Protein AF-A0A813GXR6-F1 (afdb_monomer_lite)

Radius of gyration: 90.42 Å; chains: 1; bounding box: 148×58×274 Å

Sequence (445 aa):
MAAKTPAASARNAPAKVALNPFGHRKKTRVKNAQELRTFFMTIQDSPDGADMDPLTLPKCVECSHCGWPVYPRDSKVATKKTFARAGIERLSKREEDAQRKKAIEDAVERGEEIPPDLLEWAENDQGDEGGSQDSRDTVERLADQVQDLEDANQEFEKKVDLLEADKKALTEQVVQLNGEIEVSTERIEFLEEAEQRWRDKLTKARLEIERLLQVNERASFVSADRECGLIVSLLDARNLRNQIAVMKRRRAKMLDEMEKELAKRQRREEDTMALHVYQRQAAKDAAAAMMMELETRRRREVAELQEQLSCDRIRIAALEAAIPRLEGKLRMAAHRLLERSMSTKAWPAANSHALRAWCGIHPAVVFENKYDRTLKLLEETRVELDQFTQRCGQLEGDLKQTTLERDAMTTKFHDLEERFRLFKEEAGLDEESMKKKREAVAAKE

Structure (mmCIF, N/CA/C/O backbone):
data_AF-A0A813GXR6-F1
#
_entry.id   AF-A0A813GXR6-F1
#
loop_
_atom_site.group_PDB
_atom_site.id
_atom_site.type_symbol
_atom_site.label_atom_id
_atom_site.label_alt_id
_atom_site.label_comp_id
_atom_site.label_asym_id
_atom_site.label_entity_id
_atom_site.label_seq_id
_atom_site.pdbx_PDB_ins_code
_atom_site.Cartn_x
_atom_site.Cartn_y
_atom_site.Cartn_z
_atom_site.occupancy
_atom_site.B_iso_or_equiv
_atom_site.auth_seq_id
_atom_site.auth_comp_id
_atom_site.auth_asym_id
_atom_site.auth_atom_id
_atom_site.pdbx_PDB_model_num
ATOM 1 N N . MET A 1 1 ? 29.813 20.122 2.994 1.00 39.47 1 MET A N 1
ATOM 2 C CA . MET A 1 1 ? 29.671 21.586 3.161 1.00 39.47 1 MET A CA 1
ATOM 3 C C . MET A 1 1 ? 28.229 21.926 2.790 1.00 39.47 1 MET A C 1
ATOM 5 O O . MET A 1 1 ? 27.845 21.621 1.676 1.00 39.47 1 MET A O 1
ATOM 9 N N . ALA A 1 2 ? 27.311 22.147 3.741 1.00 37.62 2 ALA A N 1
ATOM 10 C CA . ALA A 1 2 ? 27.048 23.433 4.417 1.00 37.62 2 ALA A CA 1
ATOM 11 C C . ALA A 1 2 ? 26.828 24.575 3.393 1.00 37.62 2 ALA A C 1
ATOM 13 O O . ALA A 1 2 ? 27.701 24.776 2.568 1.00 37.62 2 ALA A O 1
ATOM 14 N N . ALA A 1 3 ? 25.760 25.378 3.373 1.00 40.22 3 ALA A N 1
ATOM 15 C CA . ALA A 1 3 ? 24.585 25.516 4.227 1.00 40.22 3 ALA A CA 1
ATOM 16 C C . ALA A 1 3 ? 23.560 26.477 3.567 1.00 40.22 3 ALA A C 1
ATOM 18 O O . ALA A 1 3 ? 23.950 27.374 2.831 1.00 40.22 3 ALA A O 1
ATOM 19 N N . LYS A 1 4 ? 22.288 26.305 3.962 1.00 39.97 4 LYS A N 1
ATOM 20 C CA . LYS A 1 4 ? 21.275 27.323 4.326 1.00 39.97 4 LYS A CA 1
ATOM 21 C C . LYS A 1 4 ? 20.910 28.453 3.345 1.00 39.97 4 LYS A C 1
ATOM 23 O O . LYS A 1 4 ? 21.637 29.425 3.190 1.00 39.97 4 LYS A O 1
ATOM 28 N N . THR A 1 5 ? 19.646 28.429 2.923 1.00 40.69 5 THR A N 1
ATOM 29 C CA . THR A 1 5 ? 18.812 29.626 2.721 1.00 40.69 5 THR A CA 1
ATOM 30 C C . THR A 1 5 ? 17.911 29.895 3.948 1.00 40.69 5 THR A C 1
ATOM 32 O O . THR A 1 5 ? 17.622 28.953 4.694 1.00 40.69 5 THR A O 1
ATOM 35 N N . PRO A 1 6 ? 17.495 31.158 4.201 1.00 56.09 6 PRO A N 1
ATOM 36 C CA . PRO A 1 6 ? 16.795 31.581 5.421 1.00 56.09 6 PRO A CA 1
ATOM 37 C C . PRO A 1 6 ? 15.324 32.020 5.196 1.00 56.09 6 PRO A C 1
ATOM 39 O O . PRO A 1 6 ? 14.831 32.001 4.074 1.00 56.09 6 PRO A O 1
ATOM 42 N N . ALA A 1 7 ? 14.711 32.508 6.291 1.00 36.09 7 ALA A N 1
ATOM 43 C CA . ALA A 1 7 ? 13.426 33.225 6.457 1.00 36.09 7 ALA A CA 1
ATOM 44 C C . ALA A 1 7 ? 12.186 32.331 6.712 1.00 36.09 7 ALA A C 1
ATOM 46 O O . ALA A 1 7 ? 11.804 31.535 5.868 1.00 36.09 7 ALA A O 1
ATOM 47 N N . ALA A 1 8 ? 11.611 32.249 7.923 1.00 40.66 8 ALA A N 1
ATOM 48 C CA . ALA A 1 8 ? 10.989 33.248 8.819 1.00 40.66 8 ALA A CA 1
ATOM 49 C C . ALA A 1 8 ? 9.509 33.548 8.493 1.00 40.66 8 ALA A C 1
ATOM 51 O O . ALA A 1 8 ? 9.222 34.241 7.528 1.00 40.66 8 ALA A O 1
ATOM 52 N N . SER A 1 9 ? 8.598 33.065 9.352 1.00 37.69 9 SER A N 1
ATOM 53 C CA . SER A 1 9 ? 7.299 33.672 9.730 1.00 37.69 9 SER A CA 1
ATOM 54 C C . SER A 1 9 ? 6.642 32.736 10.768 1.00 37.69 9 SER A C 1
ATOM 56 O O . SER A 1 9 ? 6.330 31.595 10.454 1.00 37.69 9 SER A O 1
ATOM 58 N N . ALA A 1 10 ? 6.721 32.977 12.078 1.00 39.06 10 ALA A N 1
ATOM 59 C CA . ALA A 1 10 ? 5.953 33.932 12.880 1.00 39.06 10 ALA A CA 1
ATOM 60 C C . ALA A 1 10 ? 4.426 33.679 12.896 1.00 39.06 10 ALA A C 1
ATOM 62 O O . ALA A 1 10 ? 3.754 33.800 11.881 1.00 39.06 10 ALA A O 1
ATOM 63 N N . ARG A 1 11 ? 3.914 33.486 14.127 1.00 41.25 11 ARG A N 1
ATOM 64 C CA . ARG A 1 11 ? 2.524 33.671 14.606 1.00 41.25 11 ARG A CA 1
ATOM 65 C C . ARG A 1 11 ? 1.523 32.530 14.366 1.00 41.25 11 ARG A C 1
ATOM 67 O O . ARG A 1 11 ? 0.916 32.424 13.313 1.00 41.25 11 ARG A O 1
ATOM 74 N N . ASN A 1 12 ? 1.259 31.759 15.427 1.00 40.94 12 ASN A N 1
ATOM 75 C CA . ASN A 1 12 ? -0.036 31.795 16.128 1.00 40.94 12 ASN A CA 1
ATOM 76 C C . ASN A 1 12 ? -0.033 30.840 17.331 1.00 40.94 12 ASN A C 1
ATOM 78 O O . ASN A 1 12 ? -0.222 29.634 17.203 1.00 40.94 12 ASN A O 1
ATOM 82 N N . ALA A 1 13 ? 0.166 31.414 18.515 1.00 47.62 13 ALA A N 1
ATOM 83 C CA . ALA A 1 13 ? -0.234 30.812 19.778 1.00 47.62 13 ALA A CA 1
ATOM 84 C C . ALA A 1 13 ? -1.635 31.335 20.129 1.00 47.62 13 ALA A C 1
ATOM 86 O O . ALA A 1 13 ? -1.836 32.549 20.050 1.00 47.62 13 ALA A O 1
ATOM 87 N N . PRO A 1 14 ? -2.591 30.497 20.558 1.00 45.81 14 PRO A N 1
ATOM 88 C CA . PRO A 1 14 ? -3.744 30.990 21.285 1.00 45.81 14 PRO A CA 1
ATOM 89 C C . PRO A 1 14 ? -3.428 31.108 22.780 1.00 45.81 14 PRO A C 1
ATOM 91 O O . PRO A 1 14 ? -2.762 30.268 23.391 1.00 45.81 14 PRO A O 1
ATOM 94 N N . ALA A 1 15 ? -3.905 32.219 23.329 1.00 38.22 15 ALA A N 1
ATOM 95 C CA . ALA A 1 15 ? -3.688 32.719 24.671 1.00 38.22 15 ALA A CA 1
ATOM 96 C C . ALA A 1 15 ? -4.158 31.758 25.774 1.00 38.22 15 ALA A C 1
ATOM 98 O O . ALA A 1 15 ? -5.265 31.220 25.742 1.00 38.22 15 ALA A O 1
ATOM 99 N N . LYS A 1 16 ? -3.331 31.635 26.816 1.00 39.56 16 LYS A N 1
ATOM 100 C CA . LYS A 1 16 ? -3.751 31.168 28.138 1.00 39.56 16 LYS A CA 1
ATOM 101 C C . LYS A 1 16 ? -4.601 32.267 28.775 1.00 39.56 16 LYS A C 1
ATOM 103 O O . LYS A 1 16 ? -4.064 33.253 29.269 1.00 39.56 16 LYS A O 1
ATOM 108 N N . VAL A 1 17 ? -5.919 32.098 28.752 1.00 39.47 17 VAL A N 1
ATOM 109 C CA . VAL A 1 17 ? -6.836 32.887 29.578 1.00 39.47 17 VAL A CA 1
ATOM 110 C C . VAL A 1 17 ? -6.708 32.382 31.012 1.00 39.47 17 VAL A C 1
ATOM 112 O O . VAL A 1 17 ? -7.104 31.262 31.331 1.00 39.47 17 VAL A O 1
ATOM 115 N N . ALA A 1 18 ? -6.099 33.204 31.862 1.00 45.03 18 ALA A N 1
ATOM 116 C CA . ALA A 1 18 ? -6.126 33.043 33.303 1.00 45.03 18 ALA A CA 1
ATOM 117 C C . ALA A 1 18 ? -7.501 33.494 33.817 1.00 45.03 18 ALA A C 1
ATOM 119 O O . ALA A 1 18 ? -7.848 34.669 33.725 1.00 45.03 18 ALA A O 1
ATOM 120 N N . LEU A 1 19 ? -8.278 32.549 34.346 1.00 38.84 19 LEU A N 1
ATOM 121 C CA . LEU A 1 19 ? -9.469 32.813 35.148 1.00 38.84 19 LEU A CA 1
ATOM 122 C C . LEU A 1 19 ? -9.192 32.352 36.583 1.00 38.84 19 LEU A C 1
ATOM 124 O O . LEU A 1 19 ? -8.757 31.226 36.819 1.00 38.84 19 LEU A O 1
ATOM 128 N N . ASN A 1 20 ? -9.414 33.285 37.506 1.00 37.16 20 ASN A N 1
ATOM 129 C CA . ASN A 1 20 ? -9.267 33.209 38.960 1.00 37.16 20 ASN A CA 1
ATOM 130 C C . ASN A 1 20 ? -9.687 31.868 39.602 1.00 37.16 20 ASN A C 1
ATOM 132 O O . ASN A 1 20 ? -10.766 31.363 39.289 1.00 37.16 20 ASN A O 1
ATOM 136 N N . PRO A 1 21 ? -8.951 31.358 40.613 1.00 40.66 21 PRO A N 1
ATOM 137 C CA . PRO A 1 21 ? -9.409 30.278 41.471 1.00 40.66 21 PRO A CA 1
ATOM 138 C C . PRO A 1 21 ? -10.005 30.855 42.767 1.00 40.66 21 PRO A C 1
ATOM 140 O O . PRO A 1 21 ? -9.403 30.769 43.830 1.00 40.66 21 PRO A O 1
ATOM 143 N N . PHE A 1 22 ? -11.204 31.431 42.700 1.00 41.03 22 PHE A N 1
ATOM 144 C CA . PHE A 1 22 ? -12.053 31.585 43.887 1.00 41.03 22 PHE A CA 1
ATOM 145 C C . PHE A 1 22 ? -13.306 30.743 43.681 1.00 41.03 22 PHE A C 1
ATOM 147 O O . PHE A 1 22 ? -14.208 31.095 42.930 1.00 41.03 22 PHE A O 1
ATOM 154 N N . GLY A 1 23 ? -13.301 29.569 44.310 1.00 37.75 23 GLY A N 1
ATOM 155 C CA . GLY A 1 23 ? -14.378 28.592 44.213 1.00 37.75 23 GLY A CA 1
ATOM 156 C C . GLY A 1 23 ? -13.891 27.183 44.519 1.00 37.75 23 GLY A C 1
ATOM 157 O O . GLY A 1 23 ? -13.984 26.299 43.671 1.00 37.75 23 GLY A O 1
ATOM 158 N N . HIS A 1 24 ? -13.359 26.955 45.725 1.00 41.28 24 HIS A N 1
ATOM 159 C CA . HIS A 1 24 ? -13.104 25.610 46.246 1.00 41.28 24 HIS A CA 1
ATOM 160 C C . HIS A 1 24 ? -14.429 24.851 46.454 1.00 41.28 24 HIS A C 1
ATOM 162 O O . HIS A 1 24 ? -14.866 24.609 47.573 1.00 41.28 24 HIS A O 1
ATOM 168 N N . ARG A 1 25 ? -15.057 24.397 45.368 1.00 42.56 25 ARG A N 1
ATOM 169 C CA . ARG A 1 25 ? -15.817 23.148 45.398 1.00 42.56 25 ARG A CA 1
ATOM 170 C C . ARG A 1 25 ? -14.801 22.040 45.184 1.00 42.56 25 ARG A C 1
ATOM 172 O O . ARG A 1 25 ? -14.337 21.828 44.066 1.00 42.56 25 ARG A O 1
ATOM 179 N N . LYS A 1 26 ? -14.411 21.372 46.274 1.00 41.00 26 LYS A N 1
ATOM 180 C CA . LYS A 1 26 ? -13.629 20.132 46.230 1.00 41.00 26 LYS A CA 1
ATOM 181 C C . LYS A 1 26 ? -14.393 19.138 45.350 1.00 41.00 26 LYS A C 1
ATOM 183 O O . LYS A 1 26 ? -15.317 18.484 45.817 1.00 41.00 26 LYS A O 1
ATOM 188 N N . LYS A 1 27 ? -14.034 19.044 44.066 1.00 43.94 27 LYS A N 1
ATOM 189 C CA . LYS A 1 27 ? -14.382 17.887 43.243 1.00 43.94 27 LYS A CA 1
ATOM 190 C C . LYS A 1 27 ? -13.648 16.716 43.876 1.00 43.94 27 LYS A C 1
ATOM 192 O O . LYS A 1 27 ? -12.429 16.609 43.756 1.00 43.94 27 LYS A O 1
ATOM 197 N N . THR A 1 28 ? -14.381 15.901 44.618 1.00 45.38 28 THR A N 1
ATOM 198 C CA . THR A 1 28 ? -13.945 14.580 45.048 1.00 45.38 28 THR A CA 1
ATOM 199 C C . THR A 1 28 ? -13.557 13.811 43.792 1.00 45.38 28 THR A C 1
ATOM 201 O O . THR A 1 28 ? -14.394 13.353 43.020 1.00 45.38 28 THR A O 1
ATOM 204 N N . ARG A 1 29 ? -12.249 13.750 43.532 1.00 48.50 29 ARG A N 1
ATOM 205 C CA . ARG A 1 29 ? -11.670 12.825 42.565 1.00 48.50 29 ARG A CA 1
ATOM 206 C C . ARG A 1 29 ? -12.106 11.443 43.041 1.00 48.50 29 ARG A C 1
ATOM 208 O O . ARG A 1 29 ? -11.808 11.091 44.180 1.00 48.50 29 ARG A O 1
ATOM 215 N N . VAL A 1 30 ? -12.887 10.735 42.225 1.00 56.72 30 VAL A N 1
ATOM 216 C CA . VAL A 1 30 ? -13.300 9.355 42.498 1.00 56.72 30 VAL A CA 1
ATOM 217 C C . VAL A 1 30 ? -12.021 8.582 42.814 1.00 56.72 30 VAL A C 1
ATOM 219 O O . VAL A 1 30 ? -11.153 8.452 41.949 1.00 56.72 30 VAL A O 1
ATOM 222 N N . LYS A 1 31 ? -11.840 8.214 44.087 1.00 63.81 31 LYS A N 1
ATOM 223 C CA . LYS A 1 31 ? -10.664 7.470 44.541 1.00 63.81 31 LYS A CA 1
ATOM 224 C C . LYS A 1 31 ? -10.677 6.110 43.855 1.00 63.81 31 LYS A C 1
ATOM 226 O O . LYS A 1 31 ? -11.747 5.545 43.624 1.00 63.81 31 LYS A O 1
ATOM 231 N N . ASN A 1 32 ? -9.498 5.610 43.497 1.00 72.06 32 ASN A N 1
ATOM 232 C CA . ASN A 1 32 ? -9.365 4.298 42.872 1.00 72.06 32 ASN A CA 1
ATOM 233 C C . ASN A 1 32 ? -9.996 3.242 43.802 1.00 72.06 32 ASN A C 1
ATOM 235 O O . ASN A 1 32 ? -9.854 3.330 45.021 1.00 72.06 32 ASN A O 1
ATOM 239 N N . ALA A 1 33 ? -10.696 2.247 43.253 1.00 69.69 33 ALA A N 1
ATOM 240 C CA . ALA A 1 33 ? -11.376 1.210 44.031 1.00 69.69 33 ALA A CA 1
ATOM 241 C C . A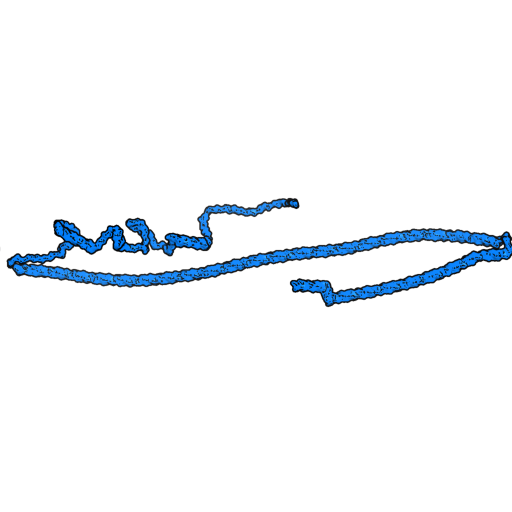LA A 1 33 ? -10.439 0.493 45.022 1.00 69.69 33 ALA A C 1
ATOM 243 O O . ALA A 1 33 ? -10.883 0.023 46.067 1.00 69.69 33 ALA A O 1
ATOM 244 N N . GLN A 1 34 ? -9.140 0.440 44.720 1.00 72.25 34 GLN A N 1
ATOM 245 C CA . GLN A 1 34 ? -8.124 -0.109 45.616 1.00 72.25 34 GLN A CA 1
ATOM 246 C C . GLN A 1 34 ? -7.877 0.778 46.850 1.00 72.25 34 GLN A C 1
ATOM 248 O O . GLN A 1 34 ? -7.763 0.258 47.955 1.00 72.25 34 GLN A O 1
ATOM 253 N N . GLU A 1 35 ? -7.887 2.105 46.688 1.00 74.38 35 GLU A N 1
ATOM 254 C CA . GLU A 1 35 ? -7.756 3.072 47.790 1.00 74.38 35 GLU A CA 1
ATOM 255 C C . GLU A 1 35 ? -9.005 3.106 48.677 1.00 74.38 35 GLU A C 1
ATOM 257 O O . GLU A 1 35 ? -8.907 3.348 49.874 1.00 74.38 35 GLU A O 1
ATOM 262 N N . LEU A 1 36 ? -10.192 2.865 48.110 1.00 74.12 36 LEU A N 1
ATOM 263 C CA . LEU A 1 36 ? -11.428 2.767 48.891 1.00 74.12 36 LEU A CA 1
ATOM 264 C C . LEU A 1 36 ? -11.452 1.505 49.758 1.00 74.12 36 LEU A C 1
ATOM 266 O O . LEU A 1 36 ? -11.902 1.573 50.897 1.00 74.12 36 LEU A O 1
ATOM 270 N N . ARG A 1 37 ? -10.922 0.379 49.259 1.00 75.06 37 ARG A N 1
ATOM 271 C CA . ARG A 1 37 ? -10.806 -0.860 50.044 1.00 75.06 37 ARG A CA 1
ATOM 272 C C . ARG A 1 37 ? -9.805 -0.725 51.184 1.00 75.06 37 ARG A C 1
ATOM 274 O O . ARG A 1 37 ? -10.125 -1.121 52.297 1.00 75.06 37 ARG A O 1
ATOM 281 N N . THR A 1 38 ? -8.635 -0.133 50.938 1.00 75.88 38 THR A N 1
ATOM 282 C CA . THR A 1 38 ? -7.658 0.101 52.014 1.00 75.88 38 THR A CA 1
ATOM 283 C C . THR A 1 38 ? -8.204 1.067 53.059 1.00 75.88 38 THR A C 1
ATOM 285 O O . THR A 1 38 ? -8.054 0.805 54.246 1.00 75.88 38 THR A O 1
ATOM 288 N N . PHE A 1 39 ? -8.914 2.120 52.637 1.00 73.31 39 PHE A N 1
ATOM 289 C CA . PHE A 1 39 ? -9.562 3.059 53.554 1.00 73.31 39 PHE A CA 1
ATOM 290 C C . PHE A 1 39 ? -10.670 2.394 54.388 1.00 73.31 39 PHE A C 1
ATOM 292 O O . PHE A 1 39 ? -10.808 2.677 55.576 1.00 73.31 39 PHE A O 1
ATOM 299 N N . PHE A 1 40 ? -11.439 1.484 53.785 1.00 72.81 40 PHE A N 1
ATOM 300 C CA . PHE A 1 40 ? -12.478 0.726 54.480 1.00 72.81 40 PHE A CA 1
ATOM 301 C C . PHE A 1 40 ? -11.888 -0.225 55.527 1.00 72.81 40 PHE A C 1
ATOM 303 O O . PHE A 1 40 ? -12.341 -0.210 56.668 1.00 72.81 40 PHE A O 1
ATOM 310 N N . MET A 1 41 ? -10.826 -0.967 55.187 1.00 75.94 41 MET A N 1
ATOM 311 C CA . MET A 1 41 ? -10.133 -1.822 56.160 1.00 75.94 41 MET A CA 1
ATOM 312 C C . MET A 1 41 ? -9.541 -1.003 57.313 1.00 75.94 41 MET A C 1
ATOM 314 O O . MET A 1 41 ? -9.725 -1.364 58.466 1.00 75.94 41 MET A O 1
ATOM 318 N N . THR A 1 42 ? -8.953 0.170 57.045 1.00 73.50 42 THR A N 1
ATOM 319 C CA . THR A 1 42 ? -8.437 1.037 58.123 1.00 73.50 42 THR A CA 1
ATOM 320 C C . THR A 1 42 ? -9.513 1.607 59.052 1.00 73.50 42 THR A C 1
ATOM 322 O O . THR A 1 42 ? -9.212 1.902 60.203 1.00 73.50 42 THR A O 1
ATOM 325 N N . ILE A 1 43 ? -10.753 1.783 58.581 1.00 68.50 43 ILE A N 1
ATOM 326 C CA . ILE A 1 43 ? -11.878 2.203 59.437 1.00 68.50 43 ILE A CA 1
ATOM 327 C C . ILE A 1 43 ? -12.386 1.016 60.261 1.00 68.50 43 ILE A C 1
ATOM 329 O O . ILE A 1 43 ? -12.714 1.176 61.436 1.00 68.50 43 ILE A O 1
ATOM 333 N N . GLN A 1 44 ? -12.421 -0.174 59.661 1.00 66.69 44 GLN A N 1
ATOM 334 C CA . GLN A 1 44 ? -12.832 -1.406 60.326 1.00 66.69 44 GLN A CA 1
ATOM 335 C C . GLN A 1 44 ? -11.847 -1.832 61.427 1.00 66.69 44 GLN A C 1
ATOM 337 O O . GLN A 1 44 ? -12.283 -2.292 62.477 1.00 66.69 44 GLN A O 1
ATOM 342 N N . ASP A 1 45 ? -10.550 -1.605 61.214 1.00 62.25 45 ASP A N 1
ATOM 343 C CA . ASP A 1 45 ? -9.477 -1.917 62.167 1.00 62.25 45 ASP A CA 1
ATOM 344 C C . ASP A 1 45 ? -9.237 -0.799 63.204 1.00 62.25 45 ASP A C 1
ATOM 346 O O . ASP A 1 45 ? -8.337 -0.904 64.042 1.00 62.25 45 ASP A O 1
ATOM 350 N N . SER A 1 46 ? -10.007 0.295 63.160 1.00 62.31 46 SER A N 1
ATOM 351 C CA . SER A 1 46 ? -9.899 1.364 64.157 1.00 62.31 46 SER A CA 1
ATOM 352 C C . SER A 1 46 ? -10.516 0.929 65.498 1.00 62.31 46 SER A C 1
ATOM 354 O O . SER A 1 46 ? -11.545 0.251 65.507 1.00 62.31 46 SER A O 1
ATOM 356 N N . PRO A 1 47 ? -9.926 1.314 66.648 1.00 52.66 47 PRO A N 1
ATOM 357 C CA . PRO A 1 47 ? -10.441 0.941 67.971 1.00 52.66 47 PRO A CA 1
ATOM 358 C C . PRO A 1 47 ? -11.840 1.512 68.272 1.00 52.66 47 PRO A C 1
ATOM 360 O O . PRO A 1 47 ? -12.501 1.025 69.184 1.00 52.66 47 PRO A O 1
ATOM 363 N N . ASP A 1 48 ? -12.304 2.477 67.471 1.00 56.06 48 ASP A N 1
ATOM 364 C CA . ASP A 1 48 ? -13.636 3.094 67.520 1.00 56.06 48 ASP A CA 1
ATOM 365 C C . ASP A 1 48 ? -14.567 2.541 66.417 1.00 56.06 48 ASP A C 1
ATOM 367 O O . ASP A 1 48 ? -15.316 3.305 65.812 1.00 56.06 48 ASP A O 1
ATOM 371 N N . GLY A 1 49 ? -14.459 1.241 66.102 1.00 47.00 49 GLY A N 1
ATOM 372 C CA . GLY A 1 49 ? -15.049 0.557 64.939 1.00 47.00 49 GLY A CA 1
ATOM 373 C C . GLY A 1 49 ? -16.408 1.073 64.437 1.00 47.00 49 GLY A C 1
ATOM 374 O O . GLY A 1 49 ? -17.257 1.505 65.208 1.00 47.00 49 GLY A O 1
ATOM 375 N N . ALA A 1 50 ? -16.611 1.000 63.115 1.00 49.47 50 ALA A N 1
ATOM 376 C CA . ALA A 1 50 ? -17.784 1.524 62.407 1.00 49.47 50 ALA A CA 1
ATOM 377 C C . ALA A 1 50 ? -19.119 1.194 63.109 1.00 49.47 50 ALA A C 1
ATOM 379 O O . ALA A 1 50 ? -19.641 0.085 62.997 1.00 49.47 50 ALA A O 1
ATOM 380 N N . ASP A 1 51 ? -19.658 2.187 63.816 1.00 47.62 51 ASP A N 1
ATOM 381 C CA . ASP A 1 51 ? -20.927 2.134 64.538 1.00 47.62 51 ASP A CA 1
ATOM 382 C C . ASP A 1 51 ? -22.060 1.859 63.528 1.00 47.62 51 ASP A C 1
ATOM 384 O O . ASP A 1 51 ? -22.352 2.685 62.658 1.00 47.62 51 ASP A O 1
ATOM 388 N N . MET A 1 52 ? -22.641 0.654 63.568 1.00 49.75 52 MET A N 1
ATOM 389 C CA . MET A 1 52 ? -23.619 0.185 62.572 1.00 49.75 52 MET A CA 1
ATOM 390 C C . MET A 1 52 ? -25.058 0.663 62.830 1.00 49.75 52 MET A C 1
ATOM 392 O O . MET A 1 52 ? -25.928 0.380 62.010 1.00 49.75 52 MET A O 1
ATOM 396 N N . ASP A 1 53 ? -25.311 1.428 63.899 1.00 48.75 53 ASP A N 1
ATOM 397 C CA . ASP A 1 53 ? -26.636 1.973 64.234 1.00 48.75 53 ASP A CA 1
ATOM 398 C C . ASP A 1 53 ? -26.578 3.501 64.475 1.00 48.75 53 ASP A C 1
ATOM 400 O O . ASP A 1 53 ? -26.014 3.957 65.474 1.00 48.75 53 ASP A O 1
ATOM 404 N N . PRO A 1 54 ? -27.177 4.345 63.610 1.00 46.94 54 PRO A N 1
ATOM 405 C CA . PRO A 1 54 ? -27.138 5.789 63.795 1.00 46.94 54 PRO A CA 1
ATOM 406 C C . PRO A 1 54 ? -28.234 6.274 64.767 1.00 46.94 54 PRO A C 1
ATOM 408 O O . PRO A 1 54 ? -29.424 6.169 64.490 1.00 46.94 54 PRO A O 1
ATOM 411 N N . LEU A 1 55 ? -27.807 6.907 65.867 1.00 49.84 55 LEU A N 1
ATOM 412 C CA . LEU A 1 55 ? -28.449 8.075 66.509 1.00 49.84 55 LEU A CA 1
ATOM 413 C C . LEU A 1 55 ? -29.965 8.010 66.822 1.00 49.84 55 LEU A C 1
ATOM 415 O O . LEU A 1 55 ? -30.729 8.840 66.330 1.00 49.84 55 LEU A O 1
ATOM 419 N N . THR A 1 56 ? -30.408 7.139 67.736 1.00 44.28 56 THR A N 1
ATOM 420 C CA . THR A 1 56 ? -31.786 7.227 68.290 1.00 44.28 56 THR A CA 1
ATOM 421 C C . THR A 1 56 ? -31.915 7.226 69.816 1.00 44.28 56 THR A C 1
ATOM 423 O O . THR A 1 56 ? -33.036 7.186 70.314 1.00 44.28 56 THR A O 1
ATOM 426 N N . LEU A 1 57 ? -30.832 7.368 70.593 1.00 47.75 57 LEU A N 1
ATOM 427 C CA . LEU A 1 57 ? -30.929 7.522 72.056 1.00 47.75 57 LEU A CA 1
ATOM 428 C C . LEU A 1 57 ? -29.936 8.568 72.601 1.00 47.75 57 LEU A C 1
ATOM 430 O O . LEU A 1 57 ? -28.811 8.649 72.098 1.00 47.75 57 LEU A O 1
ATOM 434 N N . PRO A 1 58 ? -30.325 9.378 73.609 1.00 42.66 58 PRO A N 1
ATOM 435 C CA . PRO A 1 58 ? -29.456 10.401 74.181 1.00 42.66 58 PRO A CA 1
ATOM 436 C C . PRO A 1 58 ? -28.246 9.753 74.863 1.00 42.66 58 PRO A C 1
ATOM 438 O O . PRO A 1 58 ? -28.379 8.844 75.683 1.00 42.66 58 PRO A O 1
ATOM 441 N N . LYS A 1 59 ? -27.049 10.213 74.488 1.00 43.84 59 LYS A N 1
ATOM 442 C CA . LYS A 1 59 ? -25.779 9.756 75.056 1.00 43.84 59 LYS A CA 1
ATOM 443 C C . LYS A 1 59 ? -25.558 10.416 76.425 1.00 43.84 59 LYS A C 1
ATOM 445 O O . LYS A 1 59 ? -25.720 11.626 76.545 1.00 43.84 59 LYS A O 1
ATOM 450 N N . CYS A 1 60 ? -25.118 9.598 77.384 1.00 47.19 60 CYS A N 1
ATOM 451 C CA . CYS A 1 60 ? -24.574 9.944 78.704 1.00 47.19 60 CYS A CA 1
ATOM 452 C C . CYS A 1 60 ? -25.596 10.316 79.798 1.00 47.19 60 CYS A C 1
ATOM 454 O O . CYS A 1 60 ? -26.038 11.455 79.899 1.00 47.19 60 CYS A O 1
ATOM 456 N N . VAL A 1 61 ? -25.873 9.368 80.703 1.00 52.81 61 VAL A N 1
ATOM 457 C CA . VAL A 1 61 ? -26.168 9.698 82.107 1.00 52.81 61 VAL A CA 1
ATOM 458 C C . VAL A 1 61 ? -24.848 9.517 82.851 1.00 52.81 61 VAL A C 1
ATOM 460 O O . VAL A 1 61 ? -24.287 8.420 82.864 1.00 52.81 61 VAL A O 1
ATOM 463 N N . GLU A 1 62 ? -24.296 10.598 83.390 1.00 56.34 62 GLU A N 1
ATOM 464 C CA . GLU A 1 62 ? -23.088 10.527 84.210 1.00 56.34 62 GLU A CA 1
ATOM 465 C C . GLU A 1 62 ? -23.402 9.747 85.493 1.00 56.34 62 GLU A C 1
ATOM 467 O O . GLU A 1 62 ? -24.411 9.992 86.157 1.00 56.34 62 GLU A O 1
ATOM 472 N N . CYS A 1 63 ? -22.552 8.781 85.852 1.00 54.31 63 CYS A N 1
ATOM 473 C CA . CYS A 1 63 ? -22.669 8.124 87.149 1.00 54.31 63 CYS A CA 1
ATOM 474 C C . CYS A 1 63 ? -22.450 9.170 88.252 1.00 54.31 63 CYS A C 1
ATOM 476 O O . CYS A 1 63 ? -21.352 9.718 88.363 1.00 54.31 63 CYS A O 1
ATOM 478 N N . SER A 1 64 ? -23.458 9.404 89.099 1.00 49.72 64 SER A N 1
ATOM 479 C CA . SER A 1 64 ? -23.433 10.422 90.163 1.00 49.72 64 SER A CA 1
ATOM 48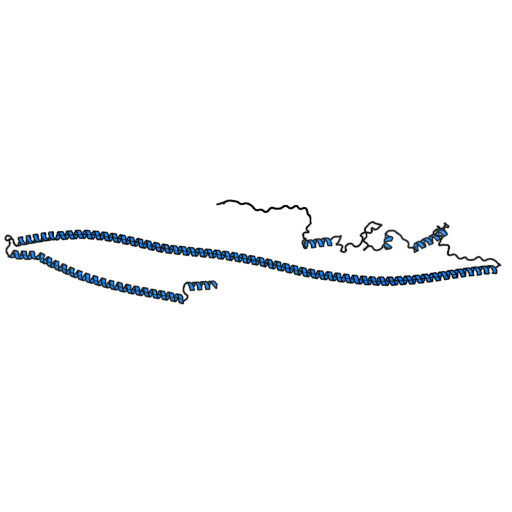0 C C . SER A 1 64 ? -22.323 10.229 91.202 1.00 49.72 64 SER A C 1
ATOM 482 O O . SER A 1 64 ? -22.065 11.131 91.995 1.00 49.72 64 SER A O 1
ATOM 484 N N . HIS A 1 65 ? -21.653 9.073 91.204 1.00 50.00 65 HIS A N 1
ATOM 485 C CA . HIS A 1 65 ? -20.596 8.763 92.159 1.00 50.00 65 HIS A CA 1
ATOM 486 C C . HIS A 1 65 ? -19.171 8.927 91.607 1.00 50.00 65 HIS A C 1
ATOM 488 O O . HIS A 1 65 ? -18.265 9.227 92.379 1.00 50.00 65 HIS A O 1
ATOM 494 N N . CYS A 1 66 ? -18.949 8.746 90.298 1.00 54.91 66 CYS A N 1
ATOM 495 C CA . CYS A 1 66 ? -17.601 8.791 89.711 1.00 54.91 66 CYS A CA 1
ATOM 496 C C . CYS A 1 66 ? -17.456 9.666 88.455 1.00 54.91 66 CYS A C 1
ATOM 498 O O . CYS A 1 66 ? -16.328 9.873 88.018 1.00 54.91 66 CYS A O 1
ATOM 500 N N . GLY A 1 67 ? -18.542 10.187 87.873 1.00 51.31 67 GLY A N 1
ATOM 501 C CA . GLY A 1 67 ? -18.496 11.128 86.742 1.00 51.31 67 GLY A CA 1
ATOM 502 C C . GLY A 1 67 ? -18.069 10.530 85.395 1.00 51.31 67 GLY A C 1
ATOM 503 O O . GLY A 1 67 ? -17.889 11.265 84.430 1.00 51.31 67 GLY A O 1
ATOM 504 N N . TRP A 1 68 ? -17.905 9.207 85.296 1.00 52.59 68 TRP A N 1
ATOM 505 C CA . TRP A 1 68 ? -17.607 8.542 84.025 1.00 52.59 68 TRP A CA 1
ATOM 506 C C . TRP A 1 68 ? -18.898 8.240 83.241 1.00 52.59 68 TRP A C 1
ATOM 508 O O . TRP A 1 68 ? -19.904 7.860 83.851 1.00 52.59 68 TRP A O 1
ATOM 518 N N . PRO A 1 69 ? -18.894 8.382 81.901 1.00 55.34 69 PRO A N 1
ATOM 519 C CA . PRO A 1 69 ? -20.056 8.088 81.070 1.00 55.34 69 PRO A CA 1
ATOM 520 C C . PRO A 1 69 ? -20.333 6.578 81.040 1.00 55.34 69 PRO A C 1
ATOM 522 O O . PRO A 1 69 ? -19.464 5.785 80.676 1.00 55.34 69 PRO A O 1
ATOM 525 N N . VAL A 1 70 ? -21.550 6.176 81.421 1.00 53.88 70 VAL A N 1
ATOM 526 C CA . VAL A 1 70 ? -21.988 4.770 81.428 1.00 53.88 70 VAL A CA 1
ATOM 527 C C . VAL A 1 70 ? -22.980 4.536 80.288 1.00 53.88 70 VAL A C 1
ATOM 529 O O . VAL A 1 70 ? -23.966 5.261 80.158 1.00 53.88 70 VAL A O 1
ATOM 532 N N . TYR A 1 71 ? -22.732 3.516 79.462 1.00 58.25 71 TYR A N 1
ATOM 533 C CA . TYR A 1 71 ? -23.646 3.105 78.394 1.00 58.25 71 TYR A CA 1
ATOM 534 C C . TYR A 1 71 ? -24.669 2.083 78.934 1.00 58.25 71 TYR A C 1
ATOM 536 O O . TYR A 1 71 ? -24.261 1.022 79.412 1.00 58.25 71 TYR A O 1
ATOM 544 N N . PRO A 1 72 ? -25.990 2.347 78.850 1.00 54.22 72 PRO A N 1
ATOM 545 C CA . PRO A 1 72 ? -27.016 1.532 79.518 1.00 54.22 72 PRO A CA 1
ATOM 546 C C . PRO A 1 72 ? -27.123 0.068 79.066 1.00 54.22 72 PRO A C 1
ATOM 548 O O . PRO A 1 72 ? -27.762 -0.727 79.749 1.00 54.22 72 PRO A O 1
ATOM 551 N N . ARG A 1 73 ? -26.532 -0.310 77.921 1.00 52.97 73 ARG A N 1
ATOM 552 C CA . ARG A 1 73 ? -26.628 -1.685 77.398 1.00 52.97 73 ARG A CA 1
ATOM 553 C C . ARG A 1 73 ? -25.795 -2.702 78.184 1.00 52.97 73 ARG A C 1
ATOM 555 O O . ARG A 1 73 ? -26.205 -3.856 78.252 1.00 52.97 73 ARG A O 1
ATOM 562 N N . ASP A 1 74 ? -24.709 -2.272 78.829 1.00 51.84 74 ASP A N 1
ATOM 563 C CA . ASP A 1 74 ? -23.765 -3.182 79.500 1.00 51.84 74 ASP A CA 1
ATOM 564 C C . ASP A 1 74 ? -23.790 -3.081 81.038 1.00 51.84 74 ASP A C 1
ATOM 566 O O . ASP A 1 74 ? -23.092 -3.823 81.736 1.00 51.84 74 ASP A O 1
ATOM 570 N N . SER A 1 75 ? -24.614 -2.194 81.607 1.00 54.34 75 SER A N 1
ATOM 571 C CA . SER A 1 75 ? -24.716 -2.022 83.059 1.00 54.34 75 SER A CA 1
ATOM 572 C C . SER A 1 75 ? -25.649 -3.063 83.686 1.00 54.34 75 SER A C 1
ATOM 574 O O . SER A 1 75 ? -26.872 -2.967 83.585 1.00 54.34 75 SER A O 1
ATOM 576 N N . LYS A 1 76 ? -25.084 -4.049 84.389 1.00 55.91 76 LYS A N 1
ATOM 577 C CA . LYS A 1 76 ? -25.848 -4.942 85.277 1.00 55.91 76 LYS A CA 1
ATOM 578 C C . LYS A 1 76 ? -26.221 -4.204 86.567 1.00 55.91 76 LYS A C 1
ATOM 580 O O . LYS A 1 76 ? -25.376 -3.529 87.152 1.00 55.91 76 LYS A O 1
ATOM 585 N N . VAL A 1 77 ? -27.462 -4.368 87.033 1.00 54.81 77 VAL A N 1
ATOM 586 C CA . VAL A 1 77 ? -27.939 -3.806 88.311 1.00 54.81 77 VAL A CA 1
ATOM 587 C C . VAL A 1 77 ? -27.038 -4.291 89.454 1.00 54.81 77 VAL A C 1
ATOM 589 O O . VAL A 1 77 ? -26.742 -5.485 89.555 1.00 54.81 77 VAL A O 1
ATOM 592 N N . ALA A 1 78 ? -26.571 -3.366 90.298 1.00 56.69 78 ALA A N 1
ATOM 593 C CA . ALA A 1 78 ? -25.665 -3.672 91.401 1.00 56.69 78 ALA A CA 1
ATOM 594 C C . ALA A 1 78 ? -26.302 -4.695 92.362 1.00 56.69 78 ALA A C 1
ATOM 596 O O . ALA A 1 78 ? -27.351 -4.459 92.955 1.00 56.69 78 ALA A O 1
ATOM 597 N N . THR A 1 79 ? -25.655 -5.850 92.520 1.00 60.84 79 THR A N 1
ATOM 598 C CA . THR A 1 79 ? -26.089 -6.926 93.425 1.00 60.84 79 THR A CA 1
ATOM 599 C C . THR A 1 79 ? -25.523 -6.716 94.837 1.00 60.84 79 THR A C 1
ATOM 601 O O . THR A 1 79 ? -24.602 -5.923 95.041 1.00 60.84 79 THR A O 1
ATOM 604 N N . LYS A 1 80 ? -26.015 -7.447 95.850 1.00 56.19 80 LYS A N 1
ATOM 605 C CA . LYS A 1 80 ? -25.504 -7.360 97.241 1.00 56.19 80 LYS A CA 1
ATOM 606 C C . LYS A 1 80 ? -23.970 -7.484 97.349 1.00 56.19 80 LYS A C 1
ATOM 608 O O . LYS A 1 80 ? -23.357 -6.830 98.186 1.00 56.19 80 LYS A O 1
ATOM 613 N N . LYS A 1 81 ? -23.331 -8.254 96.456 1.00 60.12 81 LYS A N 1
ATOM 614 C CA . LYS A 1 81 ? -21.864 -8.415 96.406 1.00 60.12 81 LYS A CA 1
ATOM 615 C C . LYS A 1 81 ? -21.111 -7.139 96.004 1.00 60.12 81 LYS A C 1
ATOM 617 O O . LYS A 1 81 ? -19.972 -6.963 96.425 1.00 60.12 81 LYS A O 1
ATOM 622 N N . THR A 1 82 ? -21.720 -6.262 95.204 1.00 57.44 82 THR A N 1
ATOM 623 C CA . THR A 1 82 ? -21.106 -4.987 94.790 1.00 57.44 82 THR A CA 1
ATOM 624 C C . THR A 1 82 ? -21.128 -3.935 95.900 1.00 57.44 82 THR A C 1
ATOM 626 O O . THR A 1 82 ? -20.147 -3.216 96.042 1.00 57.44 82 THR A O 1
ATOM 629 N N . PHE A 1 83 ? -22.164 -3.902 96.747 1.00 57.44 83 PHE A N 1
ATOM 630 C CA . PHE A 1 83 ? -22.223 -2.982 97.895 1.00 57.44 83 PHE A CA 1
ATOM 631 C C . PHE A 1 83 ? -21.305 -3.407 99.051 1.00 57.44 83 PHE A C 1
ATOM 633 O O . PHE A 1 83 ? -20.629 -2.564 99.632 1.00 57.44 83 PHE A O 1
ATOM 640 N N . ALA A 1 84 ? -21.176 -4.715 99.301 1.00 58.16 84 ALA A N 1
ATOM 641 C CA . ALA A 1 84 ? -20.246 -5.241 100.304 1.00 58.16 84 ALA A CA 1
ATOM 642 C C . ALA A 1 84 ? -18.771 -4.912 99.989 1.00 58.16 84 ALA A C 1
ATOM 644 O O . ALA A 1 84 ? -17.984 -4.653 100.892 1.00 58.16 84 ALA A O 1
ATOM 645 N N . ARG A 1 85 ? -18.388 -4.858 98.702 1.00 65.69 85 ARG A N 1
ATOM 646 C CA . ARG A 1 85 ? -17.038 -4.428 98.282 1.00 65.69 85 ARG A CA 1
ATOM 647 C C . ARG A 1 85 ? -16.785 -2.927 98.448 1.00 65.69 85 ARG A C 1
ATOM 649 O O . ARG A 1 85 ? -15.626 -2.533 98.481 1.00 65.69 85 ARG A O 1
ATOM 656 N N . ALA A 1 86 ? -17.836 -2.113 98.541 1.00 57.94 86 ALA A N 1
ATOM 657 C CA . ALA A 1 86 ? -17.747 -0.665 98.720 1.00 57.94 86 ALA A CA 1
ATOM 658 C C . ALA A 1 86 ? -17.799 -0.230 100.199 1.00 57.94 86 ALA A C 1
ATOM 660 O O . ALA A 1 86 ? -17.776 0.964 100.474 1.00 57.94 86 ALA A O 1
ATOM 661 N N . GLY A 1 87 ? -17.880 -1.175 101.147 1.00 52.06 87 GLY A N 1
ATOM 662 C CA . GLY A 1 87 ? -17.913 -0.881 102.586 1.00 52.06 87 GLY A CA 1
ATOM 663 C C . GLY A 1 87 ? -19.229 -0.278 103.093 1.00 52.06 87 GLY A C 1
ATOM 664 O O . GLY A 1 87 ? -19.251 0.281 104.183 1.00 52.06 87 GLY A O 1
ATOM 665 N N . ILE A 1 88 ? -20.318 -0.368 102.320 1.00 54.56 88 ILE A N 1
ATOM 666 C CA . ILE A 1 88 ? -21.638 0.153 102.703 1.00 54.56 88 ILE A CA 1
ATOM 667 C C . ILE A 1 88 ? -22.507 -1.023 103.165 1.00 54.56 88 ILE A C 1
ATOM 669 O O . ILE A 1 88 ? -23.065 -1.754 102.342 1.00 54.56 88 ILE A O 1
ATOM 673 N N . GLU A 1 89 ? -22.621 -1.212 104.479 1.00 51.19 89 GLU A N 1
ATOM 674 C CA . GLU A 1 89 ? -23.551 -2.173 105.078 1.00 51.19 89 GLU A CA 1
ATOM 675 C C . GLU A 1 89 ? -24.961 -1.571 105.115 1.00 51.19 89 GLU A C 1
ATOM 677 O O . GLU A 1 89 ? -25.253 -0.659 105.883 1.00 51.19 89 GLU A O 1
ATOM 682 N N . ARG A 1 90 ? -25.852 -2.069 104.252 1.00 51.19 90 ARG A N 1
ATOM 683 C CA . ARG A 1 90 ? -27.300 -1.878 104.404 1.00 51.19 90 ARG A CA 1
ATOM 684 C C . ARG A 1 90 ? -27.861 -3.122 105.079 1.00 51.19 90 ARG A C 1
ATOM 686 O O . ARG A 1 90 ? -27.861 -4.190 104.461 1.00 51.19 90 ARG A O 1
ATOM 693 N N . LEU A 1 91 ? -28.311 -2.976 106.321 1.00 49.59 91 LEU A N 1
ATOM 694 C CA . LEU A 1 91 ? -29.031 -4.022 107.043 1.00 49.59 91 LEU A CA 1
ATOM 695 C C . LEU A 1 91 ? -30.359 -4.310 106.331 1.00 49.59 91 LEU A C 1
ATOM 697 O O . LEU A 1 91 ? -30.940 -3.449 105.666 1.00 49.59 91 LEU A O 1
ATOM 701 N N . SER A 1 92 ? -30.824 -5.555 106.386 1.00 55.25 92 SER A N 1
ATOM 702 C CA . SER A 1 92 ? -32.158 -5.879 105.884 1.00 55.25 92 SER A CA 1
ATOM 703 C C . SER A 1 92 ? -33.224 -5.316 106.829 1.00 55.25 92 SER A C 1
ATOM 705 O O . SER A 1 92 ? -33.003 -5.246 108.032 1.00 55.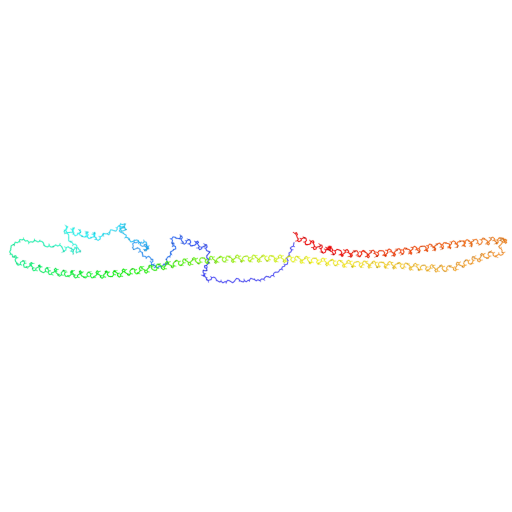25 92 SER A O 1
ATOM 707 N N . LYS A 1 93 ? -34.411 -4.973 106.310 1.00 58.44 93 LYS A N 1
ATOM 708 C CA . LYS A 1 93 ? -35.536 -4.449 107.113 1.00 58.44 93 LYS A CA 1
ATOM 709 C C . LYS A 1 93 ? -35.840 -5.318 108.352 1.00 58.44 93 LYS A C 1
ATOM 711 O O . LYS A 1 93 ? -36.139 -4.812 109.419 1.00 58.44 93 LYS A O 1
ATOM 716 N N . ARG A 1 94 ? -35.635 -6.636 108.230 1.00 63.09 94 ARG A N 1
ATOM 717 C CA . ARG A 1 94 ? -35.802 -7.621 109.311 1.00 63.09 94 ARG A CA 1
ATOM 718 C C . ARG A 1 94 ? -34.710 -7.556 110.394 1.00 63.09 94 ARG A C 1
ATOM 720 O O . ARG A 1 94 ? -34.963 -7.937 111.529 1.00 63.09 94 ARG A O 1
ATOM 727 N N . GLU A 1 95 ? -33.506 -7.108 110.044 1.00 66.75 95 GLU A N 1
ATOM 728 C CA . GLU A 1 95 ? -32.384 -6.900 110.971 1.00 66.75 95 GLU A CA 1
ATOM 729 C C . GLU A 1 95 ? -32.450 -5.516 111.636 1.00 66.75 95 GLU A C 1
ATOM 731 O O . GLU A 1 95 ? -32.120 -5.404 112.814 1.00 66.75 95 GLU A O 1
ATOM 736 N N . GLU A 1 96 ? -32.947 -4.492 110.931 1.00 62.56 96 GLU A N 1
ATOM 737 C CA . GLU A 1 96 ? -33.249 -3.174 111.516 1.00 62.56 96 GLU A CA 1
ATOM 738 C C . GLU A 1 96 ? -34.372 -3.267 112.565 1.00 62.56 96 GLU A C 1
ATOM 740 O O . GLU A 1 96 ? -34.233 -2.718 113.659 1.00 62.56 96 GLU A O 1
ATOM 745 N N . ASP A 1 97 ? -35.435 -4.036 112.297 1.00 63.59 97 ASP A N 1
ATOM 746 C CA . ASP A 1 97 ? -36.530 -4.265 113.254 1.00 63.59 97 ASP A CA 1
ATOM 747 C C . ASP A 1 97 ? -36.066 -5.066 114.490 1.00 63.59 97 ASP A C 1
ATOM 749 O O . ASP A 1 97 ? -36.485 -4.789 115.615 1.00 63.59 97 ASP A O 1
ATOM 753 N N . ALA A 1 98 ? -35.142 -6.020 114.318 1.00 71.19 98 ALA A N 1
ATOM 754 C CA . ALA A 1 98 ? -34.567 -6.785 115.428 1.00 71.19 98 ALA A CA 1
ATOM 755 C C . ALA A 1 98 ? -33.617 -5.945 116.302 1.00 71.19 98 ALA A C 1
ATOM 757 O O . ALA A 1 98 ? -33.584 -6.127 117.520 1.00 71.19 98 ALA A O 1
ATOM 758 N N . GLN A 1 99 ? -32.867 -5.009 115.706 1.00 72.75 99 GLN A N 1
ATOM 759 C CA . GLN A 1 99 ? -32.048 -4.053 116.457 1.00 72.75 99 GLN A CA 1
ATOM 760 C C . GLN A 1 99 ? -32.904 -3.053 117.234 1.00 72.75 99 GLN A C 1
ATOM 762 O O . GLN A 1 99 ? -32.571 -2.748 118.375 1.00 72.75 99 GLN A O 1
ATOM 767 N N . ARG A 1 100 ? -34.030 -2.597 116.671 1.00 68.25 100 ARG A N 1
ATOM 768 C CA . ARG A 1 100 ? -34.987 -1.738 117.388 1.00 68.25 100 ARG A CA 1
ATOM 769 C C . ARG A 1 100 ? -35.627 -2.465 118.567 1.00 68.25 100 ARG A C 1
ATOM 771 O O . ARG A 1 100 ? -35.696 -1.898 119.648 1.00 68.25 100 ARG A O 1
ATOM 778 N N . LYS A 1 101 ? -36.002 -3.737 118.398 1.00 70.31 101 LYS A N 1
ATOM 779 C CA . LYS A 1 101 ? -36.563 -4.555 119.484 1.00 70.31 101 LYS A CA 1
ATOM 780 C C . LYS A 1 101 ? -35.563 -4.779 120.626 1.00 70.31 101 LYS A C 1
ATOM 782 O O . LYS A 1 101 ? -35.915 -4.590 121.783 1.00 70.31 101 LYS A O 1
ATOM 787 N N . LYS A 1 102 ? -34.297 -5.065 120.292 1.00 72.88 102 LYS A N 1
ATOM 788 C CA . LYS A 1 102 ? -33.205 -5.140 121.277 1.00 72.88 102 LYS A CA 1
ATOM 789 C C . LYS A 1 102 ? -32.914 -3.808 121.962 1.00 72.88 102 LYS A C 1
ATOM 791 O O . LYS A 1 102 ? -32.639 -3.797 123.149 1.00 72.88 102 LYS A O 1
ATOM 796 N N . ALA A 1 103 ? -32.987 -2.690 121.240 1.00 69.88 103 ALA A N 1
ATOM 797 C CA . ALA A 1 103 ? -32.776 -1.371 121.831 1.00 69.88 103 ALA A CA 1
ATOM 798 C C . ALA A 1 103 ? -33.878 -0.994 122.839 1.00 69.88 103 ALA A C 1
ATOM 800 O O . ALA A 1 103 ? -33.579 -0.319 123.818 1.00 69.88 103 ALA A O 1
ATOM 801 N N . ILE A 1 104 ? -35.122 -1.450 122.628 1.00 68.69 104 ILE A N 1
ATOM 802 C CA . ILE A 1 104 ? -36.218 -1.297 123.600 1.00 68.69 104 ILE A CA 1
ATOM 803 C C . ILE A 1 104 ? -35.964 -2.177 124.832 1.00 68.69 104 ILE A C 1
ATOM 805 O O . ILE A 1 104 ? -36.019 -1.674 125.949 1.00 68.69 104 ILE A O 1
ATOM 809 N N . GLU A 1 105 ? -35.635 -3.461 124.644 1.00 70.06 105 GLU A N 1
ATOM 810 C CA . GLU A 1 105 ? -35.320 -4.382 125.752 1.00 70.06 105 GLU A CA 1
ATOM 811 C C . GLU A 1 105 ? -34.128 -3.882 126.595 1.00 70.06 105 GLU A C 1
ATOM 813 O O . GLU A 1 105 ? -34.225 -3.812 127.820 1.00 70.06 105 GLU A O 1
ATOM 818 N N . ASP A 1 106 ? -33.049 -3.420 125.953 1.00 70.19 106 ASP A N 1
ATOM 819 C CA . ASP A 1 106 ? -31.851 -2.898 126.626 1.00 70.19 106 ASP A CA 1
ATOM 820 C C . ASP A 1 106 ? -32.085 -1.552 127.344 1.00 70.19 106 ASP A C 1
ATOM 822 O O . ASP A 1 106 ? -31.345 -1.223 128.277 1.00 70.19 106 ASP A O 1
ATOM 826 N N . ALA A 1 107 ? -33.049 -0.738 126.892 1.00 66.75 107 ALA A N 1
ATOM 827 C CA . ALA A 1 107 ? -33.430 0.517 127.550 1.00 66.75 107 ALA A CA 1
ATOM 828 C C . ALA A 1 107 ? -34.304 0.255 128.786 1.00 66.75 107 ALA A C 1
ATOM 830 O O . ALA A 1 107 ? -34.099 0.878 129.830 1.00 66.75 107 ALA A O 1
ATOM 831 N N . VAL A 1 108 ? -35.207 -0.729 128.697 1.00 67.88 108 VAL A N 1
ATOM 832 C CA . VAL A 1 108 ? -36.036 -1.199 129.817 1.00 67.88 108 VAL A CA 1
ATOM 833 C C . VAL A 1 108 ? -35.174 -1.838 130.912 1.00 67.88 108 VAL A C 1
ATOM 835 O O . VAL A 1 108 ? -35.378 -1.540 132.087 1.00 67.88 108 VAL A O 1
ATOM 838 N N . GLU A 1 109 ? -34.157 -2.636 130.564 1.00 69.50 109 GLU A N 1
ATOM 839 C CA . GLU A 1 109 ? -33.228 -3.210 131.555 1.00 69.50 109 GLU A CA 1
ATOM 840 C C . GLU A 1 109 ? -32.312 -2.166 132.223 1.00 69.50 109 GLU A C 1
ATOM 842 O O . GLU A 1 109 ? -31.895 -2.359 133.367 1.00 69.50 109 GLU A O 1
ATOM 847 N N . ARG A 1 110 ? -32.000 -1.052 131.544 1.00 67.62 110 ARG A N 1
ATOM 848 C CA . ARG A 1 110 ? -31.136 0.021 132.077 1.00 67.62 110 ARG A CA 1
ATOM 849 C C . ARG A 1 110 ? -31.879 1.149 132.796 1.00 67.62 110 ARG A C 1
ATOM 851 O O . ARG A 1 110 ? -31.221 1.983 133.415 1.00 67.62 110 ARG A O 1
ATOM 858 N N . GLY A 1 111 ? -33.213 1.164 132.761 1.00 59.62 111 GLY A N 1
ATOM 859 C CA . GLY A 1 111 ? -34.030 2.186 133.424 1.00 59.62 111 GLY A CA 1
ATOM 860 C C . GLY A 1 111 ? -33.879 3.595 132.831 1.00 59.62 111 GLY A C 1
ATOM 861 O O . GLY A 1 111 ? -34.100 4.575 133.539 1.00 59.62 111 GLY A O 1
ATOM 862 N N . GLU A 1 112 ? -33.475 3.704 131.561 1.00 62.78 112 GLU A N 1
ATOM 863 C CA . GLU A 1 112 ? -33.403 4.972 130.822 1.00 62.78 112 GLU A CA 1
ATOM 864 C C . GLU A 1 112 ? -34.760 5.277 130.156 1.00 62.78 112 GLU A C 1
ATOM 866 O O . GLU A 1 112 ? -35.453 4.368 129.698 1.00 62.78 112 GLU A O 1
ATOM 871 N N . GLU A 1 113 ? -35.161 6.554 130.097 1.00 55.28 113 GLU A N 1
ATOM 872 C CA . GLU A 1 113 ? -36.403 6.968 129.426 1.00 55.28 113 GLU A CA 1
ATOM 873 C C . GLU A 1 113 ? -36.365 6.605 127.930 1.00 55.28 113 GLU A C 1
ATOM 875 O O . GLU A 1 113 ? -35.448 6.984 127.196 1.00 55.28 113 GLU A O 1
ATOM 880 N N . ILE A 1 114 ? -37.380 5.863 127.476 1.00 58.75 114 ILE A N 1
ATOM 881 C CA . ILE A 1 114 ? -37.509 5.400 126.090 1.00 58.75 114 ILE A CA 1
ATOM 882 C C . ILE A 1 114 ? -37.757 6.619 125.176 1.00 58.75 114 ILE A C 1
ATOM 884 O O . ILE A 1 114 ? -38.659 7.413 125.454 1.00 58.75 114 ILE A O 1
ATOM 888 N N . PRO A 1 115 ? -36.999 6.790 124.072 1.00 60.09 115 PRO A N 1
ATOM 889 C CA . PRO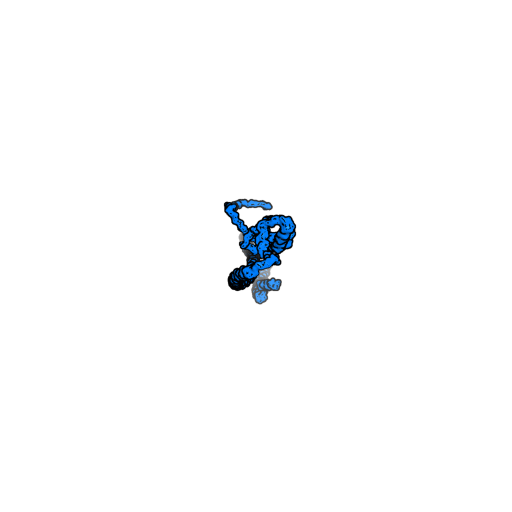 A 1 115 ? -37.212 7.883 123.125 1.00 60.09 115 PRO A CA 1
ATOM 890 C C . PRO A 1 115 ? -38.660 7.918 122.584 1.00 60.09 115 PRO A C 1
ATOM 892 O O . PRO A 1 115 ? -39.189 6.856 122.249 1.00 60.09 115 PRO A O 1
ATOM 895 N N . PRO A 1 116 ? -39.286 9.103 122.415 1.00 57.28 116 PRO A N 1
ATOM 896 C CA . PRO A 1 116 ? -40.707 9.240 122.057 1.00 57.28 116 PRO A CA 1
ATOM 897 C C . PRO A 1 116 ? -41.149 8.486 120.789 1.00 57.28 116 PRO A C 1
ATOM 899 O O . PRO A 1 116 ? -42.280 8.023 120.723 1.00 57.28 116 PRO A O 1
ATOM 902 N N . ASP A 1 117 ? -40.249 8.294 119.819 1.00 59.28 117 ASP A N 1
ATOM 903 C CA . ASP A 1 117 ? -40.512 7.571 118.560 1.00 59.28 117 ASP A CA 1
ATOM 904 C C . ASP A 1 117 ? -40.662 6.037 118.722 1.00 59.28 117 ASP A C 1
ATOM 906 O O . ASP A 1 117 ? -40.995 5.347 117.758 1.00 59.28 117 ASP A O 1
ATOM 910 N N . LEU A 1 118 ? -40.389 5.474 119.908 1.00 55.66 118 LEU A N 1
ATOM 911 C CA . LEU A 1 118 ? -40.459 4.029 120.199 1.00 55.66 118 LEU A CA 1
ATOM 912 C C . LEU A 1 118 ? -41.565 3.645 121.201 1.00 55.66 118 LEU A C 1
ATOM 914 O O . LEU A 1 118 ? -41.795 2.453 121.402 1.00 55.66 118 LEU A O 1
ATOM 918 N N . LEU A 1 119 ? -42.266 4.618 121.802 1.00 53.53 119 LEU A N 1
ATOM 919 C CA . LEU A 1 119 ? -43.340 4.369 122.779 1.00 53.53 119 LEU A CA 1
ATOM 920 C C . LEU A 1 119 ? -44.637 3.841 122.137 1.00 53.53 119 LEU A C 1
ATOM 922 O O . LEU A 1 119 ? -45.365 3.076 122.759 1.00 53.53 119 LEU A O 1
ATOM 926 N N . GLU A 1 120 ? -44.901 4.190 120.876 1.00 54.44 120 GLU A N 1
ATOM 927 C CA . GLU A 1 120 ? -46.185 3.934 120.197 1.00 54.44 120 GLU A CA 1
ATOM 928 C C . GLU A 1 120 ? -46.444 2.440 119.880 1.00 54.44 120 GLU A C 1
ATOM 930 O O . GLU A 1 120 ? -47.534 2.061 119.462 1.00 54.44 120 GLU A O 1
ATOM 935 N N . TRP A 1 121 ? -45.452 1.565 120.088 1.00 53.38 121 TRP A N 1
ATOM 936 C CA . TRP A 1 121 ? -45.540 0.121 119.814 1.00 53.38 121 TRP A CA 1
ATOM 937 C C . TRP A 1 121 ? -45.672 -0.764 121.065 1.00 53.38 121 TRP A C 1
ATOM 939 O O . TRP A 1 121 ? -45.959 -1.952 120.924 1.00 53.38 121 TRP A O 1
ATOM 949 N N . ALA A 1 122 ? -45.467 -0.228 122.274 1.00 52.00 122 ALA A N 1
ATOM 950 C CA . ALA A 1 122 ? -45.433 -1.016 123.514 1.00 52.00 122 ALA A CA 1
ATOM 951 C C . ALA A 1 122 ? -46.776 -1.067 124.276 1.00 52.00 122 ALA A C 1
ATOM 953 O O . ALA A 1 122 ? -46.906 -1.847 125.215 1.00 52.00 122 ALA A O 1
ATOM 954 N N . GLU A 1 123 ? -47.783 -0.283 123.876 1.00 49.41 123 GLU A N 1
ATOM 955 C CA . GLU A 1 123 ? -49.029 -0.104 124.647 1.00 49.41 123 GLU A CA 1
ATOM 956 C C . GLU A 1 123 ? -50.163 -1.102 124.324 1.00 49.41 123 GLU A C 1
ATOM 958 O O . GLU A 1 123 ? -51.234 -1.009 124.915 1.00 49.41 123 GLU A O 1
ATOM 963 N N . ASN A 1 124 ? -49.961 -2.084 123.435 1.00 46.78 124 ASN A N 1
ATOM 964 C CA . ASN A 1 124 ? -51.055 -2.935 122.926 1.00 46.78 124 ASN A CA 1
ATOM 965 C C . ASN A 1 124 ? -51.017 -4.423 123.326 1.00 46.78 124 ASN A C 1
ATOM 967 O O . ASN A 1 124 ? -51.738 -5.217 122.724 1.00 46.78 124 ASN A O 1
ATOM 971 N N . ASP A 1 125 ? -50.222 -4.833 124.321 1.00 43.75 125 ASP A N 1
ATOM 972 C CA . ASP A 1 125 ? -50.148 -6.256 124.694 1.00 43.75 125 ASP A CA 1
ATOM 973 C C . ASP A 1 125 ? -49.825 -6.497 126.178 1.00 43.75 125 ASP A C 1
ATOM 975 O O . ASP A 1 125 ? -48.756 -7.002 126.524 1.00 43.75 125 ASP A O 1
ATOM 979 N N . GLN A 1 126 ? -50.750 -6.125 127.074 1.00 44.28 126 GLN A N 1
ATOM 980 C CA . GLN A 1 126 ? -50.806 -6.706 128.421 1.00 44.28 126 GLN A CA 1
ATOM 981 C C . GLN A 1 126 ? -52.194 -6.550 129.056 1.00 44.28 126 GLN A C 1
ATOM 983 O O . GLN A 1 126 ? -52.544 -5.526 129.637 1.00 44.28 126 GLN A O 1
ATOM 988 N N . GLY A 1 127 ? -52.985 -7.612 128.893 1.00 41.09 127 GLY A N 1
ATOM 989 C CA . GLY A 1 127 ? -54.240 -7.841 129.592 1.00 41.09 127 GLY A CA 1
ATOM 990 C C . GLY A 1 127 ? -54.018 -8.240 131.052 1.00 41.09 127 GLY A C 1
ATOM 991 O O . GLY A 1 127 ? -53.164 -9.061 131.375 1.00 41.09 127 GLY A O 1
ATOM 992 N N . ASP A 1 128 ? -54.835 -7.603 131.877 1.00 37.25 128 ASP A N 1
ATOM 993 C CA . ASP A 1 128 ? -55.055 -7.658 133.319 1.00 37.25 128 ASP A CA 1
ATOM 994 C C . ASP A 1 128 ? -55.198 -9.080 133.921 1.00 37.25 128 ASP A C 1
ATOM 996 O O . ASP A 1 128 ? -56.148 -9.806 133.620 1.00 37.25 128 ASP A O 1
ATOM 1000 N N . GLU A 1 129 ? -54.280 -9.466 134.820 1.00 41.81 129 GLU A N 1
ATOM 1001 C CA . GLU A 1 129 ? -54.415 -10.625 135.717 1.00 41.81 129 GLU A CA 1
ATOM 1002 C C . GLU A 1 129 ? -54.441 -10.184 137.195 1.00 41.81 129 GLU A C 1
ATOM 1004 O O . GLU A 1 129 ? -53.425 -9.828 137.788 1.00 41.81 129 GLU A O 1
ATOM 1009 N N . GLY A 1 130 ? -55.609 -10.352 137.825 1.00 36.25 130 GLY A N 1
ATOM 1010 C CA . GLY A 1 130 ? -55.713 -11.080 139.094 1.00 36.25 130 GLY A CA 1
ATOM 1011 C C . GLY A 1 130 ? -55.487 -10.318 140.406 1.00 36.25 130 GLY A C 1
ATOM 1012 O O . GLY A 1 130 ? -54.446 -10.448 141.044 1.00 36.25 130 GLY A O 1
ATOM 1013 N N . GLY A 1 131 ? -56.549 -9.697 140.930 1.00 34.81 131 GLY A N 1
ATOM 1014 C CA . GLY A 1 131 ? -56.695 -9.405 142.362 1.00 34.81 131 GLY A CA 1
ATOM 1015 C C . GLY A 1 131 ? -57.937 -10.081 142.957 1.00 34.81 131 GLY A C 1
ATOM 1016 O O . GLY A 1 131 ? -59.057 -9.720 142.603 1.00 34.81 131 GLY A O 1
ATOM 1017 N N . SER A 1 132 ? -57.768 -11.039 143.882 1.00 36.84 132 SER A N 1
ATOM 1018 C CA . SER A 1 132 ? -58.872 -11.531 144.727 1.00 36.84 132 SER A CA 1
ATOM 1019 C C . SER A 1 132 ? -58.422 -12.053 146.100 1.00 36.84 132 SER A C 1
ATOM 1021 O O . SER A 1 132 ? -57.927 -13.168 146.241 1.00 36.84 132 SER A O 1
ATOM 1023 N N . GLN A 1 133 ? -58.654 -11.211 147.105 1.00 31.69 133 GLN A N 1
ATOM 1024 C CA . GLN A 1 133 ? -59.169 -11.467 148.460 1.00 31.69 133 GLN A CA 1
ATOM 1025 C C . GLN A 1 133 ? -59.972 -10.176 148.760 1.00 31.69 133 GLN A C 1
ATOM 1027 O O . GLN A 1 133 ? -59.519 -9.101 148.388 1.00 31.69 133 GLN A O 1
ATOM 1032 N N . ASP A 1 134 ? -61.167 -10.106 149.332 1.00 30.47 134 ASP A N 1
ATOM 1033 C CA . ASP A 1 134 ? -61.902 -10.977 150.228 1.00 30.47 134 ASP A CA 1
ATOM 1034 C C . ASP A 1 134 ? -63.382 -10.510 150.214 1.00 30.47 134 ASP A C 1
ATOM 1036 O O . ASP A 1 134 ? -63.662 -9.316 150.163 1.00 30.47 134 ASP A O 1
ATOM 1040 N N . SER A 1 135 ? -64.304 -11.473 150.250 1.00 40.53 135 SER A N 1
ATOM 1041 C CA . SER A 1 135 ? -65.646 -11.439 150.857 1.00 40.53 135 SER A CA 1
ATOM 1042 C C . SER A 1 135 ? -66.634 -10.265 150.649 1.00 40.53 135 SER A C 1
ATOM 1044 O O . SER A 1 135 ? -66.542 -9.229 151.300 1.00 40.53 135 SER A O 1
ATOM 1046 N N . ARG A 1 136 ? -67.749 -10.614 149.970 1.00 37.69 136 ARG A N 1
ATOM 1047 C CA . ARG A 1 136 ? -69.131 -10.066 150.074 1.00 37.69 136 ARG A CA 1
ATOM 1048 C C . ARG A 1 136 ? -69.467 -8.752 149.343 1.00 37.69 136 ARG A C 1
ATOM 1050 O O . ARG A 1 136 ? -69.676 -7.734 149.981 1.00 37.69 136 ARG A O 1
ATOM 1057 N N . ASP A 1 137 ? -69.662 -8.859 148.024 1.00 44.72 137 ASP A N 1
ATOM 1058 C CA . ASP A 1 137 ? -70.874 -8.371 147.319 1.00 44.72 137 ASP A CA 1
ATOM 1059 C C . ASP A 1 137 ? -70.907 -8.923 145.874 1.00 44.72 137 ASP A C 1
ATOM 1061 O O . ASP A 1 137 ? -70.714 -8.239 144.874 1.00 44.72 137 ASP A O 1
ATOM 1065 N N . THR A 1 138 ? -71.030 -10.249 145.754 1.00 54.25 138 THR A N 1
ATOM 1066 C CA . THR A 1 138 ? -70.786 -10.993 144.504 1.00 54.25 138 THR A CA 1
ATOM 1067 C C . THR A 1 138 ? -71.858 -10.821 143.431 1.00 54.25 138 THR A C 1
ATOM 1069 O O . THR A 1 138 ? -71.614 -11.218 142.303 1.00 54.25 138 THR A O 1
ATOM 1072 N N . VAL A 1 139 ? -73.037 -10.278 143.740 1.00 57.69 139 VAL A N 1
ATOM 1073 C CA . VAL A 1 139 ? -74.153 -10.234 142.775 1.00 57.69 139 VAL A CA 1
ATOM 1074 C C . VAL A 1 139 ? -74.170 -8.934 141.974 1.00 57.69 139 VAL A C 1
ATOM 1076 O O . VAL A 1 139 ? -74.318 -8.998 140.759 1.00 57.69 139 VAL A O 1
ATOM 1079 N N . GLU A 1 140 ? -73.953 -7.779 142.608 1.00 56.00 140 GLU A N 1
ATOM 1080 C CA . GLU A 1 140 ? -73.890 -6.491 141.895 1.00 56.00 140 GLU A CA 1
ATOM 1081 C C . GLU A 1 140 ? -72.657 -6.420 140.990 1.00 56.00 140 GLU A C 1
ATOM 1083 O O . GLU A 1 140 ? -72.762 -6.052 139.827 1.00 56.00 140 GLU A O 1
ATOM 1088 N N . ARG A 1 141 ? -71.514 -6.938 141.451 1.00 58.31 141 ARG A N 1
ATOM 1089 C CA . ARG A 1 141 ? -70.301 -7.008 140.628 1.00 58.31 141 ARG A CA 1
ATOM 1090 C C . ARG A 1 141 ? -70.410 -8.004 139.468 1.00 58.31 141 ARG A C 1
ATOM 1092 O O . ARG A 1 141 ? -69.804 -7.779 138.429 1.00 58.31 141 ARG A O 1
ATOM 1099 N N . LEU A 1 142 ? -71.173 -9.092 139.628 1.00 62.06 142 LEU A N 1
ATOM 1100 C CA . LEU A 1 142 ? -71.498 -9.990 138.513 1.00 62.06 142 LEU A CA 1
ATOM 1101 C C . LEU A 1 142 ? -72.461 -9.324 137.523 1.00 62.06 142 LEU A C 1
ATOM 1103 O O . LEU A 1 142 ? -72.363 -9.610 136.339 1.00 62.06 142 LEU A O 1
ATOM 1107 N N . ALA A 1 143 ? -73.364 -8.449 137.976 1.00 69.81 143 ALA A N 1
ATOM 1108 C CA . ALA A 1 143 ? -74.241 -7.689 137.087 1.00 69.81 143 ALA A CA 1
ATOM 1109 C C . ALA A 1 143 ? -73.452 -6.654 136.272 1.00 69.81 143 ALA A C 1
ATOM 1111 O O . ALA A 1 143 ? -73.617 -6.613 135.058 1.00 69.81 143 ALA A O 1
ATOM 1112 N N . ASP A 1 144 ? -72.533 -5.918 136.902 1.00 74.12 144 ASP A N 1
ATOM 1113 C CA . ASP A 1 144 ? -71.628 -4.998 136.201 1.00 74.12 144 ASP A CA 1
ATOM 1114 C C . ASP A 1 144 ? -70.696 -5.755 135.243 1.00 74.12 144 ASP A C 1
ATOM 1116 O O . ASP A 1 144 ? -70.539 -5.356 134.099 1.00 74.12 144 ASP A O 1
ATOM 1120 N N . GLN A 1 145 ? -70.161 -6.917 135.641 1.00 73.75 145 GLN A N 1
ATOM 1121 C CA . GLN A 1 145 ? -69.371 -7.766 134.738 1.00 73.75 145 GLN A CA 1
ATOM 1122 C C . GLN A 1 145 ? -70.190 -8.325 133.573 1.00 73.75 145 GLN A C 1
ATOM 1124 O O . GLN A 1 145 ? -69.660 -8.470 132.478 1.00 73.75 145 GLN A O 1
ATOM 1129 N N . VAL A 1 146 ? -71.462 -8.671 133.786 1.00 77.75 146 VAL A N 1
ATOM 1130 C CA . VAL A 1 146 ? -72.351 -9.100 132.699 1.00 77.75 146 VAL A CA 1
ATOM 1131 C C . VAL A 1 146 ? -72.625 -7.931 131.758 1.00 77.75 146 VAL A C 1
ATOM 1133 O O . VAL A 1 146 ? -72.552 -8.129 130.553 1.00 77.75 146 VAL A O 1
ATOM 1136 N N . GLN A 1 147 ? -72.849 -6.726 132.282 1.00 82.00 147 GLN A N 1
ATOM 1137 C CA . GLN A 1 147 ? -73.040 -5.510 131.490 1.00 82.00 147 GLN A CA 1
ATOM 1138 C C . GLN A 1 147 ? -71.776 -5.152 130.685 1.00 82.00 147 GLN A C 1
ATOM 1140 O O . GLN A 1 147 ? -71.863 -4.938 129.480 1.00 82.00 147 GLN A O 1
ATOM 1145 N N . ASP A 1 148 ? -70.597 -5.185 131.309 1.00 82.19 148 ASP A N 1
ATOM 1146 C CA . ASP A 1 148 ? -69.305 -4.954 130.650 1.00 82.19 148 ASP A CA 1
ATOM 1147 C C . ASP A 1 148 ? -69.030 -6.013 129.570 1.00 82.19 148 ASP A C 1
ATOM 1149 O O . ASP A 1 148 ? -68.510 -5.703 128.499 1.00 82.19 148 ASP A O 1
ATOM 1153 N N . LEU A 1 149 ? -69.398 -7.277 129.819 1.00 79.88 149 LEU A N 1
ATOM 1154 C CA . LEU A 1 149 ? -69.302 -8.355 128.831 1.00 79.88 149 LEU A CA 1
ATOM 1155 C C . LEU A 1 149 ? -70.323 -8.201 127.698 1.00 79.88 149 LEU A C 1
ATOM 1157 O O . LEU A 1 149 ? -70.026 -8.574 126.564 1.00 79.88 149 LEU A O 1
ATOM 1161 N N . GLU A 1 150 ? -71.513 -7.670 127.972 1.00 81.81 150 GLU A N 1
ATOM 1162 C CA . GLU A 1 150 ? -72.519 -7.346 126.958 1.00 81.81 150 GLU A CA 1
ATOM 1163 C C . GLU A 1 150 ? -72.057 -6.187 126.071 1.00 81.81 150 GLU A C 1
ATOM 1165 O O . GLU A 1 150 ? -72.135 -6.297 124.846 1.00 81.81 150 GLU A O 1
ATOM 1170 N N . ASP A 1 151 ? -71.509 -5.123 126.655 1.00 84.56 151 ASP A N 1
ATOM 1171 C CA . ASP A 1 151 ? -70.950 -3.985 125.924 1.00 84.56 151 ASP A CA 1
ATOM 1172 C C . ASP A 1 151 ? -69.713 -4.406 125.118 1.00 84.56 151 ASP A C 1
ATOM 1174 O O . ASP A 1 151 ? -69.608 -4.090 123.930 1.00 84.56 151 ASP A O 1
ATOM 1178 N N . ALA A 1 152 ? -68.827 -5.221 125.700 1.00 82.38 152 ALA A N 1
ATOM 1179 C CA . ALA A 1 152 ? -67.698 -5.809 124.986 1.00 82.38 152 ALA A CA 1
ATOM 1180 C C . ALA A 1 152 ? -68.160 -6.718 123.838 1.00 82.38 152 ALA A C 1
ATOM 1182 O O . ALA A 1 152 ? -67.599 -6.646 122.747 1.00 82.38 152 ALA A O 1
ATOM 1183 N N . ASN A 1 153 ? -69.200 -7.537 124.030 1.00 83.50 153 ASN A N 1
ATOM 1184 C CA . ASN A 1 153 ? -69.775 -8.353 122.958 1.00 83.50 153 ASN A CA 1
ATOM 1185 C C . ASN A 1 153 ? -70.364 -7.487 121.841 1.00 83.50 153 ASN A C 1
ATOM 1187 O O . ASN A 1 153 ? -70.112 -7.773 120.675 1.00 83.50 153 ASN A O 1
ATOM 1191 N N . GLN A 1 154 ? -71.064 -6.398 122.163 1.00 88.00 154 GLN A N 1
ATOM 1192 C CA . GLN A 1 154 ? -71.550 -5.450 121.155 1.00 88.00 154 GLN A CA 1
ATOM 1193 C C . GLN A 1 154 ? -70.400 -4.762 120.408 1.00 88.00 154 GLN A C 1
ATOM 1195 O O . GLN A 1 154 ? -70.488 -4.516 119.204 1.00 88.00 154 GLN A O 1
ATOM 1200 N N . GLU A 1 155 ? -69.306 -4.427 121.091 1.00 87.62 155 GLU A N 1
ATOM 1201 C CA . GLU A 1 155 ? -68.101 -3.902 120.448 1.00 87.62 155 GLU A CA 1
ATOM 1202 C C . GLU A 1 155 ? -67.411 -4.945 119.567 1.00 87.62 155 GLU A C 1
ATOM 1204 O O . GLU A 1 155 ? -66.935 -4.606 118.480 1.00 87.62 155 GLU A O 1
ATOM 1209 N N . PHE A 1 156 ? -67.369 -6.207 119.995 1.00 87.19 156 PHE A N 1
ATOM 1210 C CA . PHE A 1 156 ? -66.857 -7.310 119.189 1.00 87.19 156 PHE A CA 1
ATOM 1211 C C . PHE A 1 156 ? -67.726 -7.554 117.961 1.00 87.19 156 PHE A C 1
ATOM 1213 O O . PHE A 1 156 ? -67.171 -7.705 116.878 1.00 87.19 156 PHE A O 1
ATOM 1220 N N . GLU A 1 157 ? -69.050 -7.513 118.080 1.00 88.25 157 GLU A N 1
ATOM 1221 C CA . GLU A 1 157 ? -69.973 -7.608 116.945 1.00 88.25 157 GLU A CA 1
ATOM 1222 C C . GLU A 1 157 ? -69.738 -6.470 115.947 1.00 88.25 157 GLU A C 1
ATOM 1224 O O . GLU A 1 157 ? -69.524 -6.731 114.767 1.00 88.25 157 GLU A O 1
ATOM 1229 N N . LYS A 1 158 ? -69.627 -5.218 116.413 1.00 90.38 158 LYS A N 1
ATOM 1230 C CA . LYS A 1 158 ? -69.283 -4.074 115.546 1.00 90.38 158 LYS A CA 1
ATOM 1231 C C . LYS A 1 158 ? -67.929 -4.251 114.855 1.00 90.38 158 LYS A C 1
ATOM 1233 O O . LYS A 1 158 ? -67.789 -3.910 113.683 1.00 90.38 158 LYS A O 1
ATOM 1238 N N . LYS A 1 159 ? -66.916 -4.768 115.560 1.00 90.75 159 LYS A N 1
ATOM 1239 C CA . LYS A 1 159 ? -65.595 -5.063 114.976 1.00 90.75 159 LYS A CA 1
ATOM 1240 C C . LYS A 1 159 ? -65.677 -6.193 113.955 1.00 90.75 159 LYS A C 1
ATOM 1242 O O . LYS A 1 159 ? -65.034 -6.094 112.916 1.00 90.75 159 LYS A O 1
ATOM 1247 N N . VAL A 1 160 ? -66.455 -7.239 114.221 1.00 90.31 160 VAL A N 1
ATOM 1248 C CA . VAL A 1 160 ? -66.695 -8.336 113.277 1.00 90.31 160 VAL A CA 1
ATOM 1249 C C . VAL A 1 160 ? -67.397 -7.807 112.031 1.00 90.31 160 VAL A C 1
ATOM 1251 O O . VAL A 1 160 ? -66.916 -8.072 110.936 1.00 90.31 160 VAL A O 1
ATOM 1254 N N . ASP A 1 161 ? -68.431 -6.979 112.171 1.00 91.50 161 ASP A N 1
ATOM 1255 C CA . ASP A 1 161 ? -69.135 -6.357 111.045 1.00 91.50 161 ASP A CA 1
ATOM 1256 C C . ASP A 1 161 ? -68.208 -5.473 110.198 1.00 91.50 161 ASP A C 1
ATOM 1258 O O . ASP A 1 161 ? -68.225 -5.545 108.967 1.00 91.50 161 ASP A O 1
ATOM 1262 N N . LEU A 1 162 ? -67.360 -4.662 110.843 1.00 92.00 162 LEU A N 1
ATOM 1263 C CA . LEU A 1 162 ? -66.352 -3.847 110.159 1.00 92.00 162 LEU A CA 1
ATOM 1264 C C . LEU A 1 162 ? -65.325 -4.717 109.430 1.00 92.00 162 LEU A C 1
ATOM 1266 O O . LEU A 1 162 ? -65.048 -4.482 108.257 1.00 92.00 162 LEU A O 1
ATOM 1270 N N . LEU A 1 163 ? -64.806 -5.758 110.082 1.00 90.81 163 LEU A N 1
ATOM 1271 C CA . LEU A 1 163 ? -63.861 -6.690 109.467 1.00 90.81 163 LEU A CA 1
ATOM 1272 C C . LEU A 1 163 ? -64.499 -7.485 108.323 1.00 90.81 163 LEU A C 1
ATOM 1274 O O . LEU A 1 163 ? -63.829 -7.785 107.337 1.00 90.81 163 LEU A O 1
ATOM 1278 N N . GLU A 1 164 ? -65.784 -7.822 108.409 1.00 91.81 164 GLU A N 1
ATOM 1279 C CA . GLU A 1 164 ? -66.524 -8.451 107.319 1.00 91.81 164 GLU A CA 1
ATOM 1280 C C . GLU A 1 164 ? -66.748 -7.492 106.148 1.00 91.81 164 GLU A C 1
ATOM 1282 O O . GLU A 1 164 ? -66.635 -7.913 104.992 1.00 91.81 164 GLU A O 1
ATOM 1287 N N . ALA A 1 165 ? -67.036 -6.217 106.420 1.00 92.12 165 ALA A N 1
ATOM 1288 C CA . ALA A 1 165 ? -67.139 -5.175 105.403 1.00 92.12 165 ALA A CA 1
ATOM 1289 C C . ALA A 1 165 ? -65.789 -4.937 104.709 1.00 92.12 165 ALA A C 1
ATOM 1291 O O . ALA A 1 165 ? -65.730 -4.947 103.479 1.00 92.12 165 ALA A O 1
ATOM 1292 N N . ASP A 1 166 ? -64.700 -4.833 105.470 1.00 91.75 166 ASP A N 1
ATOM 1293 C CA . ASP A 1 166 ? -63.340 -4.690 104.946 1.00 91.75 166 ASP A CA 1
ATOM 1294 C C . ASP A 1 166 ? -62.915 -5.924 104.154 1.00 91.75 166 ASP A C 1
ATOM 1296 O O . ASP A 1 166 ? -62.352 -5.809 103.066 1.00 91.75 166 ASP A O 1
ATOM 1300 N N . LYS A 1 167 ? -63.237 -7.127 104.643 1.00 92.25 167 LYS A N 1
ATOM 1301 C CA . LYS A 1 167 ? -62.994 -8.372 103.911 1.00 92.25 167 LYS A CA 1
ATOM 1302 C C . LYS A 1 167 ? -63.740 -8.373 102.581 1.00 92.25 167 LYS A C 1
ATOM 1304 O O . LYS A 1 167 ? -63.141 -8.738 101.574 1.00 92.25 167 LYS A O 1
ATOM 1309 N N . LYS A 1 168 ? -65.009 -7.951 102.551 1.00 93.25 168 LYS A N 1
ATOM 1310 C CA . LYS A 1 168 ? -65.786 -7.818 101.306 1.00 93.25 168 LYS A CA 1
ATOM 1311 C C . LYS A 1 168 ? -65.143 -6.799 100.362 1.00 93.25 168 LYS A C 1
ATOM 1313 O O . LYS A 1 168 ? -64.862 -7.149 99.217 1.00 93.25 168 LYS A O 1
ATOM 1318 N N . ALA A 1 169 ? -64.808 -5.605 100.848 1.00 93.12 169 ALA A N 1
ATOM 1319 C CA . ALA A 1 169 ? -64.159 -4.561 100.056 1.00 93.12 169 ALA A CA 1
ATOM 1320 C C . ALA A 1 169 ? -62.805 -5.017 99.482 1.00 93.12 169 ALA A C 1
ATOM 1322 O O . ALA A 1 169 ? -62.529 -4.822 98.300 1.00 93.12 169 ALA A O 1
ATOM 1323 N N . LEU A 1 170 ? -61.978 -5.694 100.283 1.00 92.06 170 LEU A N 1
ATOM 1324 C CA . LEU A 1 170 ? -60.711 -6.269 99.830 1.00 92.06 170 LEU A CA 1
ATOM 1325 C C . LEU A 1 170 ? -60.928 -7.383 98.805 1.00 92.06 170 LEU A C 1
ATOM 1327 O O . LEU A 1 170 ? -60.200 -7.444 97.819 1.00 92.06 170 LEU A O 1
ATOM 1331 N N . THR A 1 171 ? -61.933 -8.248 98.982 1.00 92.81 171 THR A N 1
ATOM 1332 C CA . THR A 1 171 ? -62.242 -9.271 97.970 1.00 92.81 171 THR A CA 1
ATOM 1333 C C . THR A 1 171 ? -62.704 -8.657 96.651 1.00 92.81 171 THR A C 1
ATOM 1335 O O . THR A 1 171 ? -62.288 -9.127 95.596 1.00 92.81 171 THR A O 1
ATOM 1338 N N . GLU A 1 172 ? -63.488 -7.579 96.687 1.00 94.31 172 GLU A N 1
ATOM 1339 C CA . GLU A 1 172 ? -63.893 -6.840 95.487 1.00 94.31 172 GLU A CA 1
ATOM 1340 C C . GLU A 1 172 ? -62.694 -6.177 94.800 1.00 94.31 172 GLU A C 1
ATOM 1342 O O . GLU A 1 172 ? -62.549 -6.298 93.584 1.00 94.31 172 GLU A O 1
ATOM 1347 N N . GLN A 1 173 ? -61.788 -5.552 95.562 1.00 94.25 173 GLN A N 1
ATOM 1348 C CA . GLN A 1 173 ? -60.545 -4.986 95.024 1.00 94.25 173 GLN A CA 1
ATOM 1349 C C . GLN A 1 173 ? -59.653 -6.057 94.391 1.00 94.25 173 GLN A C 1
ATOM 1351 O O . GLN A 1 173 ? -59.104 -5.837 93.315 1.00 94.25 173 GLN A O 1
ATOM 1356 N N . VAL A 1 174 ? -59.531 -7.233 95.012 1.00 93.19 174 VAL A N 1
ATOM 1357 C CA . VAL A 1 174 ? -58.770 -8.357 94.445 1.00 93.19 174 VAL A CA 1
ATOM 1358 C C . VAL A 1 174 ? -59.388 -8.826 93.128 1.00 93.19 174 VAL A C 1
ATOM 1360 O O . VAL A 1 174 ? -58.657 -9.077 92.174 1.00 93.19 174 VAL A O 1
ATOM 1363 N N . VAL A 1 175 ? -60.718 -8.912 93.037 1.00 95.50 175 VAL A N 1
ATOM 1364 C CA . VAL A 1 175 ? -61.405 -9.269 91.784 1.00 95.50 175 VAL A CA 1
ATOM 1365 C C . VAL A 1 175 ? -61.181 -8.207 90.704 1.00 95.50 175 VAL A C 1
ATOM 1367 O O . VAL A 1 175 ? -60.879 -8.565 89.568 1.00 95.50 175 VAL A O 1
ATOM 1370 N N . GLN A 1 176 ? -61.270 -6.918 91.046 1.00 95.00 176 GLN A N 1
ATOM 1371 C CA . GLN A 1 176 ? -61.004 -5.820 90.108 1.00 95.00 176 GLN A CA 1
ATOM 1372 C C . GLN A 1 176 ? -59.563 -5.854 89.590 1.00 95.00 176 GLN A C 1
ATOM 1374 O O . GLN A 1 176 ? -59.351 -5.846 88.380 1.00 95.00 176 GLN A O 1
ATOM 1379 N N . LEU A 1 177 ? -58.581 -5.970 90.489 1.00 94.38 177 LEU A N 1
ATOM 1380 C CA . LEU A 1 177 ? -57.166 -6.048 90.122 1.00 94.38 177 LEU A CA 1
ATOM 1381 C C . LEU A 1 177 ? -56.859 -7.290 89.281 1.00 94.38 177 LEU A C 1
ATOM 1383 O O . LEU A 1 177 ? -56.091 -7.197 88.330 1.00 94.38 177 LEU A O 1
ATOM 1387 N N . ASN A 1 178 ? -57.475 -8.438 89.575 1.00 94.94 178 ASN A N 1
ATOM 1388 C CA . ASN A 1 178 ? -57.321 -9.632 88.743 1.00 94.94 178 ASN A CA 1
ATOM 1389 C C . ASN A 1 178 ? -57.882 -9.415 87.329 1.00 94.94 178 ASN A C 1
ATOM 1391 O O . ASN A 1 178 ? -57.218 -9.780 86.363 1.00 94.94 178 ASN A O 1
ATOM 1395 N N . GLY A 1 179 ? -59.037 -8.755 87.191 1.00 94.94 179 GLY A N 1
ATOM 1396 C CA . GLY A 1 179 ? -59.576 -8.382 85.880 1.00 94.94 179 GLY A CA 1
ATOM 1397 C C . GLY A 1 179 ? -58.673 -7.404 85.116 1.00 94.94 179 GLY A C 1
ATOM 1398 O O . GLY A 1 179 ? -58.457 -7.560 83.916 1.00 94.94 179 GLY A O 1
ATOM 1399 N N . GLU A 1 180 ? -58.082 -6.418 85.798 1.00 95.81 180 GLU A N 1
ATOM 1400 C CA . GLU A 1 180 ? -57.102 -5.503 85.193 1.00 95.81 180 GLU A CA 1
ATOM 1401 C C . GLU A 1 180 ? -55.816 -6.221 84.761 1.00 95.81 180 GLU A C 1
ATOM 1403 O O . GLU A 1 180 ? -55.249 -5.899 83.710 1.00 95.81 180 GLU A O 1
ATOM 1408 N N . ILE A 1 181 ? -55.362 -7.205 85.545 1.00 95.06 181 ILE A N 1
ATOM 1409 C CA . ILE A 1 181 ? -54.224 -8.063 85.202 1.00 95.06 181 ILE A CA 1
ATOM 1410 C C . ILE A 1 181 ? -54.547 -8.879 83.950 1.00 95.06 181 ILE A C 1
ATOM 1412 O O . ILE A 1 181 ? -53.737 -8.865 83.028 1.00 95.06 181 ILE A O 1
ATOM 1416 N N . GLU A 1 182 ? -55.719 -9.514 83.867 1.00 95.88 182 GLU A N 1
ATOM 1417 C CA . GLU A 1 182 ? -56.148 -10.293 82.694 1.00 95.88 182 GLU A CA 1
ATOM 1418 C C . GLU A 1 182 ? -56.165 -9.435 81.417 1.00 95.88 182 GLU A C 1
ATOM 1420 O O . GLU A 1 182 ? -55.508 -9.768 80.426 1.00 95.88 182 GLU A O 1
ATOM 1425 N N . VAL A 1 183 ? -56.795 -8.257 81.461 1.00 96.38 183 VAL A N 1
ATOM 1426 C CA . VAL A 1 183 ? -56.811 -7.311 80.328 1.00 96.38 183 VAL A CA 1
ATOM 1427 C C . VAL A 1 183 ? -55.396 -6.860 79.949 1.00 96.38 183 VAL A C 1
ATOM 1429 O O . VAL A 1 183 ? -55.067 -6.705 78.769 1.00 96.38 183 VAL A O 1
ATOM 1432 N N . SER A 1 184 ? -54.530 -6.645 80.941 1.00 95.94 184 SER A N 1
ATOM 1433 C CA . SER A 1 184 ? -53.135 -6.275 80.700 1.00 95.94 184 SER A CA 1
ATOM 1434 C C . SER A 1 184 ? -52.344 -7.419 80.066 1.00 95.94 184 SER A C 1
ATOM 1436 O O . SER A 1 184 ? -51.533 -7.158 79.178 1.00 95.94 184 SER A O 1
ATOM 1438 N N . THR A 1 185 ? -52.594 -8.671 80.460 1.00 95.31 185 THR A N 1
ATOM 1439 C CA . THR A 1 185 ? -51.959 -9.851 79.857 1.00 95.31 185 THR A CA 1
ATOM 1440 C C . THR A 1 185 ? -52.382 -10.048 78.405 1.00 95.31 185 THR A C 1
ATOM 1442 O O . THR A 1 185 ? -51.508 -10.149 77.550 1.00 95.31 185 THR A O 1
ATOM 1445 N N . GLU A 1 186 ? -53.676 -9.953 78.084 1.00 96.38 186 GLU A N 1
ATOM 1446 C CA . GLU A 1 186 ? -54.162 -10.015 76.695 1.00 96.38 186 GLU A CA 1
ATOM 1447 C C . GLU A 1 186 ? -53.555 -8.896 75.834 1.00 96.38 186 GLU A C 1
ATOM 1449 O O . GLU A 1 186 ? -53.179 -9.094 74.674 1.00 96.38 186 GLU A O 1
ATOM 1454 N N . ARG A 1 187 ? -53.405 -7.696 76.411 1.00 97.00 187 ARG A N 1
ATOM 1455 C CA . ARG A 1 187 ? -52.754 -6.571 75.733 1.00 97.00 187 ARG A CA 1
ATOM 1456 C C . ARG A 1 187 ? -51.271 -6.832 75.472 1.00 97.00 187 ARG A C 1
ATOM 1458 O O . ARG A 1 187 ? -50.781 -6.425 74.418 1.00 97.00 187 ARG A O 1
ATOM 1465 N N . ILE A 1 188 ? -50.559 -7.457 76.409 1.00 95.94 188 ILE A N 1
ATOM 1466 C CA . ILE A 1 188 ? -49.154 -7.846 76.228 1.00 95.94 188 ILE A CA 1
ATOM 1467 C C . ILE A 1 188 ? -49.048 -8.883 75.110 1.00 95.94 188 ILE A C 1
ATOM 1469 O O . ILE A 1 188 ? -48.295 -8.649 74.168 1.00 95.94 188 ILE A O 1
ATOM 1473 N N . GLU A 1 189 ? -49.856 -9.943 75.141 1.00 97.00 189 GLU A N 1
ATOM 1474 C CA . GLU A 1 189 ? -49.864 -10.991 74.109 1.00 97.00 189 GLU A CA 1
ATOM 1475 C C . GLU A 1 189 ? -50.129 -10.411 72.711 1.00 97.00 189 GLU A C 1
ATOM 1477 O O . GLU A 1 189 ? -49.400 -10.690 71.757 1.00 97.00 189 GLU A O 1
ATOM 1482 N N . PHE A 1 190 ? -51.106 -9.507 72.584 1.00 97.38 190 PHE A N 1
ATOM 1483 C CA . PHE A 1 190 ? -51.378 -8.819 71.321 1.00 97.38 190 PHE A CA 1
ATOM 1484 C C . PHE A 1 190 ? -50.178 -7.996 70.819 1.00 97.38 190 PHE A C 1
ATOM 1486 O O . PHE A 1 190 ? -49.885 -7.975 69.617 1.00 97.38 190 PHE A O 1
ATOM 1493 N N . LEU A 1 191 ? -49.485 -7.292 71.718 1.00 97.00 191 LEU A N 1
ATOM 1494 C CA . LEU A 1 191 ? -48.306 -6.499 71.367 1.00 97.00 191 LEU A CA 1
ATOM 1495 C C . LEU A 1 191 ? -47.110 -7.381 70.998 1.00 97.00 191 LEU A C 1
ATOM 1497 O O . LEU A 1 191 ? -46.399 -7.041 70.053 1.00 97.00 191 LEU A O 1
ATOM 1501 N N . GLU A 1 192 ? -46.917 -8.514 71.670 1.00 96.44 192 GLU A N 1
ATOM 1502 C CA . GLU A 1 192 ? -45.881 -9.499 71.344 1.00 96.44 192 GLU A CA 1
ATOM 1503 C C . GLU A 1 192 ? -46.121 -10.127 69.966 1.00 96.44 192 GLU A C 1
ATOM 1505 O O . GLU A 1 192 ? -45.201 -10.202 69.146 1.00 96.44 192 GLU A O 1
ATOM 1510 N N . GLU A 1 193 ? -47.364 -10.488 69.635 1.00 96.81 193 GLU A N 1
ATOM 1511 C CA . GLU A 1 193 ? -47.713 -10.942 68.287 1.00 96.81 193 GLU A CA 1
ATOM 1512 C C . GLU A 1 193 ? -47.464 -9.859 67.233 1.00 96.81 193 GLU A C 1
ATOM 1514 O O . GLU A 1 193 ? -46.955 -10.137 66.140 1.00 96.81 193 GLU A O 1
ATOM 1519 N N . ALA A 1 194 ? -47.838 -8.612 67.529 1.00 96.75 194 ALA A N 1
ATOM 1520 C CA . ALA A 1 194 ? -47.600 -7.491 66.631 1.00 96.75 194 ALA A CA 1
ATOM 1521 C C . ALA A 1 194 ? -46.096 -7.266 66.418 1.00 96.75 194 ALA A C 1
ATOM 1523 O O . ALA A 1 194 ? -45.662 -7.074 65.277 1.00 96.75 194 ALA A O 1
ATOM 1524 N N . GLU A 1 195 ? -45.294 -7.337 67.481 1.00 96.31 195 GLU A N 1
ATOM 1525 C CA . GLU A 1 195 ? -43.838 -7.260 67.415 1.00 96.31 195 GLU A CA 1
ATOM 1526 C C . GLU A 1 195 ? -43.266 -8.396 66.565 1.00 96.31 195 GLU A C 1
ATOM 1528 O O . GLU A 1 195 ? -42.462 -8.143 65.664 1.00 96.31 195 GLU A O 1
ATOM 1533 N N . GLN A 1 196 ? -43.721 -9.631 66.774 1.00 96.69 196 GLN A N 1
ATOM 1534 C CA . GLN A 1 196 ? -43.268 -10.783 66.002 1.00 96.69 196 GLN A CA 1
ATOM 1535 C C . GLN A 1 196 ? -43.575 -10.613 64.507 1.00 96.69 196 GLN A C 1
ATOM 1537 O O . GLN A 1 196 ? -42.699 -10.821 63.667 1.00 96.69 196 GLN A O 1
ATOM 1542 N N . ARG A 1 197 ? -44.765 -10.106 64.151 1.00 97.06 197 ARG A N 1
ATOM 1543 C CA . ARG A 1 197 ? -45.111 -9.774 62.754 1.00 97.06 197 ARG A CA 1
ATOM 1544 C C . ARG A 1 197 ? -44.195 -8.695 62.170 1.00 97.06 197 ARG A C 1
ATOM 1546 O O . ARG A 1 197 ? -43.879 -8.744 60.979 1.00 97.06 197 ARG A O 1
ATOM 1553 N N . TRP A 1 198 ? -43.778 -7.705 62.959 1.00 97.75 198 TRP A N 1
ATOM 1554 C CA . TRP A 1 198 ? -42.820 -6.685 62.517 1.00 97.75 198 TRP A CA 1
ATOM 1555 C C . TRP A 1 198 ? -41.413 -7.251 62.340 1.00 97.75 198 TRP A C 1
ATOM 1557 O O . TRP A 1 198 ? -40.765 -6.941 61.338 1.00 97.75 198 TRP A O 1
ATOM 1567 N N . ARG A 1 199 ? -40.965 -8.124 63.246 1.00 96.62 199 ARG A N 1
ATOM 1568 C CA . ARG A 1 199 ? -39.695 -8.851 63.122 1.00 96.62 199 ARG A CA 1
ATOM 1569 C C . ARG A 1 199 ? -39.679 -9.706 61.854 1.00 96.62 199 ARG A C 1
ATOM 1571 O O . ARG A 1 199 ? -38.726 -9.614 61.086 1.00 96.62 199 ARG A O 1
ATOM 1578 N N . ASP A 1 200 ? -40.760 -10.422 61.558 1.00 96.94 200 ASP A N 1
ATOM 1579 C CA . ASP A 1 200 ? -40.897 -11.224 60.335 1.00 96.94 200 ASP A CA 1
ATOM 1580 C C . ASP A 1 200 ? -40.913 -10.371 59.057 1.00 96.94 200 ASP A C 1
ATOM 1582 O O . ASP A 1 200 ? -40.374 -10.761 58.018 1.00 96.94 200 ASP A O 1
ATOM 1586 N N . LYS A 1 201 ? -41.525 -9.181 59.095 1.00 97.62 201 LYS A N 1
ATOM 1587 C CA . LYS A 1 201 ? -41.463 -8.230 57.972 1.00 97.62 201 LYS A CA 1
ATOM 1588 C C . LYS A 1 201 ? -40.048 -7.691 57.776 1.00 97.62 201 LYS A C 1
ATOM 1590 O O . LYS A 1 201 ? -39.599 -7.579 56.636 1.00 97.62 201 LYS A O 1
ATOM 1595 N N . LEU A 1 202 ? -39.342 -7.384 58.863 1.00 96.69 202 LEU A N 1
ATOM 1596 C CA . LEU A 1 202 ? -37.970 -6.887 58.821 1.00 96.69 202 LEU A CA 1
ATOM 1597 C C . LEU A 1 202 ? -37.005 -7.944 58.270 1.00 96.69 202 LEU A C 1
ATOM 1599 O O . LEU A 1 202 ? -36.169 -7.619 57.429 1.00 96.69 202 LEU A O 1
ATOM 1603 N N . THR A 1 203 ? -37.128 -9.206 58.690 1.00 96.56 203 THR A N 1
ATOM 1604 C CA . THR A 1 203 ? -36.300 -10.304 58.163 1.00 96.56 203 THR A CA 1
ATOM 1605 C C . THR A 1 203 ? -36.561 -10.536 56.677 1.00 96.56 203 THR A C 1
ATOM 1607 O O . THR A 1 203 ? -35.607 -10.620 55.906 1.00 96.56 203 THR A O 1
ATOM 1610 N N . LYS A 1 204 ? -37.827 -10.530 56.234 1.00 97.06 204 LYS A N 1
ATOM 1611 C CA . LYS A 1 204 ? -38.179 -10.603 54.803 1.00 97.06 204 LYS A CA 1
ATOM 1612 C C . LYS A 1 204 ? -37.593 -9.443 53.998 1.00 97.06 204 LYS A C 1
ATOM 1614 O O . LYS A 1 204 ? -37.046 -9.671 52.925 1.00 97.06 204 LYS A O 1
ATOM 1619 N N . ALA A 1 205 ? -37.662 -8.216 54.517 1.00 95.62 205 ALA A N 1
ATOM 1620 C CA . ALA A 1 205 ? -37.077 -7.051 53.858 1.00 95.62 205 ALA A CA 1
ATOM 1621 C C . ALA A 1 205 ? -35.546 -7.152 53.752 1.00 95.62 205 ALA A C 1
ATOM 1623 O O . ALA A 1 205 ? -34.991 -6.833 52.705 1.00 95.62 205 ALA A O 1
ATOM 1624 N N . ARG A 1 206 ? -34.861 -7.643 54.796 1.00 96.38 206 ARG A N 1
ATOM 1625 C CA . ARG A 1 206 ? -33.406 -7.882 54.768 1.00 96.38 206 ARG A CA 1
ATOM 1626 C C . ARG A 1 206 ? -33.013 -8.910 53.707 1.00 96.38 206 ARG A C 1
ATOM 1628 O O . ARG A 1 206 ? -32.117 -8.637 52.916 1.00 96.38 206 ARG A O 1
ATOM 1635 N N . LEU A 1 207 ? -33.730 -10.033 53.636 1.00 97.06 207 LEU A N 1
ATOM 1636 C CA . LEU A 1 207 ? -33.497 -11.057 52.611 1.00 97.06 207 LEU A CA 1
ATOM 1637 C C . LEU A 1 207 ? -33.729 -10.520 51.190 1.00 97.06 207 LEU A C 1
ATOM 1639 O O . LEU A 1 207 ? -32.967 -10.840 50.279 1.00 97.06 207 LEU A O 1
ATOM 1643 N N . GLU A 1 208 ? -34.745 -9.677 50.987 1.00 97.06 208 GLU A N 1
ATOM 1644 C CA . GLU A 1 208 ? -34.987 -9.056 49.680 1.00 97.06 208 GLU A CA 1
ATOM 1645 C C . GLU A 1 208 ? -33.892 -8.044 49.314 1.00 97.06 208 GLU A C 1
ATOM 1647 O O . GLU A 1 208 ? -33.444 -8.016 48.170 1.00 97.06 208 GLU A O 1
ATOM 1652 N N . ILE A 1 209 ? -33.395 -7.259 50.276 1.00 95.88 209 ILE A N 1
ATOM 1653 C CA . ILE A 1 209 ? -32.250 -6.363 50.059 1.00 95.88 209 ILE A CA 1
ATOM 1654 C C . ILE A 1 209 ? -31.017 -7.167 49.631 1.00 95.88 209 ILE A C 1
ATOM 1656 O O . ILE A 1 209 ? -30.382 -6.816 48.638 1.00 95.88 209 ILE A O 1
ATOM 1660 N N . GLU A 1 210 ? -30.697 -8.264 50.319 1.00 96.38 210 GLU A N 1
ATOM 1661 C CA . GLU A 1 210 ? -29.576 -9.139 49.951 1.00 96.38 210 GLU A CA 1
ATOM 1662 C C . GLU A 1 210 ? -29.750 -9.738 48.551 1.00 96.38 210 GLU A C 1
ATOM 1664 O O . GLU A 1 210 ? -28.818 -9.728 47.744 1.00 96.38 210 GLU A O 1
ATOM 1669 N N . ARG A 1 211 ? -30.960 -10.198 48.216 1.00 97.25 211 ARG A N 1
ATOM 1670 C CA . ARG A 1 211 ? -31.290 -10.692 46.874 1.00 97.25 211 ARG A CA 1
ATOM 1671 C C . ARG A 1 211 ? -31.074 -9.611 45.811 1.00 97.25 211 ARG A C 1
ATOM 1673 O O . ARG A 1 211 ? -30.471 -9.891 44.773 1.00 97.25 211 ARG A O 1
ATOM 1680 N N . LEU A 1 212 ? -31.550 -8.388 46.043 1.00 95.12 212 LEU A N 1
ATOM 1681 C CA . LEU A 1 212 ? -31.389 -7.272 45.107 1.00 95.12 212 LEU A CA 1
ATOM 1682 C C . LEU A 1 212 ? -29.921 -6.862 44.952 1.00 95.12 212 LEU A C 1
ATOM 1684 O O . LEU A 1 212 ? -29.490 -6.582 43.832 1.00 95.12 212 LEU A O 1
ATOM 1688 N N . LEU A 1 213 ? -29.135 -6.890 46.032 1.00 95.06 213 LEU A N 1
ATOM 1689 C CA . LEU A 1 213 ? -27.690 -6.656 45.979 1.00 95.06 213 LEU A CA 1
ATOM 1690 C C . LEU A 1 213 ? -26.989 -7.702 45.106 1.00 95.06 213 LEU A C 1
ATOM 1692 O O . LEU A 1 213 ? -26.244 -7.325 44.205 1.00 95.06 213 LEU A O 1
ATOM 1696 N N . GLN A 1 214 ? -27.301 -8.991 45.271 1.00 95.44 214 GLN A N 1
ATOM 1697 C CA . GLN A 1 214 ? -26.736 -10.054 44.428 1.00 95.44 214 GLN A CA 1
ATOM 1698 C C . GLN A 1 214 ? -27.102 -9.892 42.944 1.00 95.44 214 GLN A C 1
ATOM 1700 O O . GLN A 1 214 ? -26.275 -10.137 42.063 1.00 95.44 214 GLN A O 1
ATOM 1705 N N . VAL A 1 215 ? -28.337 -9.480 42.636 1.00 95.12 215 VAL A N 1
ATOM 1706 C CA . VAL A 1 215 ? -28.756 -9.203 41.251 1.00 95.12 215 VAL A CA 1
ATOM 1707 C C . VAL A 1 215 ? -27.989 -8.010 40.681 1.00 95.12 215 VAL A C 1
ATOM 1709 O O . VAL A 1 215 ? -27.525 -8.078 39.541 1.00 95.12 215 VAL A O 1
ATOM 1712 N N . ASN A 1 216 ? -27.815 -6.946 41.466 1.00 93.88 216 ASN A N 1
ATOM 1713 C CA . ASN A 1 216 ? -27.068 -5.763 41.053 1.00 93.88 216 ASN A CA 1
ATOM 1714 C C . ASN A 1 216 ? -25.583 -6.080 40.813 1.00 93.88 216 ASN A C 1
ATOM 1716 O O . ASN A 1 216 ? -25.024 -5.675 39.797 1.00 93.88 216 ASN A O 1
ATOM 1720 N N . GLU A 1 217 ? -24.956 -6.875 41.682 1.00 93.50 217 GLU A N 1
ATOM 1721 C CA . GLU A 1 217 ? -23.582 -7.348 41.490 1.00 93.50 217 GLU A CA 1
ATOM 1722 C C . GLU A 1 217 ? -23.444 -8.134 40.184 1.00 93.50 217 GLU A C 1
ATOM 1724 O O . GLU A 1 217 ? -22.597 -7.802 39.353 1.00 93.50 217 GLU A O 1
ATOM 1729 N N . ARG A 1 218 ? -24.326 -9.109 39.927 1.00 93.75 218 ARG A N 1
ATOM 1730 C CA . ARG A 1 218 ? -24.327 -9.868 38.663 1.00 93.75 218 ARG A CA 1
ATOM 1731 C C . ARG A 1 218 ? -24.516 -8.964 37.447 1.00 93.75 218 ARG A C 1
ATOM 1733 O O . ARG A 1 218 ? -23.806 -9.125 36.457 1.00 93.75 218 ARG A O 1
ATOM 1740 N N . ALA A 1 219 ? -25.436 -8.003 37.515 1.00 92.12 219 ALA A N 1
ATOM 1741 C CA . ALA A 1 219 ? -25.644 -7.032 36.444 1.00 92.12 219 ALA A CA 1
ATOM 1742 C C . ALA A 1 219 ? -24.394 -6.165 36.210 1.00 92.12 219 ALA A C 1
ATOM 1744 O O . ALA A 1 219 ? -24.034 -5.910 35.059 1.00 92.12 219 ALA A O 1
ATOM 1745 N N . SER A 1 220 ? -23.695 -5.773 37.279 1.00 91.19 220 SER A N 1
ATOM 1746 C CA . SER A 1 220 ? -22.452 -5.004 37.193 1.00 91.19 220 SER A CA 1
ATOM 1747 C C . SER A 1 220 ? -21.319 -5.795 36.528 1.00 91.19 220 SER A C 1
ATOM 1749 O O . SER A 1 220 ? -20.639 -5.249 35.660 1.00 91.19 220 SER A O 1
ATOM 1751 N N . PHE A 1 221 ? -21.177 -7.093 36.831 1.00 91.88 221 PHE A N 1
ATOM 1752 C CA . PHE A 1 221 ? -20.211 -7.973 36.164 1.00 91.88 221 PHE A CA 1
ATOM 1753 C C . PHE A 1 221 ? -20.514 -8.116 34.670 1.00 91.88 221 PHE A C 1
ATOM 1755 O O . PHE A 1 221 ? -19.623 -7.942 33.845 1.00 91.88 221 PHE A O 1
ATOM 1762 N N . VAL A 1 222 ? -21.783 -8.326 34.303 1.00 93.62 222 VAL A N 1
ATOM 1763 C CA . VAL A 1 222 ? -22.193 -8.402 32.890 1.00 93.62 222 VAL A CA 1
ATOM 1764 C C . VAL A 1 222 ? -21.927 -7.084 32.153 1.00 93.62 222 VAL A C 1
ATOM 1766 O O . VAL A 1 222 ? -21.539 -7.104 30.984 1.00 93.62 222 VAL A O 1
ATOM 1769 N N . SER A 1 223 ? -22.119 -5.933 32.807 1.00 91.31 223 SER A N 1
ATOM 1770 C CA . SER A 1 223 ? -21.770 -4.629 32.225 1.00 91.31 223 SER A CA 1
ATOM 1771 C C . SER A 1 223 ? -20.264 -4.503 31.998 1.00 91.31 223 SER A C 1
ATOM 1773 O O . SER A 1 223 ? -19.846 -4.151 30.897 1.00 91.31 223 SER A O 1
ATOM 1775 N N . ALA A 1 224 ? -19.451 -4.858 32.996 1.00 91.50 224 ALA A N 1
ATOM 1776 C CA . ALA A 1 224 ? -17.993 -4.837 32.894 1.00 91.50 224 ALA A CA 1
ATOM 1777 C C . ALA A 1 224 ? -17.462 -5.769 31.790 1.00 91.50 224 ALA A C 1
ATOM 1779 O O . ALA A 1 224 ? -16.593 -5.362 31.019 1.00 91.50 224 ALA A O 1
ATOM 1780 N N . ASP A 1 225 ? -18.014 -6.976 31.644 1.00 92.94 225 ASP A N 1
ATOM 1781 C CA . ASP A 1 225 ? -17.626 -7.909 30.578 1.00 92.94 225 ASP A CA 1
ATOM 1782 C C . ASP A 1 225 ? -17.962 -7.357 29.187 1.00 92.94 225 ASP A C 1
ATOM 1784 O O . ASP A 1 225 ? -17.160 -7.459 28.254 1.00 92.94 225 ASP A O 1
ATOM 1788 N N . ARG A 1 226 ? -19.127 -6.713 29.040 1.00 91.62 226 ARG A N 1
ATOM 1789 C CA . ARG A 1 226 ? -19.520 -6.046 27.788 1.00 91.62 226 ARG A CA 1
ATOM 1790 C C . ARG A 1 226 ? -18.601 -4.875 27.460 1.00 91.62 226 ARG A C 1
ATOM 1792 O O . ARG A 1 226 ? -18.185 -4.740 26.311 1.00 91.62 226 ARG A O 1
ATOM 1799 N N . GLU A 1 227 ? -18.264 -4.049 28.446 1.00 92.94 227 GLU A N 1
ATOM 1800 C CA . GLU A 1 227 ? -17.312 -2.947 28.282 1.00 92.94 227 GLU A CA 1
ATOM 1801 C C . GLU A 1 227 ? -15.923 -3.463 27.892 1.00 92.94 227 GLU A C 1
ATOM 1803 O O . GLU A 1 227 ? -15.317 -2.946 26.953 1.00 92.94 227 GLU A O 1
ATOM 1808 N N . CYS A 1 228 ? -15.448 -4.532 28.536 1.00 93.50 228 CYS A N 1
ATOM 1809 C CA . CYS A 1 228 ? -14.185 -5.184 28.199 1.00 93.50 228 CYS A CA 1
ATOM 1810 C C . CYS A 1 228 ? -14.194 -5.713 26.754 1.00 93.50 228 CYS A C 1
ATOM 1812 O O . CYS A 1 228 ? -13.288 -5.409 25.976 1.00 93.50 228 CYS A O 1
ATOM 1814 N N . GLY A 1 229 ? -15.259 -6.413 26.347 1.00 92.88 229 GLY A N 1
ATOM 1815 C CA . GLY A 1 229 ? -15.428 -6.902 24.975 1.00 92.88 229 GLY A CA 1
ATOM 1816 C C . GLY A 1 229 ? -15.473 -5.782 23.928 1.00 92.88 229 GLY A C 1
ATOM 1817 O O . GLY A 1 229 ? -14.874 -5.906 22.854 1.00 92.88 229 GLY A O 1
ATOM 1818 N N . LEU A 1 230 ? -16.119 -4.653 24.244 1.00 94.06 230 LEU A N 1
ATOM 1819 C CA . LEU A 1 230 ? -16.120 -3.461 23.391 1.00 94.06 230 LEU A CA 1
ATOM 1820 C C . LEU A 1 230 ? -14.721 -2.847 23.270 1.00 94.06 230 LEU A C 1
ATOM 1822 O O . LEU A 1 230 ? -14.311 -2.496 22.164 1.00 94.06 230 LEU A O 1
ATOM 1826 N N . ILE A 1 231 ? -13.968 -2.748 24.368 1.00 94.56 231 ILE A N 1
ATOM 1827 C CA . ILE A 1 231 ? -12.587 -2.242 24.356 1.00 94.56 231 ILE A CA 1
ATOM 1828 C C . ILE A 1 231 ? -11.700 -3.123 23.471 1.00 94.56 231 ILE A C 1
ATOM 1830 O O . ILE A 1 231 ? -10.984 -2.588 22.621 1.00 94.56 231 ILE A O 1
ATOM 1834 N N . VAL A 1 232 ? -11.779 -4.450 23.610 1.00 95.12 232 VAL A N 1
ATOM 1835 C CA . VAL A 1 232 ? -11.031 -5.401 22.766 1.00 95.12 232 VAL A CA 1
ATOM 1836 C C . VAL A 1 232 ? -11.391 -5.207 21.292 1.00 95.12 232 VAL A C 1
ATOM 1838 O O . VAL A 1 232 ? -10.507 -4.979 20.467 1.00 95.12 232 VAL A O 1
ATOM 1841 N N . SER A 1 233 ? -12.685 -5.160 20.970 1.00 94.12 233 SER A N 1
ATOM 1842 C CA . SER A 1 233 ? -13.164 -4.961 19.594 1.00 94.12 233 SER A CA 1
ATOM 1843 C C . SER A 1 233 ? -12.693 -3.630 18.988 1.00 94.12 233 SER A C 1
ATOM 1845 O O . SER A 1 233 ? -12.339 -3.557 17.809 1.00 94.12 233 SER A O 1
ATOM 1847 N N . LEU A 1 234 ? -12.654 -2.555 19.783 1.00 94.62 234 LEU A N 1
ATOM 1848 C CA . LEU A 1 234 ? -12.153 -1.247 19.350 1.00 94.62 234 LEU A CA 1
ATOM 1849 C C . LEU A 1 234 ? -10.637 -1.252 19.111 1.00 94.62 234 LEU A C 1
ATOM 1851 O O . LEU A 1 234 ? -10.166 -0.620 18.158 1.00 94.62 234 LEU A O 1
ATOM 1855 N N . LEU A 1 235 ? -9.871 -1.954 19.949 1.00 95.19 235 LEU A N 1
ATOM 1856 C CA . LEU A 1 235 ? -8.430 -2.132 19.760 1.00 95.19 235 LEU A CA 1
ATOM 1857 C C . LEU A 1 235 ? -8.136 -2.941 18.492 1.00 95.19 235 LEU A C 1
ATOM 1859 O O . LEU A 1 235 ? -7.290 -2.526 17.697 1.00 95.19 235 LEU A O 1
ATOM 1863 N N . ASP A 1 236 ? -8.887 -4.009 18.238 1.00 95.00 236 ASP A N 1
ATOM 1864 C CA . ASP A 1 236 ? -8.764 -4.809 17.017 1.00 95.00 236 ASP A CA 1
ATOM 1865 C C . ASP A 1 236 ? -9.117 -3.998 15.769 1.00 95.00 236 ASP A C 1
ATOM 1867 O O . ASP A 1 236 ? -8.353 -3.973 14.801 1.00 95.00 236 ASP A O 1
ATOM 1871 N N . ALA A 1 237 ? -10.207 -3.226 15.806 1.00 94.06 237 ALA A N 1
ATOM 1872 C CA . ALA A 1 237 ? -10.567 -2.321 14.716 1.00 94.06 237 ALA A CA 1
ATOM 1873 C C . ALA A 1 237 ? -9.471 -1.271 14.449 1.00 94.06 237 ALA A C 1
ATOM 1875 O O . ALA A 1 237 ? -9.176 -0.945 13.293 1.00 94.06 237 ALA A O 1
ATOM 1876 N N . ARG A 1 238 ? -8.825 -0.746 15.499 1.00 94.88 238 ARG A N 1
ATOM 1877 C CA . ARG A 1 238 ? -7.680 0.169 15.373 1.00 94.88 238 ARG A CA 1
ATOM 1878 C C . ARG A 1 238 ? -6.469 -0.528 14.748 1.00 94.88 238 ARG A C 1
ATOM 1880 O O . ARG A 1 238 ? -5.837 0.048 13.861 1.00 94.88 238 ARG A O 1
ATOM 1887 N N . ASN A 1 239 ? -6.165 -1.752 15.168 1.00 95.56 239 ASN A N 1
ATOM 1888 C CA . ASN A 1 239 ? -5.071 -2.554 14.621 1.00 95.56 239 ASN A CA 1
ATOM 1889 C C . ASN A 1 239 ? -5.291 -2.863 13.135 1.00 95.56 239 ASN A C 1
ATOM 1891 O O . ASN A 1 239 ? -4.391 -2.632 12.326 1.00 95.56 239 ASN A O 1
ATOM 1895 N N . LEU A 1 240 ? -6.503 -3.266 12.749 1.00 95.88 240 LEU A N 1
ATOM 1896 C CA . LEU A 1 240 ? -6.880 -3.495 11.352 1.00 95.88 240 LEU A CA 1
ATOM 1897 C C . LEU A 1 240 ? -6.760 -2.220 10.510 1.00 95.88 240 LEU A C 1
ATOM 1899 O O . LEU A 1 240 ? -6.181 -2.252 9.423 1.00 95.88 240 LEU A O 1
ATOM 1903 N N . ARG A 1 241 ? -7.219 -1.066 11.014 1.00 96.00 241 ARG A N 1
ATOM 1904 C CA . ARG A 1 241 ? -7.027 0.228 10.327 1.00 96.00 241 ARG A CA 1
ATOM 1905 C C . ARG A 1 241 ? -5.549 0.537 10.094 1.00 96.00 241 ARG A C 1
ATOM 1907 O O . ARG A 1 241 ? -5.187 0.971 8.999 1.00 96.00 241 ARG A O 1
ATOM 1914 N N . ASN A 1 242 ? -4.694 0.287 11.086 1.00 95.56 242 ASN A N 1
ATOM 1915 C CA . ASN A 1 242 ? -3.251 0.485 10.958 1.00 95.56 242 ASN A CA 1
ATOM 1916 C C . ASN A 1 242 ? -2.637 -0.458 9.915 1.00 95.56 242 ASN A C 1
ATOM 1918 O O . ASN A 1 242 ? -1.858 -0.006 9.074 1.00 95.56 242 ASN A O 1
ATOM 1922 N N . GLN A 1 243 ? -3.014 -1.739 9.919 1.00 96.06 243 GLN A N 1
ATOM 1923 C CA . GLN A 1 243 ? -2.563 -2.716 8.924 1.00 96.06 243 GLN A CA 1
ATOM 1924 C C . GLN A 1 243 ? -2.987 -2.309 7.508 1.00 96.06 243 GLN A C 1
ATOM 1926 O O . GLN A 1 243 ? -2.148 -2.251 6.609 1.00 96.06 243 GLN A O 1
ATOM 1931 N N . ILE A 1 244 ? -4.251 -1.918 7.313 1.00 95.31 244 ILE A N 1
ATOM 1932 C CA . ILE A 1 244 ? -4.755 -1.415 6.026 1.00 95.31 244 ILE A CA 1
ATOM 1933 C C . ILE A 1 244 ? -3.965 -0.179 5.581 1.00 95.31 244 ILE A C 1
ATOM 1935 O O . ILE A 1 244 ? -3.577 -0.083 4.417 1.00 95.31 244 ILE A O 1
ATOM 1939 N N . ALA A 1 245 ? -3.675 0.760 6.485 1.00 95.25 245 ALA A N 1
ATOM 1940 C CA . ALA A 1 245 ? -2.882 1.947 6.166 1.00 95.25 245 ALA A CA 1
ATOM 1941 C C . ALA A 1 245 ? -1.432 1.607 5.775 1.00 95.25 245 ALA A C 1
ATOM 1943 O O . ALA A 1 245 ? -0.855 2.258 4.903 1.00 95.25 245 ALA A O 1
ATOM 1944 N N . VAL A 1 246 ? -0.820 0.591 6.392 1.00 96.12 246 VAL A N 1
ATOM 1945 C CA . VAL A 1 246 ? 0.503 0.083 5.991 1.00 96.12 246 VAL A CA 1
ATOM 1946 C C . VAL A 1 246 ? 0.440 -0.556 4.604 1.00 96.12 246 VAL A C 1
ATOM 1948 O O . VAL A 1 246 ? 1.263 -0.222 3.754 1.00 96.12 246 VAL A O 1
ATOM 1951 N N . MET A 1 247 ? -0.553 -1.406 4.338 1.00 95.69 247 MET A N 1
ATOM 1952 C CA . MET A 1 247 ? -0.724 -2.053 3.032 1.00 95.69 247 MET A CA 1
ATOM 1953 C C . MET A 1 247 ? -0.988 -1.031 1.920 1.00 95.69 247 MET A C 1
ATOM 1955 O O . MET A 1 247 ? -0.383 -1.119 0.855 1.00 95.69 247 MET A O 1
ATOM 1959 N N . LYS A 1 248 ? -1.800 0.002 2.184 1.00 95.75 248 LYS A N 1
ATOM 1960 C CA . LYS A 1 248 ? -2.015 1.125 1.254 1.00 95.75 248 LYS A CA 1
ATOM 1961 C C . LYS A 1 248 ? -0.719 1.878 0.950 1.00 95.75 248 LYS A C 1
ATOM 1963 O O . LYS A 1 248 ? -0.443 2.140 -0.214 1.00 95.75 248 LYS A O 1
ATOM 1968 N N . ARG A 1 249 ? 0.101 2.172 1.968 1.00 94.94 249 ARG A N 1
ATOM 1969 C CA . ARG A 1 249 ? 1.415 2.817 1.779 1.00 94.94 249 ARG A CA 1
ATOM 1970 C C . ARG A 1 249 ? 2.382 1.948 0.972 1.00 94.94 249 ARG A C 1
ATOM 1972 O O . ARG A 1 249 ? 3.058 2.466 0.092 1.00 94.94 249 ARG A O 1
ATOM 1979 N N . ARG A 1 250 ? 2.423 0.636 1.231 1.00 94.88 250 ARG A N 1
ATOM 1980 C CA . ARG A 1 250 ? 3.237 -0.316 0.452 1.00 94.88 250 ARG A CA 1
ATOM 1981 C C . ARG A 1 250 ? 2.794 -0.376 -1.007 1.00 94.88 250 ARG A C 1
ATOM 1983 O O . ARG A 1 250 ? 3.638 -0.283 -1.888 1.00 94.88 250 ARG A O 1
ATOM 1990 N N . ARG A 1 251 ? 1.484 -0.471 -1.258 1.00 95.81 251 ARG A N 1
ATOM 1991 C CA . ARG A 1 251 ? 0.919 -0.461 -2.613 1.00 95.81 251 ARG A CA 1
ATOM 1992 C C . ARG A 1 251 ? 1.244 0.836 -3.351 1.00 95.81 251 ARG A C 1
ATOM 1994 O O . ARG A 1 251 ? 1.677 0.763 -4.488 1.00 95.81 251 ARG A O 1
ATOM 2001 N N . ALA A 1 252 ? 1.068 1.992 -2.711 1.00 96.00 252 ALA A N 1
ATOM 2002 C CA . ALA A 1 252 ? 1.408 3.281 -3.314 1.00 96.00 252 ALA A CA 1
ATOM 2003 C C . ALA A 1 252 ? 2.894 3.344 -3.698 1.00 96.00 252 ALA A C 1
ATOM 2005 O O . ALA A 1 252 ? 3.214 3.650 -4.836 1.00 96.00 252 ALA A O 1
ATOM 2006 N N . LYS A 1 253 ? 3.795 2.934 -2.794 1.00 96.44 253 LYS A N 1
ATOM 2007 C CA . LYS A 1 253 ? 5.233 2.881 -3.084 1.00 96.44 253 LYS A CA 1
ATOM 2008 C C . LYS A 1 253 ? 5.569 1.946 -4.257 1.00 96.44 253 LYS A C 1
ATOM 2010 O O . LYS A 1 253 ? 6.383 2.311 -5.093 1.00 96.44 253 LYS A O 1
ATOM 2015 N N . MET A 1 254 ? 4.948 0.767 -4.318 1.00 96.00 254 MET A N 1
ATOM 2016 C CA . MET A 1 254 ? 5.132 -0.177 -5.427 1.00 96.00 254 MET A CA 1
ATOM 2017 C C . MET A 1 254 ? 4.657 0.421 -6.757 1.00 96.00 254 MET A C 1
ATOM 2019 O O . MET A 1 254 ? 5.355 0.301 -7.757 1.00 96.00 254 MET A O 1
ATOM 2023 N N . LEU A 1 255 ? 3.496 1.084 -6.769 1.00 94.75 255 LEU A N 1
ATOM 2024 C CA . LEU A 1 255 ? 2.979 1.752 -7.964 1.00 94.75 255 LEU A CA 1
ATOM 2025 C C . LEU A 1 255 ? 3.903 2.895 -8.409 1.00 94.75 255 LEU A C 1
ATOM 2027 O O . LEU A 1 255 ? 4.267 2.932 -9.578 1.00 94.75 255 LEU A O 1
ATOM 2031 N N . ASP A 1 256 ? 4.378 3.736 -7.486 1.00 96.25 256 ASP A N 1
ATOM 2032 C CA . ASP A 1 256 ? 5.354 4.795 -7.786 1.00 96.25 256 ASP A CA 1
ATOM 2033 C C . ASP A 1 256 ? 6.665 4.229 -8.367 1.00 96.25 256 ASP A C 1
ATOM 2035 O O . ASP A 1 256 ? 7.298 4.839 -9.232 1.00 96.25 256 ASP A O 1
ATOM 2039 N N . GLU A 1 257 ? 7.130 3.080 -7.865 1.00 96.06 257 GLU A N 1
ATOM 2040 C CA . GLU A 1 257 ? 8.320 2.392 -8.379 1.00 96.06 257 GLU A CA 1
ATOM 2041 C C . GLU A 1 257 ? 8.079 1.840 -9.789 1.00 96.06 257 GLU A C 1
ATOM 2043 O O . GLU A 1 257 ? 8.904 2.075 -10.675 1.00 96.06 257 GLU A O 1
ATOM 2048 N N . MET A 1 258 ? 6.929 1.205 -10.032 1.00 93.81 258 MET A N 1
ATOM 2049 C CA . MET A 1 258 ? 6.533 0.733 -11.362 1.00 93.81 258 MET A CA 1
ATOM 2050 C C . MET A 1 258 ? 6.394 1.883 -12.366 1.00 93.81 258 MET A C 1
ATOM 2052 O O . MET A 1 258 ? 6.901 1.779 -13.481 1.00 93.81 258 MET A O 1
ATOM 2056 N N . GLU A 1 259 ? 5.772 2.999 -11.984 1.00 95.62 259 GLU A N 1
ATOM 2057 C CA . GLU A 1 259 ? 5.661 4.194 -12.830 1.00 95.62 259 GLU A CA 1
ATOM 2058 C C . GLU A 1 259 ? 7.041 4.747 -13.202 1.00 95.62 259 GLU A C 1
ATOM 2060 O O . GLU A 1 259 ? 7.296 5.064 -14.366 1.00 95.62 259 GLU A O 1
ATOM 2065 N N . LYS A 1 260 ? 7.981 4.797 -12.248 1.00 96.19 260 LYS A N 1
ATOM 2066 C CA . LYS A 1 260 ? 9.369 5.209 -12.518 1.00 96.19 260 LYS A CA 1
ATOM 2067 C C . LYS A 1 260 ? 10.086 4.249 -13.460 1.00 96.19 260 LYS A C 1
ATOM 2069 O O . LYS A 1 260 ? 10.879 4.699 -14.287 1.00 96.19 260 LYS A O 1
ATOM 2074 N N . GLU A 1 261 ? 9.869 2.944 -13.333 1.00 95.38 261 GLU A N 1
ATOM 2075 C CA . GLU A 1 261 ? 10.452 1.958 -14.246 1.00 95.38 261 GLU A CA 1
ATOM 2076 C C . GLU A 1 261 ? 9.875 2.065 -15.655 1.00 95.38 261 GLU A C 1
ATOM 2078 O O . GLU A 1 261 ? 10.642 2.045 -16.619 1.00 95.38 261 GLU A O 1
ATOM 2083 N N . LEU A 1 262 ? 8.560 2.242 -15.784 1.00 92.94 262 LEU A N 1
ATOM 2084 C CA . LEU A 1 262 ? 7.903 2.471 -17.069 1.00 92.94 262 LEU A CA 1
ATOM 2085 C C . LEU A 1 262 ? 8.404 3.759 -17.722 1.00 92.94 262 LEU A C 1
ATOM 2087 O O . LEU A 1 262 ? 8.803 3.722 -18.880 1.00 92.94 262 LEU A O 1
ATOM 2091 N N . ALA A 1 263 ? 8.514 4.858 -16.972 1.00 94.06 263 ALA A N 1
ATOM 2092 C CA . ALA A 1 263 ? 9.078 6.108 -17.479 1.00 94.06 263 ALA A CA 1
ATOM 2093 C C . ALA A 1 263 ? 10.542 5.947 -17.931 1.00 94.06 263 ALA A C 1
ATOM 2095 O O . ALA A 1 263 ? 10.954 6.519 -18.938 1.00 94.06 263 ALA A O 1
ATOM 2096 N N . LYS A 1 264 ? 11.350 5.144 -17.223 1.00 94.56 264 LYS A N 1
ATOM 2097 C CA . LYS A 1 264 ? 12.720 4.815 -17.657 1.00 94.56 264 LYS A CA 1
ATOM 2098 C C . LYS A 1 264 ? 12.736 3.981 -18.937 1.00 94.56 264 LYS A C 1
ATOM 2100 O O . LYS A 1 264 ? 13.618 4.195 -19.762 1.00 94.56 264 LYS A O 1
ATOM 2105 N N . ARG A 1 265 ? 11.817 3.023 -19.096 1.00 92.88 265 ARG A N 1
ATOM 2106 C CA . ARG A 1 265 ? 11.694 2.218 -20.325 1.00 92.88 265 ARG A CA 1
ATOM 2107 C C . ARG A 1 265 ? 11.267 3.085 -21.504 1.00 92.88 265 ARG A C 1
ATOM 2109 O O . ARG A 1 265 ? 11.957 3.059 -22.510 1.00 92.88 265 ARG A O 1
ATOM 2116 N N . GLN A 1 266 ? 10.251 3.924 -21.321 1.00 93.31 266 GLN A N 1
ATOM 2117 C CA . GLN A 1 266 ? 9.804 4.892 -22.325 1.00 93.31 266 GLN A CA 1
ATOM 2118 C C . GLN A 1 266 ? 10.943 5.812 -22.769 1.00 93.31 266 GLN A C 1
ATOM 2120 O O . GLN A 1 266 ? 11.197 5.920 -23.959 1.00 93.31 266 GLN A O 1
ATOM 2125 N N . ARG A 1 267 ? 11.719 6.380 -21.835 1.00 92.75 267 ARG A N 1
ATOM 2126 C CA . ARG A 1 267 ? 12.899 7.190 -22.192 1.00 92.75 267 ARG A CA 1
ATOM 2127 C C . ARG A 1 267 ? 13.944 6.413 -22.990 1.00 92.75 267 ARG A C 1
ATOM 2129 O O . ARG A 1 267 ? 14.498 6.943 -23.938 1.00 92.75 267 ARG A O 1
ATOM 2136 N N . ARG A 1 268 ? 14.212 5.151 -22.632 1.00 91.12 268 ARG A N 1
ATOM 2137 C CA . ARG A 1 268 ? 15.137 4.305 -23.408 1.00 91.12 268 ARG A CA 1
ATOM 2138 C C . ARG A 1 268 ? 14.604 4.043 -24.813 1.00 91.12 268 ARG A C 1
ATOM 2140 O O . ARG A 1 268 ? 15.380 4.073 -25.757 1.00 91.12 268 ARG A O 1
ATOM 2147 N N . GLU A 1 269 ? 13.307 3.788 -24.952 1.00 90.12 269 GLU A N 1
ATOM 2148 C CA . GLU A 1 269 ? 12.656 3.615 -26.252 1.00 90.12 269 GLU A CA 1
ATOM 2149 C C . GLU A 1 269 ? 12.753 4.904 -27.082 1.00 90.12 269 GLU A C 1
ATOM 2151 O O . GLU A 1 269 ? 13.182 4.855 -28.234 1.00 90.12 269 GLU A O 1
ATOM 2156 N N . GLU A 1 270 ? 12.473 6.065 -26.487 1.00 91.50 270 GLU A N 1
ATOM 2157 C CA . GLU A 1 270 ? 12.664 7.386 -27.101 1.00 91.50 270 GLU A CA 1
ATOM 2158 C C . GLU A 1 270 ? 14.112 7.604 -27.562 1.00 91.50 270 GLU A C 1
ATOM 2160 O O . GLU A 1 270 ? 14.334 7.969 -28.717 1.00 91.50 270 GLU A O 1
ATOM 2165 N N . ASP A 1 271 ? 15.099 7.300 -26.714 1.00 91.88 271 ASP A N 1
ATOM 2166 C CA . ASP A 1 271 ? 16.524 7.397 -27.049 1.00 91.88 271 ASP A CA 1
ATOM 2167 C C . ASP A 1 271 ? 16.894 6.455 -28.209 1.00 91.88 271 ASP A C 1
ATOM 2169 O O . ASP A 1 271 ? 17.614 6.847 -29.130 1.00 91.88 271 ASP A O 1
ATOM 2173 N N . THR A 1 272 ? 16.380 5.217 -28.217 1.00 91.94 272 THR A N 1
ATOM 2174 C CA . THR A 1 272 ? 16.618 4.273 -29.324 1.00 91.94 272 THR A CA 1
ATOM 2175 C C . THR A 1 272 ? 15.977 4.741 -30.627 1.00 91.94 272 THR A C 1
ATOM 2177 O O . THR A 1 272 ? 16.610 4.663 -31.681 1.00 91.94 272 THR A O 1
ATOM 2180 N N . MET A 1 273 ? 14.762 5.296 -30.576 1.00 90.12 273 MET A N 1
ATOM 2181 C CA . MET A 1 273 ? 14.104 5.883 -31.743 1.00 90.12 273 MET A CA 1
ATOM 2182 C C . MET A 1 273 ? 14.895 7.083 -32.272 1.00 90.12 273 MET A C 1
ATOM 2184 O O . MET A 1 273 ? 15.133 7.173 -33.478 1.00 90.12 273 MET A O 1
ATOM 2188 N N . ALA A 1 274 ? 15.372 7.965 -31.390 1.00 91.38 274 ALA A N 1
ATOM 2189 C CA . ALA A 1 274 ? 16.215 9.099 -31.760 1.00 91.38 274 ALA A CA 1
ATOM 2190 C C . ALA A 1 274 ? 17.534 8.646 -32.412 1.00 91.38 274 ALA A C 1
ATOM 2192 O O . ALA A 1 274 ? 17.925 9.186 -33.451 1.00 91.38 274 ALA A O 1
ATOM 2193 N N . LEU A 1 275 ? 18.185 7.612 -31.868 1.00 92.31 275 LEU A N 1
ATOM 2194 C CA . LEU A 1 275 ? 19.388 7.014 -32.452 1.00 92.31 275 LEU A CA 1
ATOM 2195 C C . LEU A 1 275 ? 19.126 6.422 -33.840 1.00 92.31 275 LEU A C 1
ATOM 2197 O O . LEU A 1 275 ? 19.925 6.647 -34.745 1.00 92.31 275 LEU A O 1
ATOM 2201 N N . HIS A 1 276 ? 18.014 5.715 -34.046 1.00 90.31 276 HIS A N 1
ATOM 2202 C CA . HIS A 1 276 ? 17.661 5.177 -35.363 1.00 90.31 276 HIS A CA 1
ATOM 2203 C C . HIS A 1 276 ? 17.413 6.277 -36.398 1.00 90.31 276 HIS A C 1
ATOM 2205 O O . HIS A 1 276 ? 17.874 6.169 -37.539 1.00 90.31 276 HIS A O 1
ATOM 2211 N N . VAL A 1 277 ? 16.726 7.355 -36.012 1.00 92.69 277 VAL A N 1
ATOM 2212 C CA . VAL A 1 277 ? 16.532 8.526 -36.879 1.00 92.69 277 VAL A CA 1
ATOM 2213 C C . VAL A 1 277 ? 17.880 9.151 -37.234 1.00 92.69 277 VAL A C 1
ATOM 2215 O O . VAL A 1 277 ? 18.140 9.405 -38.412 1.00 92.69 277 VAL A O 1
ATOM 2218 N N . TYR A 1 278 ? 18.763 9.329 -36.248 1.00 93.94 278 TYR A N 1
ATOM 2219 C CA . TYR A 1 278 ? 20.101 9.872 -36.464 1.00 93.94 278 TYR A CA 1
ATOM 2220 C C . TYR A 1 278 ? 20.953 8.983 -37.378 1.00 93.94 278 TYR A C 1
ATOM 2222 O O . TYR A 1 278 ? 21.530 9.480 -38.339 1.00 93.94 278 TYR A O 1
ATOM 2230 N N . GLN A 1 279 ? 20.985 7.666 -37.152 1.00 91.88 279 GLN A N 1
ATOM 2231 C CA . GLN A 1 279 ? 21.704 6.709 -38.003 1.00 91.88 279 GLN A CA 1
ATOM 2232 C C . GLN A 1 279 ? 21.204 6.748 -39.449 1.00 91.88 279 GLN A C 1
ATOM 2234 O O . GLN A 1 279 ? 22.004 6.756 -40.384 1.00 91.88 279 GLN A O 1
ATOM 2239 N N . ARG A 1 280 ? 19.881 6.815 -39.647 1.00 91.56 280 ARG A N 1
ATOM 2240 C CA . ARG A 1 280 ? 19.288 6.926 -40.983 1.00 91.56 280 ARG A CA 1
ATOM 2241 C C . ARG A 1 280 ? 19.676 8.236 -41.663 1.00 91.56 280 ARG A C 1
ATOM 2243 O O . ARG A 1 280 ? 19.919 8.230 -42.867 1.00 91.56 280 ARG A O 1
ATOM 2250 N N . GLN A 1 281 ? 19.726 9.340 -40.921 1.00 92.88 281 GLN A N 1
ATOM 2251 C CA . GLN A 1 281 ? 20.155 10.627 -41.461 1.00 92.88 281 GLN A CA 1
ATOM 2252 C C . GLN A 1 281 ? 21.649 10.622 -41.800 1.00 92.88 281 GLN A C 1
ATOM 2254 O O . GLN A 1 281 ? 22.005 10.956 -42.922 1.00 92.88 281 GLN A O 1
ATOM 2259 N N . ALA A 1 282 ? 22.501 10.125 -40.904 1.00 92.19 282 ALA A N 1
ATOM 2260 C CA . ALA A 1 282 ? 23.935 9.992 -41.144 1.00 92.19 282 ALA A CA 1
ATOM 2261 C C . ALA A 1 282 ? 24.240 9.115 -42.372 1.00 92.19 282 ALA A C 1
ATOM 2263 O O . ALA A 1 282 ? 25.108 9.453 -43.171 1.00 92.19 282 ALA A O 1
ATOM 2264 N N . ALA A 1 283 ? 23.493 8.023 -42.575 1.00 92.88 283 ALA A N 1
ATOM 2265 C CA . ALA A 1 283 ? 23.619 7.187 -43.769 1.00 92.88 283 ALA A CA 1
ATOM 2266 C C . ALA A 1 283 ? 23.222 7.933 -45.056 1.00 92.88 283 ALA A C 1
ATOM 2268 O O . ALA A 1 283 ? 23.893 7.790 -46.079 1.00 92.88 283 ALA A O 1
ATOM 2269 N N . LYS A 1 284 ? 22.160 8.753 -45.015 1.00 93.31 284 LYS A N 1
ATOM 2270 C CA . LYS A 1 284 ? 21.775 9.614 -46.146 1.00 93.31 284 LYS A CA 1
ATOM 2271 C C . LYS A 1 284 ? 22.847 10.658 -46.447 1.00 93.31 284 LYS A C 1
ATOM 2273 O O . LYS A 1 284 ? 23.186 10.839 -47.611 1.00 93.31 284 LYS A O 1
ATOM 2278 N N . ASP A 1 285 ? 23.384 11.305 -45.419 1.00 91.88 285 ASP A N 1
ATOM 2279 C CA . ASP A 1 285 ? 24.411 12.337 -45.566 1.00 91.88 285 ASP A CA 1
ATOM 2280 C C . ASP A 1 285 ? 25.713 11.735 -46.120 1.00 91.88 285 ASP A C 1
ATOM 2282 O O . ASP A 1 285 ? 26.316 12.299 -47.032 1.00 91.88 285 ASP A O 1
ATOM 2286 N N . ALA A 1 286 ? 26.101 10.541 -45.658 1.00 92.62 286 ALA A N 1
ATOM 2287 C CA . ALA A 1 286 ? 27.241 9.797 -46.194 1.00 92.62 286 ALA A CA 1
ATOM 2288 C C . ALA A 1 286 ? 27.041 9.405 -47.668 1.00 92.62 286 ALA A C 1
ATOM 2290 O O . ALA A 1 286 ? 27.946 9.583 -48.483 1.00 92.62 286 ALA A O 1
ATOM 2291 N N . ALA A 1 287 ? 25.849 8.920 -48.037 1.00 92.62 287 ALA A N 1
ATOM 2292 C CA . ALA A 1 287 ? 25.523 8.609 -49.427 1.00 92.62 287 ALA A CA 1
ATOM 2293 C C . ALA A 1 287 ? 25.530 9.867 -50.312 1.00 92.62 287 ALA A C 1
ATOM 2295 O O . ALA A 1 287 ? 26.055 9.834 -51.424 1.00 92.62 287 ALA A O 1
ATOM 2296 N N . ALA A 1 288 ? 25.003 10.991 -49.817 1.00 93.00 288 ALA A N 1
ATOM 2297 C CA . ALA A 1 288 ? 25.034 12.268 -50.524 1.00 93.00 288 ALA A CA 1
ATOM 2298 C C . ALA A 1 288 ? 26.473 12.763 -50.738 1.00 93.00 288 ALA A C 1
ATOM 2300 O O . ALA A 1 288 ? 26.815 13.168 -51.847 1.00 93.00 288 ALA A O 1
ATOM 2301 N N . ALA A 1 289 ? 27.333 12.669 -49.719 1.00 92.06 289 ALA A N 1
ATOM 2302 C CA . ALA A 1 289 ? 28.749 13.009 -49.833 1.00 92.06 289 ALA A CA 1
ATOM 2303 C C . ALA A 1 289 ? 29.465 12.126 -50.868 1.00 92.06 289 ALA A C 1
ATOM 2305 O O . ALA A 1 289 ? 30.154 12.645 -51.745 1.00 92.06 289 ALA A O 1
ATOM 2306 N N . MET A 1 290 ? 29.232 10.810 -50.839 1.00 93.62 290 MET A N 1
ATOM 2307 C CA . MET A 1 290 ? 29.789 9.878 -51.824 1.00 93.62 290 MET A CA 1
ATOM 2308 C C . MET A 1 290 ? 29.324 10.204 -53.252 1.00 93.62 290 MET A C 1
ATOM 2310 O O . MET A 1 290 ? 30.130 10.189 -54.181 1.00 93.62 290 MET A O 1
ATOM 2314 N N . MET A 1 291 ? 28.047 10.548 -53.439 1.00 91.94 291 MET A N 1
ATOM 2315 C CA . MET A 1 291 ? 27.523 10.978 -54.739 1.00 91.94 291 MET A CA 1
ATOM 2316 C C . MET A 1 291 ? 28.176 12.279 -55.217 1.00 91.94 291 MET A C 1
ATOM 2318 O O . MET A 1 291 ? 28.569 12.361 -56.379 1.00 91.94 291 MET A O 1
ATOM 2322 N N . MET A 1 292 ? 28.370 13.265 -54.334 1.00 92.88 292 MET A N 1
ATOM 2323 C CA . MET A 1 292 ? 29.098 14.493 -54.675 1.00 92.88 292 MET A CA 1
ATOM 2324 C C . MET A 1 292 ? 30.552 14.198 -55.066 1.00 92.88 292 MET A C 1
ATOM 2326 O O . MET A 1 292 ? 31.044 14.741 -56.055 1.00 92.88 292 MET A O 1
ATOM 2330 N N . GLU A 1 293 ? 31.244 13.309 -54.353 1.00 92.94 293 GLU A N 1
ATOM 2331 C CA . GLU A 1 293 ? 32.600 12.890 -54.718 1.00 92.94 293 GLU A CA 1
ATOM 2332 C C . GLU A 1 293 ? 32.642 12.224 -56.098 1.00 92.94 293 GLU A C 1
ATOM 2334 O O . GLU A 1 293 ? 33.481 12.586 -56.926 1.00 92.94 293 GLU A O 1
ATOM 2339 N N . LEU A 1 294 ? 31.720 11.304 -56.390 1.00 92.50 294 LEU A N 1
ATOM 2340 C CA . LEU A 1 294 ? 31.622 10.664 -57.704 1.00 92.50 294 LEU A CA 1
ATOM 2341 C C . LEU A 1 294 ? 31.325 11.677 -58.813 1.00 92.50 294 LEU A C 1
ATOM 2343 O O . LEU A 1 294 ? 31.955 11.630 -59.869 1.00 92.50 294 LEU A O 1
ATOM 2347 N N . GLU A 1 295 ? 30.428 12.635 -58.576 1.00 91.88 295 GLU A N 1
ATOM 2348 C CA . GLU A 1 295 ? 30.165 13.716 -59.525 1.00 91.88 295 GLU A CA 1
ATOM 2349 C C . GLU A 1 295 ? 31.403 14.580 -59.770 1.00 91.88 295 GLU A C 1
ATOM 2351 O O . GLU A 1 295 ? 31.691 14.926 -60.916 1.00 91.88 295 GLU A O 1
ATOM 2356 N N . THR A 1 296 ? 32.162 14.921 -58.725 1.00 92.56 296 THR A N 1
ATOM 2357 C CA . THR A 1 296 ? 33.398 15.699 -58.894 1.00 92.56 296 THR A CA 1
ATOM 2358 C C . THR A 1 296 ? 34.466 14.925 -59.663 1.00 92.56 296 THR A C 1
ATOM 2360 O O . THR A 1 296 ? 35.111 15.517 -60.527 1.00 92.56 296 THR A O 1
ATOM 2363 N N . ARG A 1 297 ? 34.621 13.613 -59.428 1.00 92.75 297 ARG A N 1
ATOM 2364 C CA . ARG A 1 297 ? 35.517 12.746 -60.216 1.00 92.75 297 ARG A CA 1
ATOM 2365 C C . ARG A 1 297 ? 35.089 12.692 -61.676 1.00 92.75 297 ARG A C 1
ATOM 2367 O O . ARG A 1 297 ? 35.888 13.023 -62.543 1.00 92.75 297 ARG A O 1
ATOM 2374 N N . ARG A 1 298 ? 33.806 12.425 -61.938 1.00 92.00 298 ARG A N 1
ATOM 2375 C CA . ARG A 1 298 ? 33.241 12.422 -63.294 1.00 92.00 298 ARG A CA 1
ATOM 2376 C C . ARG A 1 298 ? 33.470 13.754 -64.010 1.00 92.00 298 ARG A C 1
ATOM 2378 O O . ARG A 1 298 ? 33.807 13.763 -65.187 1.00 92.00 298 ARG A O 1
ATOM 2385 N N . ARG A 1 299 ? 33.297 14.891 -63.326 1.00 91.38 299 ARG A N 1
ATOM 2386 C CA . ARG A 1 299 ? 33.557 16.221 -63.911 1.00 91.38 299 ARG A CA 1
ATOM 2387 C C . ARG A 1 299 ? 35.031 16.412 -64.279 1.00 91.38 299 ARG A C 1
ATOM 2389 O O . ARG A 1 299 ? 35.294 17.005 -65.319 1.00 91.38 299 ARG A O 1
ATOM 2396 N N . ARG A 1 300 ? 35.969 15.910 -63.465 1.00 93.25 300 ARG A N 1
ATOM 2397 C CA . ARG A 1 300 ? 37.410 15.936 -63.780 1.00 93.25 300 ARG A CA 1
ATOM 2398 C C . ARG A 1 300 ? 37.732 15.061 -64.986 1.00 93.25 300 ARG A C 1
ATOM 2400 O O . ARG A 1 300 ? 38.318 15.564 -65.930 1.00 93.25 300 ARG A O 1
ATOM 2407 N N . GLU A 1 301 ? 37.258 13.817 -65.000 1.00 92.00 301 GLU A N 1
ATOM 2408 C CA . GLU A 1 301 ? 37.448 12.892 -66.127 1.00 92.00 301 GLU A CA 1
ATOM 2409 C C . GLU A 1 301 ? 36.887 13.469 -67.434 1.00 92.00 301 GLU A C 1
ATOM 2411 O O . GLU A 1 301 ? 37.541 13.431 -68.471 1.00 92.00 301 GLU A O 1
ATOM 2416 N N . VAL A 1 302 ? 35.692 14.071 -67.394 1.00 93.62 302 VAL A N 1
ATOM 2417 C CA . VAL A 1 302 ? 35.108 14.741 -68.566 1.00 93.62 302 VAL A CA 1
ATOM 2418 C C . VAL A 1 302 ? 35.969 15.918 -69.024 1.00 93.62 302 VAL A C 1
ATOM 2420 O O . VAL A 1 302 ? 36.151 16.082 -70.227 1.00 93.62 302 VAL A O 1
ATOM 2423 N N . ALA A 1 303 ? 36.503 16.724 -68.104 1.00 93.00 303 ALA A N 1
ATOM 2424 C CA . ALA A 1 303 ? 37.383 17.837 -68.453 1.00 93.00 303 ALA A CA 1
ATOM 2425 C C . ALA A 1 303 ? 38.700 17.349 -69.085 1.00 93.00 303 ALA A C 1
ATOM 2427 O O . ALA A 1 303 ? 39.107 17.872 -70.119 1.00 93.00 303 ALA A O 1
ATOM 2428 N N . GLU A 1 304 ? 39.316 16.304 -68.525 1.00 93.12 304 GLU A N 1
ATOM 2429 C CA . GLU A 1 304 ? 40.525 15.671 -69.067 1.00 93.12 304 GLU A CA 1
ATOM 2430 C C . GLU A 1 304 ? 40.280 15.097 -70.470 1.00 93.12 304 GLU A C 1
ATOM 2432 O O . GLU A 1 304 ? 41.058 15.342 -71.392 1.00 93.12 304 GLU A O 1
ATOM 2437 N N . LEU A 1 305 ? 39.163 14.390 -70.677 1.00 92.19 305 LEU A N 1
ATOM 2438 C CA . LEU A 1 305 ? 38.780 13.870 -71.992 1.00 92.19 305 LEU A CA 1
ATOM 2439 C C . LEU A 1 305 ? 38.488 14.994 -72.995 1.00 92.19 305 LEU A C 1
ATOM 2441 O O . LEU A 1 305 ? 38.829 14.875 -74.171 1.00 92.19 305 LEU A O 1
ATOM 2445 N N . GLN A 1 306 ? 37.872 16.096 -72.561 1.00 92.31 306 GLN A N 1
ATOM 2446 C CA . GLN A 1 306 ? 37.657 17.271 -73.410 1.00 92.31 306 GLN A CA 1
ATOM 2447 C C . GLN A 1 306 ? 38.981 17.912 -73.837 1.00 92.31 306 GLN A C 1
ATOM 2449 O O . GLN A 1 306 ? 39.124 18.290 -75.003 1.00 92.31 306 GLN A O 1
ATOM 2454 N N . GLU A 1 307 ? 39.955 17.999 -72.932 1.00 94.38 307 GLU A N 1
ATOM 2455 C CA . GLU A 1 307 ? 41.299 18.488 -73.236 1.00 94.38 307 GLU A CA 1
ATOM 2456 C C . GLU A 1 307 ? 42.015 17.557 -74.224 1.00 94.38 307 GLU A C 1
ATOM 2458 O O . GLU A 1 307 ? 42.507 18.025 -75.253 1.00 94.38 307 GLU A O 1
ATOM 2463 N N . GLN A 1 308 ? 41.986 16.241 -73.994 1.00 92.69 308 GLN A N 1
ATOM 2464 C CA . GLN A 1 308 ? 42.544 15.245 -74.918 1.00 92.69 308 GLN A CA 1
ATOM 2465 C C . GLN A 1 308 ? 41.921 15.348 -76.312 1.00 92.69 308 GLN A C 1
ATOM 2467 O O . GLN A 1 308 ? 42.644 15.455 -77.301 1.00 92.69 308 GLN A O 1
ATOM 2472 N N . LEU A 1 309 ? 40.589 15.425 -76.401 1.00 92.00 309 LEU A N 1
ATOM 2473 C CA . LEU A 1 309 ? 39.884 15.619 -77.670 1.00 92.00 309 LEU A CA 1
ATOM 2474 C C . LEU A 1 309 ? 40.291 16.921 -78.367 1.00 92.00 309 LEU A C 1
ATOM 2476 O O . LEU A 1 309 ? 40.358 16.965 -79.596 1.00 92.00 309 LEU A O 1
ATOM 2480 N N . SER A 1 310 ? 40.558 17.990 -77.615 1.00 93.94 310 SER A N 1
ATOM 2481 C CA . SER A 1 310 ? 41.032 19.252 -78.186 1.00 93.94 310 SER A CA 1
ATOM 2482 C C . SER A 1 310 ? 42.440 19.114 -78.781 1.00 93.94 310 SER A C 1
ATOM 2484 O O . SER A 1 310 ? 42.663 19.530 -79.920 1.00 93.94 310 SER A O 1
ATOM 2486 N N . CYS A 1 311 ? 43.353 18.440 -78.076 1.00 93.81 311 CYS A N 1
ATOM 2487 C CA . CYS A 1 311 ? 44.700 18.128 -78.548 1.00 93.81 311 CYS A CA 1
ATOM 2488 C C . CYS A 1 311 ? 44.674 17.218 -79.782 1.00 93.81 311 CYS A C 1
ATOM 2490 O O . CYS A 1 311 ? 45.372 17.489 -80.762 1.00 93.81 311 CYS A O 1
ATOM 2492 N N . ASP A 1 312 ? 43.834 16.183 -79.780 1.00 89.38 312 ASP A N 1
ATOM 2493 C CA . ASP A 1 312 ? 43.690 15.267 -80.911 1.00 89.38 312 ASP A CA 1
ATOM 2494 C C . ASP A 1 312 ? 43.106 15.963 -82.137 1.00 89.38 312 ASP A C 1
ATOM 2496 O O . ASP A 1 312 ? 43.598 15.752 -83.243 1.00 89.38 312 ASP A O 1
ATOM 2500 N N . ARG A 1 313 ? 42.131 16.864 -81.972 1.00 93.62 313 ARG A N 1
ATOM 2501 C CA . ARG A 1 313 ? 41.627 17.693 -83.081 1.00 93.62 313 ARG A CA 1
ATOM 2502 C C . ARG A 1 313 ? 42.726 18.556 -83.692 1.00 93.62 313 ARG A C 1
ATOM 2504 O O . ARG A 1 313 ? 42.830 18.624 -84.914 1.00 93.62 313 ARG A O 1
ATOM 2511 N N . ILE A 1 314 ? 43.568 19.179 -82.865 1.00 93.56 314 ILE A N 1
ATOM 2512 C CA . ILE A 1 314 ? 44.721 19.962 -83.339 1.00 93.56 314 ILE A CA 1
ATOM 2513 C C . ILE A 1 314 ? 45.714 19.055 -84.076 1.00 93.56 314 ILE A C 1
ATOM 2515 O O . ILE A 1 314 ? 46.199 19.413 -85.151 1.00 93.56 314 ILE A O 1
ATOM 2519 N N . ARG A 1 315 ? 46.000 17.865 -83.535 1.00 93.00 315 ARG A N 1
ATOM 2520 C CA . ARG A 1 315 ? 46.894 16.877 -84.151 1.00 93.00 315 ARG A CA 1
ATOM 2521 C C . ARG A 1 315 ? 46.362 16.386 -85.495 1.00 93.00 315 ARG A C 1
ATOM 2523 O O . ARG A 1 315 ? 47.134 16.331 -86.449 1.00 93.00 315 ARG A O 1
ATOM 2530 N N . ILE A 1 316 ? 45.076 16.050 -85.578 1.00 91.06 316 ILE A N 1
ATOM 2531 C CA . ILE A 1 316 ? 44.405 15.647 -86.818 1.00 91.06 316 ILE A CA 1
ATOM 2532 C C . ILE A 1 316 ? 44.521 16.774 -87.840 1.00 91.06 316 ILE A C 1
ATOM 2534 O O . ILE A 1 316 ? 45.062 16.537 -88.912 1.00 91.06 316 ILE A O 1
ATOM 2538 N N . ALA A 1 317 ? 44.154 18.007 -87.482 1.00 91.75 317 ALA A N 1
ATOM 2539 C CA . ALA A 1 317 ? 44.270 19.154 -88.382 1.00 91.75 317 ALA A CA 1
ATOM 2540 C C . ALA A 1 317 ? 45.718 19.382 -88.867 1.00 91.75 317 ALA A C 1
ATOM 2542 O O . ALA A 1 317 ? 45.951 19.693 -90.037 1.00 91.75 317 ALA A O 1
ATOM 2543 N N . ALA A 1 318 ? 46.718 19.193 -87.998 1.00 92.19 318 ALA A N 1
ATOM 2544 C CA . ALA A 1 318 ? 48.130 19.292 -88.368 1.00 92.19 318 ALA A CA 1
ATOM 2545 C C . ALA A 1 318 ? 48.572 18.177 -89.334 1.00 92.19 318 ALA A C 1
ATOM 2547 O O . ALA A 1 318 ? 49.326 18.443 -90.274 1.00 92.19 318 ALA A O 1
ATOM 2548 N N . LEU A 1 319 ? 48.107 16.942 -89.123 1.00 91.06 319 LEU A N 1
ATOM 2549 C CA . LEU A 1 319 ? 48.361 15.811 -90.018 1.00 91.06 319 LEU A CA 1
ATOM 2550 C C . LEU A 1 319 ? 47.660 16.005 -91.365 1.00 91.06 319 LEU A C 1
ATOM 2552 O O . LEU A 1 319 ? 48.304 15.857 -92.401 1.00 91.06 319 LEU A O 1
ATOM 2556 N N . GLU A 1 320 ? 46.395 16.418 -91.363 1.00 92.00 320 GLU A N 1
ATOM 2557 C CA . GLU A 1 320 ? 45.624 16.753 -92.563 1.00 92.00 320 GLU A CA 1
ATOM 2558 C C . GLU A 1 320 ? 46.308 17.860 -93.375 1.00 92.00 320 GLU A C 1
ATOM 2560 O O . GLU A 1 320 ? 46.453 17.734 -94.589 1.00 92.00 320 GLU A O 1
ATOM 2565 N N . ALA A 1 321 ? 46.843 18.896 -92.722 1.00 90.06 321 ALA A N 1
ATOM 2566 C CA . ALA A 1 321 ? 47.635 19.935 -93.382 1.00 90.06 321 ALA A CA 1
ATOM 2567 C C . ALA A 1 321 ? 49.001 19.433 -93.902 1.00 90.06 321 ALA A C 1
ATOM 2569 O O . ALA A 1 321 ? 49.575 20.020 -94.828 1.00 90.06 321 ALA A O 1
ATOM 2570 N N . ALA A 1 322 ? 49.552 18.361 -93.324 1.00 90.88 322 ALA A N 1
ATOM 2571 C CA . ALA A 1 322 ? 50.806 17.751 -93.761 1.00 90.88 322 ALA A CA 1
ATOM 2572 C C . ALA A 1 322 ? 50.633 16.840 -94.988 1.00 90.88 322 ALA A C 1
ATOM 2574 O O . ALA A 1 322 ? 51.560 16.774 -95.801 1.00 90.88 322 ALA A O 1
ATOM 2575 N N . ILE A 1 323 ? 49.468 16.201 -95.161 1.00 90.50 323 ILE A N 1
ATOM 2576 C CA . ILE A 1 323 ? 49.141 15.351 -96.320 1.00 90.50 323 ILE A CA 1
ATOM 2577 C C . ILE A 1 323 ? 49.478 16.040 -97.655 1.00 90.50 323 ILE A C 1
ATOM 2579 O O . ILE A 1 323 ? 50.347 15.521 -98.356 1.00 90.50 323 ILE A O 1
ATOM 2583 N N . PRO A 1 324 ? 48.940 17.228 -98.006 1.00 90.06 324 PRO A N 1
ATOM 2584 C CA . PRO A 1 324 ? 49.212 17.844 -99.308 1.00 90.06 324 PRO A CA 1
ATOM 2585 C C . PRO A 1 324 ? 50.687 18.229 -99.482 1.00 90.06 324 PRO A C 1
ATOM 2587 O O . PRO A 1 324 ? 51.220 18.196 -100.592 1.00 90.06 324 PRO A O 1
ATOM 2590 N N . ARG A 1 325 ? 51.394 18.557 -98.389 1.00 87.44 325 ARG A N 1
ATOM 2591 C CA . ARG A 1 325 ? 52.838 18.841 -98.431 1.00 87.44 325 ARG A CA 1
ATOM 2592 C C . ARG A 1 325 ? 53.639 17.583 -98.757 1.00 87.44 325 ARG A C 1
ATOM 2594 O O . ARG A 1 325 ? 54.584 17.650 -99.542 1.00 87.44 325 ARG A O 1
ATOM 2601 N N . LEU A 1 326 ? 53.294 16.454 -98.142 1.00 88.00 326 LEU A N 1
ATOM 2602 C CA . LEU A 1 326 ? 53.942 15.167 -98.392 1.00 88.00 326 LEU A CA 1
ATOM 2603 C C . LEU A 1 326 ? 53.584 14.622 -99.775 1.00 88.00 326 LEU A C 1
ATOM 2605 O O . LEU A 1 326 ? 54.488 14.202 -100.491 1.00 88.00 326 LEU A O 1
ATOM 2609 N N . GLU A 1 327 ? 52.322 14.716 -100.192 1.00 88.94 327 GLU A N 1
ATOM 2610 C CA . GLU A 1 327 ? 51.889 14.394 -101.554 1.00 88.94 327 GLU A CA 1
ATOM 2611 C C . GLU A 1 327 ? 52.635 15.235 -102.590 1.00 88.94 327 GLU A C 1
ATOM 2613 O O . GLU A 1 327 ? 53.141 14.694 -103.569 1.00 88.94 327 GLU A O 1
ATOM 2618 N N . GLY A 1 328 ? 52.784 16.544 -102.361 1.00 87.56 328 GLY A N 1
ATOM 2619 C CA . GLY A 1 328 ? 53.574 17.426 -103.219 1.00 87.56 328 GLY A CA 1
ATOM 2620 C C . GLY A 1 328 ? 55.040 16.994 -103.307 1.00 87.56 328 GLY A C 1
ATOM 2621 O O . GLY A 1 328 ? 55.581 16.863 -104.406 1.00 87.56 328 GLY A O 1
ATOM 2622 N N . LYS A 1 329 ? 55.680 16.690 -102.167 1.00 88.19 329 LYS A N 1
ATOM 2623 C CA . LYS A 1 329 ? 57.055 16.157 -102.132 1.00 88.19 329 LYS A CA 1
ATOM 2624 C C . LYS A 1 329 ? 57.173 14.817 -102.861 1.00 88.19 329 LYS A C 1
ATOM 2626 O O . LYS A 1 329 ? 58.160 14.607 -103.563 1.00 88.19 329 LYS A O 1
ATOM 2631 N N . LEU A 1 330 ? 56.187 13.934 -102.720 1.00 86.88 330 LEU A N 1
ATOM 2632 C CA . LEU A 1 330 ? 56.159 12.623 -103.364 1.00 86.88 330 LEU A CA 1
ATOM 2633 C C . LEU A 1 330 ? 55.961 12.754 -104.876 1.00 86.88 330 LEU A C 1
ATOM 2635 O O . LEU A 1 330 ? 56.727 12.159 -105.627 1.00 86.88 330 LEU A O 1
ATOM 2639 N N . ARG A 1 331 ? 55.031 13.603 -105.335 1.00 88.12 331 ARG A N 1
ATOM 2640 C CA . ARG A 1 331 ? 54.855 13.940 -106.760 1.00 88.12 331 ARG A CA 1
ATOM 2641 C C . ARG A 1 331 ? 56.128 14.535 -107.352 1.00 88.12 331 ARG A C 1
ATOM 2643 O O . ARG A 1 331 ? 56.542 14.122 -108.427 1.00 88.12 331 ARG A O 1
ATOM 2650 N N . MET A 1 332 ? 56.794 15.450 -106.645 1.00 84.56 332 MET A N 1
ATOM 2651 C CA . MET A 1 332 ? 58.080 16.006 -107.081 1.00 84.56 332 MET A CA 1
ATOM 2652 C C . MET A 1 332 ? 59.189 14.951 -107.139 1.00 84.56 332 MET A C 1
ATOM 2654 O O . MET A 1 332 ? 59.973 14.942 -108.084 1.00 84.56 332 MET A O 1
ATOM 2658 N N . ALA A 1 333 ? 59.286 14.071 -106.139 1.00 82.25 333 ALA A N 1
ATOM 2659 C CA . ALA A 1 333 ? 60.263 12.986 -106.130 1.00 82.25 333 ALA A CA 1
ATOM 2660 C C . ALA A 1 333 ? 60.010 11.996 -107.278 1.00 82.25 333 ALA A C 1
ATOM 2662 O O . ALA A 1 333 ? 60.959 11.625 -107.969 1.00 82.25 333 ALA A O 1
ATOM 2663 N N . ALA A 1 334 ? 58.745 11.641 -107.525 1.00 78.00 334 ALA A N 1
ATOM 2664 C CA . ALA A 1 334 ? 58.319 10.821 -108.653 1.00 78.00 334 ALA A CA 1
ATOM 2665 C C . ALA A 1 334 ? 58.637 11.498 -109.995 1.00 78.00 334 ALA A C 1
ATOM 2667 O O . ALA A 1 334 ? 59.221 10.856 -110.860 1.00 78.00 334 ALA A O 1
ATOM 2668 N N . HIS A 1 335 ? 58.365 12.801 -110.143 1.00 80.50 335 HIS A N 1
ATOM 2669 C CA . HIS A 1 335 ? 58.748 13.576 -111.328 1.00 80.50 335 HIS A CA 1
ATOM 2670 C C . HIS A 1 335 ? 60.260 13.583 -111.552 1.00 80.50 335 HIS A C 1
ATOM 2672 O O . HIS A 1 335 ? 60.698 13.293 -112.657 1.00 80.50 335 HIS A O 1
ATOM 2678 N N . ARG A 1 336 ? 61.073 13.829 -110.516 1.00 81.75 336 ARG A N 1
ATOM 2679 C CA . ARG A 1 336 ? 62.544 13.778 -110.624 1.00 81.75 336 ARG A CA 1
ATOM 2680 C C . ARG A 1 336 ? 63.052 12.384 -110.998 1.00 81.75 336 ARG A C 1
ATOM 2682 O O . ARG A 1 336 ? 64.040 12.268 -111.719 1.00 81.75 336 ARG A O 1
ATOM 2689 N N . LEU A 1 337 ? 62.423 11.324 -110.486 1.00 77.00 337 LEU A N 1
ATOM 2690 C CA . LEU A 1 337 ? 62.738 9.939 -110.852 1.00 77.00 337 LEU A CA 1
ATOM 2691 C C . LEU A 1 337 ? 62.370 9.652 -112.310 1.00 77.00 337 LEU A C 1
ATOM 2693 O O . LEU A 1 337 ? 63.203 9.118 -113.042 1.00 77.00 337 LEU A O 1
ATOM 2697 N N . LEU A 1 338 ? 61.176 10.065 -112.740 1.00 75.50 338 LEU A N 1
ATOM 2698 C CA . LEU A 1 338 ? 60.719 9.968 -114.124 1.00 75.50 338 LEU A CA 1
ATOM 2699 C C . LEU A 1 338 ? 61.643 10.740 -115.068 1.00 75.50 338 LEU A C 1
ATOM 2701 O O . LEU A 1 338 ? 62.148 10.151 -116.017 1.00 75.50 338 LEU A O 1
ATOM 2705 N N . GLU A 1 339 ? 61.966 11.999 -114.768 1.00 75.06 339 GLU A N 1
ATOM 2706 C CA . GLU A 1 339 ? 62.928 12.811 -115.524 1.00 75.06 339 GLU A CA 1
ATOM 2707 C C . GLU A 1 339 ? 64.302 12.141 -115.606 1.00 75.06 339 GLU A C 1
ATOM 2709 O O . GLU A 1 339 ? 64.881 12.069 -116.685 1.00 75.06 339 GLU A O 1
ATOM 2714 N N . ARG A 1 340 ? 64.826 11.588 -114.503 1.00 71.56 340 ARG A N 1
ATOM 2715 C CA . ARG A 1 340 ? 66.088 10.826 -114.528 1.00 71.56 340 ARG A CA 1
ATOM 2716 C C . ARG A 1 340 ? 65.999 9.565 -115.385 1.00 71.56 340 ARG A C 1
ATOM 2718 O O . ARG A 1 340 ? 66.996 9.195 -115.996 1.00 71.56 340 ARG A O 1
ATOM 2725 N N . SER A 1 341 ? 64.849 8.897 -115.407 1.00 64.25 341 SER A N 1
ATOM 2726 C CA . SER A 1 341 ? 64.641 7.671 -116.187 1.00 64.25 341 SER A CA 1
ATOM 2727 C C . SER A 1 341 ? 64.391 7.925 -117.680 1.00 64.25 341 SER A C 1
ATOM 2729 O O . SER A 1 341 ? 64.778 7.094 -118.497 1.00 64.25 341 SER A O 1
ATOM 2731 N N . MET A 1 342 ? 63.802 9.077 -118.022 1.00 60.09 342 MET A N 1
ATOM 2732 C CA . MET A 1 342 ? 63.430 9.493 -119.383 1.00 60.09 342 MET A CA 1
ATOM 2733 C C . MET A 1 342 ? 64.447 10.454 -120.021 1.00 60.09 342 MET A C 1
ATOM 2735 O O . MET A 1 342 ? 64.387 10.711 -121.221 1.00 60.09 342 MET A O 1
ATOM 2739 N N . SER A 1 343 ? 65.387 11.001 -119.243 1.00 58.34 343 SER A N 1
ATOM 2740 C CA . SER A 1 343 ? 66.475 11.842 -119.746 1.00 58.34 343 SER A CA 1
ATOM 2741 C C . SER A 1 343 ? 67.380 11.039 -120.679 1.00 58.34 343 SER A C 1
ATOM 2743 O O . SER A 1 343 ? 68.123 10.150 -120.264 1.00 58.34 343 SER A O 1
ATOM 2745 N N . THR A 1 344 ? 67.372 11.425 -121.952 1.00 54.28 344 THR A N 1
ATOM 2746 C CA . THR A 1 344 ? 68.165 10.859 -123.054 1.00 54.28 344 THR A CA 1
ATOM 2747 C C . THR A 1 344 ? 69.678 11.086 -122.926 1.00 54.28 344 THR A C 1
ATOM 2749 O O . THR A 1 344 ? 70.438 10.670 -123.796 1.00 54.28 344 THR A O 1
ATOM 2752 N N . LYS A 1 345 ? 70.145 11.711 -121.832 1.00 55.03 345 LYS A N 1
ATOM 2753 C CA . LYS A 1 345 ? 71.572 11.852 -121.483 1.00 55.03 345 LYS A CA 1
ATOM 2754 C C . LYS A 1 345 ? 72.063 10.827 -120.453 1.00 55.03 345 LYS A C 1
ATOM 2756 O O . LYS A 1 345 ? 73.250 10.818 -120.134 1.00 55.03 345 LYS A O 1
ATOM 2761 N N . ALA A 1 346 ? 71.196 9.963 -119.926 1.00 51.69 346 ALA A N 1
ATOM 2762 C CA . ALA A 1 346 ? 71.588 8.936 -118.968 1.00 51.69 346 ALA A CA 1
ATOM 2763 C C . ALA A 1 346 ? 72.078 7.666 -119.682 1.00 51.69 346 ALA A C 1
ATOM 2765 O O . ALA A 1 346 ? 71.348 6.695 -119.833 1.00 51.69 346 ALA A O 1
ATOM 2766 N N . TRP A 1 347 ? 73.354 7.667 -120.067 1.00 46.06 347 TRP A N 1
ATOM 2767 C CA . TRP A 1 347 ? 74.147 6.442 -120.229 1.00 46.06 347 TRP A CA 1
ATOM 2768 C C . TRP A 1 347 ? 73.941 5.557 -118.974 1.00 46.06 347 TRP A C 1
ATOM 2770 O O . TRP A 1 347 ? 74.007 6.105 -117.863 1.00 46.06 347 TRP A O 1
ATOM 2780 N N . PRO A 1 348 ? 73.630 4.243 -119.070 1.00 52.72 348 PRO A N 1
ATOM 2781 C CA . PRO A 1 348 ? 73.973 3.288 -120.135 1.00 52.72 348 PRO A CA 1
ATOM 2782 C C . PRO A 1 348 ? 72.793 2.762 -121.000 1.00 52.72 348 PRO A C 1
ATOM 2784 O O . PRO A 1 348 ? 71.652 3.171 -120.858 1.00 52.72 348 PRO A O 1
ATOM 2787 N N . ALA A 1 349 ? 73.111 1.845 -121.927 1.00 57.38 349 ALA A N 1
ATOM 2788 C CA . ALA A 1 349 ? 72.293 1.257 -123.005 1.00 57.38 349 ALA A CA 1
ATOM 2789 C C . ALA A 1 349 ? 70.890 0.712 -122.635 1.00 57.38 349 ALA A C 1
ATOM 2791 O O . ALA A 1 349 ? 70.581 0.509 -121.466 1.00 57.38 349 ALA A O 1
ATOM 2792 N N . ALA A 1 350 ? 70.072 0.382 -123.648 1.00 55.94 350 ALA A N 1
ATOM 2793 C CA . ALA A 1 350 ? 68.699 -0.142 -123.536 1.00 55.94 350 ALA A CA 1
ATOM 2794 C C . ALA A 1 350 ? 68.508 -1.278 -122.500 1.00 55.94 350 ALA A C 1
ATOM 2796 O O . ALA A 1 350 ? 67.505 -1.297 -121.789 1.00 55.94 350 ALA A O 1
ATOM 2797 N N . ASN A 1 351 ? 69.499 -2.160 -122.317 1.00 55.91 351 ASN A N 1
ATOM 2798 C CA . ASN A 1 351 ? 69.453 -3.217 -121.292 1.00 55.91 351 ASN A CA 1
ATOM 2799 C C . ASN A 1 351 ? 69.556 -2.682 -119.851 1.00 55.91 351 ASN A C 1
ATOM 2801 O O . ASN A 1 351 ? 69.053 -3.296 -118.913 1.00 55.91 351 ASN A O 1
ATOM 2805 N N . SER A 1 352 ? 70.166 -1.514 -119.655 1.00 56.19 352 SER A N 1
ATOM 2806 C CA . SER A 1 352 ? 70.243 -0.855 -118.353 1.00 56.19 352 SER A CA 1
ATOM 2807 C C . SER A 1 352 ? 68.919 -0.208 -117.945 1.00 56.19 352 SER A C 1
ATOM 2809 O O . SER A 1 352 ? 68.634 -0.159 -116.753 1.00 56.19 352 SER A O 1
ATOM 2811 N N . HIS A 1 353 ? 68.082 0.223 -118.899 1.00 60.66 353 HIS A N 1
ATOM 2812 C CA . HIS A 1 353 ? 66.732 0.715 -118.615 1.00 60.66 353 HIS A CA 1
ATOM 2813 C C . HIS A 1 353 ? 65.829 -0.406 -118.097 1.00 60.66 353 HIS A C 1
ATOM 2815 O O . HIS A 1 353 ? 65.109 -0.183 -117.129 1.00 60.66 353 HIS A O 1
ATOM 2821 N N . ALA A 1 354 ? 65.920 -1.617 -118.659 1.00 62.16 354 ALA A N 1
ATOM 2822 C CA . ALA A 1 354 ? 65.199 -2.784 -118.145 1.00 62.16 354 ALA A CA 1
ATOM 2823 C C . ALA A 1 354 ? 65.642 -3.143 -116.717 1.00 62.16 354 ALA A C 1
ATOM 2825 O O . ALA A 1 354 ? 64.802 -3.353 -115.846 1.00 62.16 354 ALA A O 1
ATOM 2826 N N . LEU A 1 355 ? 66.952 -3.125 -116.438 1.00 64.75 355 LEU A N 1
ATOM 2827 C CA . LEU A 1 355 ? 67.477 -3.411 -115.100 1.00 64.75 355 LEU A CA 1
ATOM 2828 C C . LEU A 1 355 ? 67.146 -2.296 -114.090 1.00 64.75 355 LEU A C 1
ATOM 2830 O O . LEU A 1 355 ? 66.833 -2.585 -112.941 1.00 64.75 355 LEU A O 1
ATOM 2834 N N . ARG A 1 356 ? 67.138 -1.020 -114.506 1.00 63.97 356 ARG A N 1
ATOM 2835 C CA . ARG A 1 356 ? 66.683 0.111 -113.672 1.00 63.97 356 ARG A CA 1
ATOM 2836 C C . ARG A 1 356 ? 65.179 0.091 -113.436 1.00 63.97 356 ARG A C 1
ATOM 2838 O O . ARG A 1 356 ? 64.764 0.426 -112.336 1.00 63.97 356 ARG A O 1
ATOM 2845 N N . ALA A 1 357 ? 64.379 -0.288 -114.430 1.00 66.88 357 ALA A N 1
ATOM 2846 C CA . ALA A 1 357 ? 62.941 -0.474 -114.275 1.00 66.88 357 ALA A CA 1
ATOM 2847 C C . ALA A 1 357 ? 62.657 -1.634 -113.314 1.00 66.88 357 ALA A C 1
ATOM 2849 O O . ALA A 1 357 ? 61.869 -1.469 -112.392 1.00 66.88 357 ALA A O 1
ATOM 2850 N N . TRP A 1 358 ? 63.380 -2.751 -113.438 1.00 68.88 358 TRP A N 1
ATOM 2851 C CA . TRP A 1 358 ? 63.298 -3.878 -112.507 1.00 68.88 358 TRP A CA 1
ATOM 2852 C C . TRP A 1 358 ? 63.711 -3.486 -111.078 1.00 68.88 358 TRP A C 1
ATOM 2854 O O . TRP A 1 358 ? 62.968 -3.717 -110.126 1.00 68.88 358 TRP A O 1
ATOM 2864 N N . CYS A 1 359 ? 64.845 -2.797 -110.914 1.00 72.50 359 CYS A N 1
ATOM 2865 C CA . CYS A 1 359 ? 65.277 -2.268 -109.616 1.00 72.50 359 CYS A CA 1
ATOM 2866 C C . CYS A 1 359 ? 64.339 -1.175 -109.071 1.00 72.50 359 CYS A C 1
ATOM 2868 O O . CYS A 1 359 ? 64.211 -1.038 -107.858 1.00 72.50 359 CYS A O 1
ATOM 2870 N N . GLY A 1 360 ? 63.678 -0.403 -109.937 1.00 69.38 360 GLY A N 1
ATOM 2871 C CA . GLY A 1 360 ? 62.692 0.620 -109.574 1.00 69.38 360 GLY A CA 1
ATOM 2872 C C . GLY A 1 360 ? 61.323 0.046 -109.199 1.00 69.38 360 GLY A C 1
ATOM 2873 O O . GLY A 1 360 ? 60.628 0.630 -108.371 1.00 69.38 360 GLY A O 1
ATOM 2874 N N . ILE A 1 361 ? 60.965 -1.119 -109.745 1.00 76.38 361 ILE A N 1
ATOM 2875 C CA . ILE A 1 361 ? 59.775 -1.899 -109.381 1.00 76.38 361 ILE A CA 1
ATOM 2876 C C . ILE A 1 361 ? 59.982 -2.617 -108.043 1.00 76.38 361 ILE A C 1
ATOM 2878 O O . ILE A 1 361 ? 59.022 -2.807 -107.305 1.00 76.38 361 ILE A O 1
ATOM 2882 N N . HIS A 1 362 ? 61.216 -2.959 -107.665 1.00 75.19 362 HIS A N 1
ATOM 2883 C CA . HIS A 1 362 ? 61.476 -3.702 -106.430 1.00 75.19 362 HIS A CA 1
ATOM 2884 C C . HIS A 1 362 ? 60.943 -3.007 -105.154 1.00 75.19 362 HIS A C 1
ATOM 2886 O O . HIS A 1 362 ? 60.341 -3.695 -104.331 1.00 75.19 362 HIS A O 1
ATOM 2892 N N . PRO A 1 363 ? 61.075 -1.678 -104.944 1.00 77.50 363 PRO A N 1
ATOM 2893 C CA . PRO A 1 363 ? 60.374 -0.992 -103.859 1.00 77.50 363 PRO A CA 1
ATOM 2894 C C . PRO A 1 363 ? 58.851 -1.116 -103.947 1.00 77.50 363 PRO A C 1
ATOM 2896 O O . PRO A 1 363 ? 58.227 -1.350 -102.919 1.00 77.50 363 PRO A O 1
ATOM 2899 N N . ALA A 1 364 ? 58.261 -1.006 -105.143 1.00 74.62 364 ALA A N 1
ATOM 2900 C CA . ALA A 1 364 ? 56.817 -1.150 -105.339 1.00 74.62 364 ALA A CA 1
ATOM 2901 C C . ALA A 1 364 ? 56.342 -2.563 -104.967 1.00 74.62 364 ALA A C 1
ATOM 2903 O O . ALA A 1 364 ? 55.431 -2.689 -104.162 1.00 74.62 364 ALA A O 1
ATOM 2904 N N . VAL A 1 365 ? 57.048 -3.608 -105.407 1.00 79.50 365 VAL A N 1
ATOM 2905 C CA . VAL A 1 365 ? 56.776 -5.008 -105.032 1.00 79.50 365 VAL A CA 1
ATOM 2906 C C . VAL A 1 365 ? 57.004 -5.247 -103.536 1.00 79.50 365 VAL A C 1
ATOM 2908 O O . VAL A 1 365 ? 56.272 -5.996 -102.896 1.00 79.50 365 VAL A O 1
ATOM 2911 N N . VAL A 1 366 ? 58.003 -4.606 -102.919 1.00 82.31 366 VAL A N 1
ATOM 2912 C CA . VAL A 1 366 ? 58.188 -4.655 -101.457 1.00 82.31 366 VAL A CA 1
ATOM 2913 C C . VAL A 1 366 ? 57.024 -3.975 -100.735 1.00 82.31 366 VAL A C 1
ATOM 2915 O O . VAL A 1 366 ? 56.613 -4.458 -99.682 1.00 82.31 366 VAL A O 1
ATOM 2918 N N . PHE A 1 367 ? 56.489 -2.877 -101.270 1.00 81.69 367 PHE A N 1
ATOM 2919 C CA . PHE A 1 367 ? 55.320 -2.207 -100.707 1.00 81.69 367 PHE A CA 1
ATOM 2920 C C . PHE A 1 367 ? 54.030 -2.992 -100.932 1.00 81.69 367 PHE A C 1
ATOM 2922 O O . PHE A 1 367 ? 53.264 -3.084 -99.985 1.00 81.69 367 PHE A O 1
ATOM 2929 N N . GLU A 1 368 ? 53.825 -3.620 -102.090 1.00 82.75 368 GLU A N 1
ATOM 2930 C CA . GLU A 1 368 ? 52.713 -4.550 -102.338 1.00 82.75 368 GLU A CA 1
ATOM 2931 C C . GLU A 1 368 ? 52.779 -5.733 -101.372 1.00 82.75 368 GLU A C 1
ATOM 2933 O O . GLU A 1 368 ? 51.831 -5.989 -100.643 1.00 82.75 368 GLU A O 1
ATOM 2938 N N . ASN A 1 369 ? 53.947 -6.361 -101.219 1.00 84.00 369 ASN A N 1
ATOM 2939 C CA . ASN A 1 369 ? 54.131 -7.435 -100.241 1.00 84.00 369 ASN A CA 1
ATOM 2940 C C . ASN A 1 369 ? 53.901 -6.970 -98.793 1.00 84.00 369 ASN A C 1
ATOM 2942 O O . ASN A 1 369 ? 53.417 -7.736 -97.960 1.00 84.00 369 ASN A O 1
ATOM 2946 N N . LYS A 1 370 ? 54.281 -5.733 -98.448 1.00 84.31 370 LYS A N 1
ATOM 2947 C CA . LYS A 1 370 ? 53.979 -5.154 -97.129 1.00 84.31 370 LYS A CA 1
ATOM 2948 C C . LYS A 1 370 ? 52.491 -4.867 -96.979 1.00 84.31 370 LYS A C 1
ATOM 2950 O O . LYS A 1 370 ? 51.962 -5.127 -95.906 1.00 84.31 370 LYS A O 1
ATOM 2955 N N . TYR A 1 371 ? 51.842 -4.371 -98.025 1.00 84.50 371 TYR A N 1
ATOM 2956 C CA . TYR A 1 371 ? 50.413 -4.104 -98.061 1.00 84.50 371 TYR A CA 1
ATOM 2957 C C . TYR A 1 371 ? 49.618 -5.398 -97.868 1.00 84.50 371 TYR A C 1
ATOM 2959 O O . TYR A 1 371 ? 48.789 -5.464 -96.966 1.00 84.50 371 TYR A O 1
ATOM 2967 N N . ASP A 1 372 ? 49.973 -6.463 -98.583 1.00 86.56 372 ASP A N 1
ATOM 2968 C CA . ASP A 1 372 ? 49.375 -7.789 -98.423 1.00 86.56 372 ASP A CA 1
ATOM 2969 C C . ASP A 1 372 ? 49.586 -8.346 -97.013 1.00 86.56 372 ASP A C 1
ATOM 2971 O O . ASP A 1 372 ? 48.671 -8.915 -96.423 1.00 86.56 372 ASP A O 1
ATOM 2975 N N . ARG A 1 373 ? 50.773 -8.152 -96.419 1.00 86.69 373 ARG A N 1
ATOM 2976 C CA . ARG A 1 373 ? 51.009 -8.518 -95.010 1.00 86.69 373 ARG A CA 1
ATOM 2977 C C . ARG A 1 373 ? 50.128 -7.714 -94.062 1.00 86.69 373 ARG A C 1
ATOM 2979 O O . ARG A 1 373 ? 49.587 -8.286 -93.125 1.00 86.69 373 ARG A O 1
ATOM 2986 N N . THR A 1 374 ? 49.979 -6.409 -94.284 1.00 85.50 374 THR A N 1
ATOM 2987 C CA . THR A 1 374 ? 49.109 -5.576 -93.446 1.00 85.50 374 THR A CA 1
ATOM 2988 C C . THR A 1 374 ? 47.636 -5.913 -93.625 1.00 85.50 374 THR A C 1
ATOM 2990 O O . THR A 1 374 ? 46.909 -5.890 -92.641 1.00 85.50 374 THR A O 1
ATOM 2993 N N . LEU A 1 375 ? 47.200 -6.274 -94.835 1.00 87.00 375 LEU A N 1
ATOM 2994 C CA . LEU A 1 375 ? 45.845 -6.754 -95.086 1.00 87.00 375 LEU A CA 1
ATOM 2995 C C . LEU A 1 375 ? 45.588 -8.073 -94.362 1.00 87.00 375 LEU A C 1
ATOM 2997 O O . LEU A 1 375 ? 44.580 -8.180 -93.676 1.00 87.00 375 LEU A O 1
ATOM 3001 N N . LYS A 1 376 ? 46.526 -9.024 -94.421 1.00 89.81 376 LYS A N 1
ATOM 3002 C CA . LYS A 1 376 ? 46.424 -10.283 -93.669 1.00 89.81 376 LYS A CA 1
ATOM 3003 C C . LYS A 1 376 ? 46.356 -10.053 -92.162 1.00 89.81 376 LYS A C 1
ATOM 3005 O O . LYS A 1 376 ? 45.473 -10.593 -91.516 1.00 89.81 376 LYS A O 1
ATOM 3010 N N . LEU A 1 377 ? 47.214 -9.191 -91.614 1.00 88.25 377 LEU A N 1
ATOM 3011 C CA . LEU A 1 377 ? 47.152 -8.814 -90.194 1.00 88.25 377 LEU A CA 1
ATOM 3012 C C . LEU A 1 377 ? 45.824 -8.128 -89.837 1.00 88.25 377 LEU A C 1
ATOM 3014 O O . LEU A 1 377 ? 45.288 -8.316 -88.748 1.00 88.25 377 LEU A O 1
ATOM 3018 N N . LEU A 1 378 ? 45.275 -7.321 -90.744 1.00 88.06 378 LEU A N 1
ATOM 3019 C CA . LEU A 1 378 ? 43.979 -6.676 -90.552 1.00 88.06 378 LEU A CA 1
ATOM 3020 C C . LEU A 1 378 ? 42.821 -7.686 -90.596 1.00 88.06 378 LEU A C 1
ATOM 3022 O O . LEU A 1 378 ? 41.864 -7.552 -89.841 1.00 88.06 378 LEU A O 1
ATOM 3026 N N . GLU A 1 379 ? 42.900 -8.706 -91.444 1.00 90.19 379 GLU A N 1
ATOM 3027 C CA . GLU A 1 379 ? 41.950 -9.821 -91.455 1.00 90.19 379 GLU A CA 1
ATOM 3028 C C . GLU A 1 379 ? 42.068 -10.670 -90.185 1.00 90.19 379 GLU A C 1
ATOM 3030 O O . GLU A 1 379 ? 41.053 -10.951 -89.555 1.00 90.19 379 GLU A O 1
ATOM 3035 N N . GLU A 1 380 ? 43.286 -11.005 -89.753 1.00 90.00 380 GLU A N 1
ATOM 3036 C CA . GLU A 1 380 ? 43.548 -11.733 -88.504 1.00 90.00 380 GLU A CA 1
ATOM 3037 C C . GLU A 1 380 ? 42.987 -10.975 -87.295 1.00 90.00 380 GLU A C 1
ATOM 3039 O O . GLU A 1 380 ? 42.205 -11.531 -86.527 1.00 90.00 380 GLU A O 1
ATOM 3044 N N . THR A 1 381 ? 43.285 -9.680 -87.169 1.00 86.06 381 THR A N 1
ATOM 3045 C CA . THR A 1 381 ? 42.756 -8.848 -86.073 1.00 86.06 381 THR A CA 1
ATOM 3046 C C . THR A 1 381 ? 41.240 -8.673 -86.129 1.00 86.06 381 THR A C 1
ATOM 3048 O O . THR A 1 381 ? 40.607 -8.586 -85.079 1.00 86.06 381 THR A O 1
ATOM 3051 N N . ARG A 1 382 ? 40.622 -8.658 -87.318 1.00 86.69 382 ARG A N 1
ATOM 3052 C CA . ARG A 1 382 ? 39.154 -8.684 -87.446 1.00 86.69 382 ARG A CA 1
ATOM 3053 C C . ARG A 1 382 ? 38.570 -9.995 -86.940 1.00 86.69 382 ARG A C 1
ATOM 3055 O O . ARG A 1 382 ? 37.610 -9.966 -86.180 1.00 86.69 382 ARG A O 1
ATOM 3062 N N . VAL A 1 383 ? 39.170 -11.125 -87.308 1.00 90.56 383 VAL A N 1
ATOM 3063 C CA . VAL A 1 383 ? 38.746 -12.444 -86.822 1.00 90.56 383 VAL A CA 1
ATOM 3064 C C . VAL A 1 383 ? 38.915 -12.543 -85.305 1.00 90.56 383 VAL A C 1
ATOM 3066 O O . VAL A 1 383 ? 38.019 -13.035 -84.623 1.00 90.56 383 VAL A O 1
ATOM 3069 N N . GLU A 1 384 ? 40.021 -12.043 -84.752 1.00 88.81 384 GLU A N 1
ATOM 3070 C CA . GLU A 1 384 ? 40.224 -11.968 -83.301 1.00 88.81 384 GLU A CA 1
ATOM 3071 C C . GLU A 1 384 ? 39.169 -11.087 -82.628 1.00 88.81 384 GLU A C 1
ATOM 3073 O O . GLU A 1 384 ? 38.584 -11.497 -81.625 1.00 88.81 384 GLU A O 1
ATOM 3078 N N . LEU A 1 385 ? 38.877 -9.908 -83.185 1.00 87.25 385 LEU A N 1
ATOM 3079 C CA . LEU A 1 385 ? 37.842 -9.011 -82.672 1.00 87.25 385 LEU A CA 1
ATOM 3080 C C . LEU A 1 385 ? 36.464 -9.686 -82.682 1.00 87.25 385 LEU A C 1
ATOM 3082 O O . LEU A 1 385 ? 35.741 -9.603 -81.690 1.00 87.25 385 LEU A O 1
ATOM 3086 N N . ASP A 1 386 ? 36.108 -10.388 -83.756 1.00 88.25 386 ASP A N 1
ATOM 3087 C CA . ASP A 1 386 ? 34.844 -11.121 -83.859 1.00 88.25 386 ASP A CA 1
ATOM 3088 C C . ASP A 1 386 ? 34.770 -12.247 -82.821 1.00 88.25 386 ASP A C 1
ATOM 3090 O O . ASP A 1 386 ? 33.752 -12.401 -82.144 1.00 88.25 386 ASP A O 1
ATOM 3094 N N . GLN A 1 387 ? 35.862 -12.990 -82.616 1.00 89.81 387 GLN A N 1
ATOM 3095 C CA . GLN A 1 387 ? 35.950 -14.003 -81.560 1.00 89.81 387 GLN A CA 1
ATOM 3096 C C . GLN A 1 387 ? 35.814 -13.389 -80.162 1.00 89.81 387 GLN A C 1
ATOM 3098 O O . GLN A 1 387 ? 35.107 -13.939 -79.316 1.00 89.81 387 GLN A O 1
ATOM 3103 N N . PHE A 1 388 ? 36.455 -12.248 -79.901 1.00 85.75 388 PHE A N 1
ATOM 3104 C CA . PHE A 1 388 ? 36.302 -11.524 -78.639 1.00 85.75 388 PHE A CA 1
ATOM 3105 C C . PHE A 1 388 ? 34.870 -11.033 -78.445 1.00 85.75 388 PHE A C 1
ATOM 3107 O O . PHE A 1 388 ? 34.316 -11.193 -77.363 1.00 85.75 388 PHE A O 1
ATOM 3114 N N . THR A 1 389 ? 34.245 -10.507 -79.495 1.00 86.12 389 THR A N 1
ATOM 3115 C CA . THR A 1 389 ? 32.859 -10.028 -79.458 1.00 86.12 389 THR A CA 1
ATOM 3116 C C . THR A 1 389 ? 31.894 -11.180 -79.172 1.00 86.12 389 THR A C 1
ATOM 3118 O O . THR A 1 389 ? 31.006 -11.046 -78.332 1.00 86.12 389 THR A O 1
ATOM 3121 N N . GLN A 1 390 ? 32.111 -12.349 -79.782 1.00 87.44 390 GLN A N 1
ATOM 3122 C CA . GLN A 1 390 ? 31.350 -13.566 -79.484 1.00 87.44 390 GLN A CA 1
ATOM 3123 C C . GLN A 1 390 ? 31.547 -14.036 -78.038 1.00 87.44 390 GLN A C 1
ATOM 3125 O O . GLN A 1 390 ? 30.564 -14.356 -77.371 1.00 87.44 390 GLN A O 1
ATOM 3130 N N . ARG A 1 391 ? 32.785 -14.039 -77.524 1.00 87.38 391 ARG A N 1
ATOM 3131 C CA . ARG A 1 391 ? 33.071 -14.379 -76.117 1.00 87.38 391 ARG A CA 1
ATOM 3132 C C . ARG A 1 391 ? 32.397 -13.411 -75.148 1.00 87.38 391 ARG A C 1
ATOM 3134 O O . ARG A 1 391 ? 31.818 -13.857 -74.166 1.00 87.38 391 ARG A O 1
ATOM 3141 N N . CYS A 1 392 ? 32.428 -12.108 -75.426 1.00 84.38 392 CYS A N 1
ATOM 3142 C CA . CYS A 1 392 ? 31.710 -11.116 -74.626 1.00 84.38 392 CYS A CA 1
ATOM 3143 C C . CYS A 1 392 ? 30.200 -11.383 -74.640 1.00 84.38 392 CYS A C 1
ATOM 3145 O O . CYS A 1 392 ? 29.585 -11.404 -73.580 1.00 84.38 392 CYS A O 1
ATOM 3147 N N . GLY A 1 393 ? 29.617 -11.680 -75.806 1.00 86.94 393 GLY A N 1
ATOM 3148 C CA . GLY A 1 393 ? 28.203 -12.047 -75.912 1.00 86.94 393 GLY A CA 1
ATOM 3149 C C . GLY A 1 393 ? 27.838 -13.315 -75.127 1.00 86.94 393 GLY A C 1
ATOM 3150 O O . GLY A 1 393 ? 26.781 -13.361 -74.500 1.00 86.94 393 GLY A O 1
ATOM 3151 N N . GLN A 1 394 ? 28.717 -14.323 -75.106 1.00 88.00 394 GLN A N 1
ATOM 3152 C CA . GLN A 1 394 ? 28.549 -15.523 -74.274 1.00 88.00 394 GLN A CA 1
ATOM 3153 C C . GLN A 1 394 ? 28.583 -15.178 -72.782 1.00 88.00 394 GLN A C 1
ATOM 3155 O O . GLN A 1 394 ? 27.663 -15.544 -72.060 1.00 88.00 394 GLN A O 1
ATOM 3160 N N . LEU A 1 395 ? 29.577 -14.402 -72.338 1.00 87.00 395 LEU A N 1
ATOM 3161 C CA . LEU A 1 395 ? 29.692 -13.971 -70.941 1.00 87.00 395 LEU A CA 1
ATOM 3162 C C . LEU A 1 395 ? 28.504 -13.109 -70.494 1.00 87.00 395 LEU A C 1
ATOM 3164 O O . LEU A 1 395 ? 28.046 -13.235 -69.362 1.00 87.00 395 LEU A O 1
ATOM 3168 N N . GLU A 1 396 ? 27.972 -12.253 -71.367 1.00 85.94 396 GLU A N 1
ATOM 3169 C CA . GLU A 1 396 ? 26.737 -11.510 -71.099 1.00 85.94 396 GLU A CA 1
ATOM 3170 C C . GLU A 1 396 ? 25.523 -12.439 -70.967 1.00 85.94 396 GLU A C 1
ATOM 3172 O O . GLU A 1 396 ? 24.647 -12.196 -70.133 1.00 85.94 396 GLU A O 1
ATOM 3177 N N . GLY A 1 397 ? 25.460 -13.501 -71.775 1.00 88.31 397 GLY A N 1
ATOM 3178 C CA . GLY A 1 397 ? 24.457 -14.560 -71.664 1.00 88.31 397 GLY A CA 1
ATOM 3179 C C . GLY A 1 397 ? 24.544 -15.300 -70.329 1.00 88.31 397 GLY A C 1
ATOM 3180 O O . GLY A 1 397 ? 23.546 -15.382 -69.612 1.00 88.31 397 GLY A O 1
ATOM 3181 N N . ASP A 1 398 ? 25.742 -15.747 -69.955 1.00 87.88 398 ASP A N 1
ATOM 3182 C CA . ASP A 1 398 ? 26.015 -16.435 -68.689 1.00 87.88 398 ASP A CA 1
ATOM 3183 C C . ASP A 1 398 ? 25.710 -15.533 -67.485 1.00 87.88 398 ASP A C 1
ATOM 3185 O O . ASP A 1 398 ? 25.115 -15.965 -66.494 1.00 87.88 398 ASP A O 1
ATOM 3189 N N . LEU A 1 399 ? 26.048 -14.243 -67.570 1.00 87.56 399 LEU A N 1
ATOM 3190 C CA . LEU A 1 399 ? 25.724 -13.268 -66.532 1.00 87.56 399 LEU A CA 1
ATOM 3191 C C . LEU A 1 399 ? 24.208 -13.102 -66.382 1.00 87.56 399 LEU A C 1
ATOM 3193 O O . LEU A 1 399 ? 23.698 -13.111 -65.265 1.00 87.56 399 LEU A O 1
ATOM 3197 N N . LYS A 1 400 ? 23.457 -13.018 -67.485 1.00 88.56 400 LYS A N 1
ATOM 3198 C CA . LYS A 1 400 ? 21.986 -12.981 -67.426 1.00 88.56 400 LYS A CA 1
ATOM 3199 C C . LYS A 1 400 ? 21.424 -14.254 -66.800 1.00 88.56 400 LYS A C 1
ATOM 3201 O O . LYS A 1 400 ? 20.572 -14.164 -65.917 1.00 88.56 400 LYS A O 1
ATOM 3206 N N . GLN A 1 401 ? 21.921 -15.422 -67.193 1.00 90.31 401 GLN A N 1
ATOM 3207 C CA . GLN A 1 401 ? 21.467 -16.690 -66.631 1.00 90.31 401 GLN A CA 1
ATOM 3208 C C . GLN A 1 401 ? 21.748 -16.782 -65.125 1.00 90.31 401 GLN A C 1
ATOM 3210 O O . GLN A 1 401 ? 20.836 -17.059 -64.351 1.00 90.31 401 GLN A O 1
ATOM 3215 N N . THR A 1 402 ? 22.963 -16.453 -64.688 1.00 86.44 402 THR A N 1
ATOM 3216 C CA . THR A 1 402 ? 23.323 -16.450 -63.260 1.00 86.44 402 THR A CA 1
ATOM 3217 C C . THR A 1 402 ? 22.527 -15.422 -62.457 1.00 86.44 402 THR A C 1
ATOM 3219 O O . THR A 1 402 ? 22.143 -15.703 -61.322 1.00 86.44 402 THR A O 1
ATOM 3222 N N . THR A 1 403 ? 22.198 -14.256 -63.028 1.00 85.12 403 THR A N 1
ATOM 3223 C CA . THR A 1 403 ? 21.295 -13.299 -62.364 1.00 85.12 403 THR A CA 1
ATOM 3224 C C . THR A 1 403 ? 19.878 -13.846 -62.210 1.00 85.12 403 THR A C 1
ATOM 3226 O O . THR A 1 403 ? 19.305 -13.711 -61.132 1.00 85.12 403 THR A O 1
ATOM 3229 N N . LEU A 1 404 ? 19.342 -14.532 -63.225 1.00 89.38 404 LEU A N 1
ATOM 3230 C CA . LEU A 1 404 ? 18.033 -15.184 -63.143 1.00 89.38 404 LEU A CA 1
ATOM 3231 C C . LEU A 1 404 ? 18.029 -16.322 -62.115 1.00 89.38 404 LEU A C 1
ATOM 3233 O O . LEU A 1 404 ? 17.086 -16.443 -61.338 1.00 89.38 404 LEU A O 1
ATOM 3237 N N . GLU A 1 405 ? 19.086 -17.134 -62.070 1.00 88.00 405 GLU A N 1
ATOM 3238 C CA . GLU A 1 405 ? 19.243 -18.205 -61.081 1.00 88.00 405 GLU A CA 1
ATOM 3239 C C . GLU A 1 405 ? 19.346 -17.648 -59.657 1.00 88.00 405 GLU A C 1
ATOM 3241 O O . GLU A 1 405 ? 18.684 -18.150 -58.748 1.00 88.00 405 GLU A O 1
ATOM 3246 N N . ARG A 1 406 ? 20.115 -16.571 -59.460 1.00 88.62 406 ARG A N 1
ATOM 3247 C CA . ARG A 1 406 ? 20.188 -15.855 -58.181 1.00 88.62 406 ARG A CA 1
ATOM 3248 C C . ARG A 1 406 ? 18.810 -15.350 -57.761 1.00 88.62 406 ARG A C 1
ATOM 3250 O O . ARG A 1 406 ? 18.428 -15.570 -56.617 1.00 88.62 406 ARG A O 1
ATOM 3257 N N . ASP A 1 407 ? 18.068 -14.713 -58.662 1.00 85.88 407 ASP A N 1
ATOM 3258 C CA . ASP A 1 407 ? 16.749 -14.144 -58.362 1.00 85.88 407 ASP A CA 1
ATOM 3259 C C . ASP A 1 407 ? 15.697 -15.243 -58.093 1.00 85.88 407 ASP A C 1
ATOM 3261 O O . ASP A 1 407 ? 14.835 -15.118 -57.220 1.00 85.88 407 ASP A O 1
ATOM 3265 N N . ALA A 1 408 ? 15.809 -16.389 -58.769 1.00 87.81 408 ALA A N 1
ATOM 3266 C CA . ALA A 1 408 ? 15.015 -17.581 -58.470 1.00 87.81 408 ALA A CA 1
ATOM 3267 C C . ALA A 1 408 ? 15.371 -18.200 -57.104 1.00 87.81 408 ALA A C 1
ATOM 3269 O O . ALA A 1 408 ? 14.517 -18.778 -56.433 1.00 87.81 408 ALA A O 1
ATOM 3270 N N . MET A 1 409 ? 16.630 -18.106 -56.669 1.00 85.25 409 MET A N 1
ATOM 3271 C CA . MET A 1 409 ? 17.043 -18.578 -55.347 1.00 85.25 409 MET A CA 1
ATOM 3272 C C . MET A 1 409 ? 16.624 -17.613 -54.240 1.00 85.25 409 MET A C 1
ATOM 3274 O O . MET A 1 409 ? 16.163 -18.076 -53.202 1.00 85.25 409 MET A O 1
ATOM 3278 N N . THR A 1 410 ? 16.722 -16.298 -54.442 1.00 84.19 410 THR A N 1
ATOM 3279 C CA . THR A 1 410 ? 16.267 -15.311 -53.449 1.00 84.19 410 THR A CA 1
ATOM 3280 C C . THR A 1 410 ? 14.760 -15.382 -53.233 1.00 84.19 410 THR A C 1
ATOM 3282 O O . THR A 1 410 ? 14.320 -15.339 -52.089 1.00 84.19 410 THR A O 1
ATOM 3285 N N . THR A 1 411 ? 13.974 -15.582 -54.293 1.00 86.12 411 THR A N 1
ATOM 3286 C CA . THR A 1 411 ? 12.525 -15.830 -54.177 1.00 86.12 411 THR A CA 1
ATOM 3287 C C . THR A 1 411 ? 12.225 -17.115 -53.403 1.00 86.12 411 THR A C 1
ATOM 3289 O O . THR A 1 411 ? 11.464 -17.072 -52.442 1.00 86.12 411 THR A O 1
ATOM 3292 N N . LYS A 1 412 ? 12.902 -18.233 -53.708 1.00 88.81 412 LYS A N 1
ATOM 3293 C CA . LYS A 1 412 ? 12.777 -19.475 -52.916 1.00 88.81 412 LYS A CA 1
ATOM 3294 C C . LYS A 1 412 ? 13.179 -19.300 -51.452 1.00 88.81 412 LYS A C 1
ATOM 3296 O O . LYS A 1 412 ? 12.546 -19.888 -50.580 1.00 88.81 412 LYS A O 1
ATOM 3301 N N . PHE A 1 413 ? 14.236 -18.537 -51.175 1.00 86.75 413 PHE A N 1
ATOM 3302 C CA . PHE A 1 413 ? 14.644 -18.223 -49.807 1.00 86.75 413 PHE A CA 1
ATOM 3303 C C . PHE A 1 413 ? 13.553 -17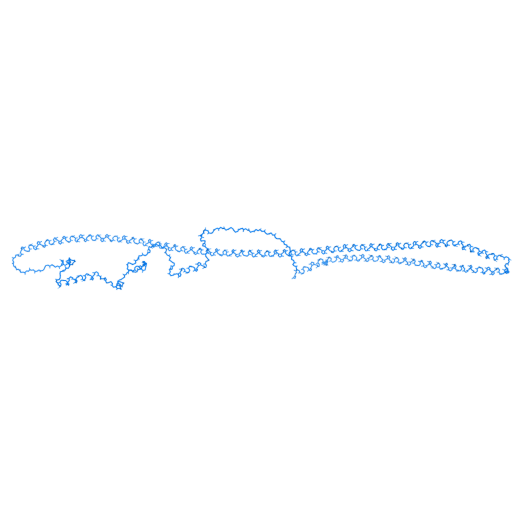.444 -49.080 1.00 86.75 413 PHE A C 1
ATOM 3305 O O . PHE A 1 413 ? 13.235 -17.791 -47.948 1.00 86.75 413 PHE A O 1
ATOM 3312 N N . HIS A 1 414 ? 12.937 -16.464 -49.740 1.00 84.81 414 HIS A N 1
ATOM 3313 C CA . HIS A 1 414 ? 11.852 -15.691 -49.150 1.00 84.81 414 HIS A CA 1
ATOM 3314 C C . HIS A 1 414 ? 10.614 -16.555 -48.869 1.00 84.81 414 HIS A C 1
ATOM 3316 O O . HIS A 1 414 ? 10.098 -16.533 -47.755 1.00 84.81 414 HIS A O 1
ATOM 3322 N N . ASP A 1 415 ? 10.216 -17.414 -49.813 1.00 87.75 415 ASP A N 1
ATOM 3323 C CA . ASP A 1 415 ? 9.120 -18.373 -49.615 1.00 87.75 415 ASP A CA 1
ATOM 3324 C C . ASP A 1 415 ? 9.401 -19.331 -48.442 1.00 87.75 415 ASP A C 1
ATOM 3326 O O . ASP A 1 415 ? 8.502 -19.694 -47.680 1.00 87.75 415 ASP A O 1
ATOM 3330 N N . LEU A 1 416 ? 10.655 -19.772 -48.284 1.00 87.06 416 LEU A N 1
ATOM 3331 C CA . LEU A 1 416 ? 11.071 -20.624 -47.169 1.00 87.06 416 LEU A CA 1
ATOM 3332 C C . LEU A 1 416 ? 11.095 -19.866 -45.840 1.00 87.06 416 LEU A C 1
ATOM 3334 O O . LEU A 1 416 ? 10.690 -20.433 -44.827 1.00 87.06 416 LEU A O 1
ATOM 3338 N N . GLU A 1 417 ? 11.533 -18.609 -45.825 1.00 85.44 417 GLU A N 1
ATOM 3339 C CA . GLU A 1 417 ? 11.480 -17.739 -44.647 1.00 85.44 417 GLU A CA 1
ATOM 3340 C C . GLU A 1 417 ? 10.037 -17.490 -44.201 1.00 85.44 417 GLU A C 1
ATOM 3342 O O . GLU A 1 417 ? 9.743 -17.593 -43.009 1.00 85.44 417 GLU A O 1
ATOM 3347 N N . GLU A 1 418 ? 9.120 -17.235 -45.137 1.00 84.75 418 GLU A N 1
ATOM 3348 C CA . GLU A 1 418 ? 7.692 -17.091 -44.847 1.00 84.75 418 GLU A CA 1
ATOM 3349 C C . GLU A 1 418 ? 7.090 -18.390 -44.309 1.00 84.75 418 GLU A C 1
ATOM 3351 O O . GLU A 1 418 ? 6.423 -18.377 -43.274 1.00 84.75 418 GLU A O 1
ATOM 3356 N N . ARG A 1 419 ? 7.385 -19.539 -44.932 1.00 84.88 419 ARG A N 1
ATOM 3357 C CA . ARG A 1 419 ? 6.952 -20.849 -44.414 1.00 84.88 419 ARG A CA 1
ATOM 3358 C C . ARG A 1 419 ? 7.524 -21.138 -43.033 1.00 84.88 419 ARG A C 1
ATOM 3360 O O . ARG A 1 419 ? 6.825 -21.688 -42.190 1.00 84.88 419 ARG A O 1
ATOM 3367 N N . PHE A 1 420 ? 8.777 -20.771 -42.780 1.00 81.88 420 PHE A N 1
ATOM 3368 C CA . PHE A 1 420 ? 9.409 -20.954 -41.477 1.00 81.88 420 PHE A CA 1
ATOM 3369 C C . PHE A 1 420 ? 8.809 -20.029 -40.414 1.00 81.88 420 PHE A C 1
ATOM 3371 O O . PHE A 1 420 ? 8.663 -20.437 -39.261 1.00 81.88 420 PHE A O 1
ATOM 3378 N N . ARG A 1 421 ? 8.417 -18.806 -40.790 1.00 81.06 421 ARG A N 1
ATOM 3379 C CA . ARG A 1 421 ? 7.657 -17.896 -39.927 1.00 81.06 421 ARG A CA 1
ATOM 3380 C C . ARG A 1 421 ? 6.291 -18.492 -39.578 1.00 81.06 421 ARG A C 1
ATOM 3382 O O . ARG A 1 421 ? 5.993 -18.604 -38.394 1.00 81.06 421 ARG A O 1
ATOM 3389 N N . LEU A 1 422 ? 5.529 -18.950 -40.571 1.00 81.06 422 LEU A N 1
ATOM 3390 C CA . LEU A 1 422 ? 4.231 -19.602 -40.357 1.00 81.06 422 LEU A CA 1
ATOM 3391 C C . LEU A 1 422 ? 4.365 -20.854 -39.478 1.00 81.06 422 LEU A C 1
ATOM 3393 O O . LEU A 1 422 ? 3.614 -21.023 -38.526 1.00 81.06 422 LEU A O 1
ATOM 3397 N N . PHE A 1 423 ? 5.381 -21.687 -39.712 1.00 80.50 423 PHE A N 1
ATOM 3398 C CA . PHE A 1 423 ? 5.638 -22.869 -38.885 1.00 80.50 423 PHE A CA 1
ATOM 3399 C C . PHE A 1 423 ? 6.013 -22.507 -37.439 1.00 80.50 423 PHE A C 1
ATOM 3401 O O . PHE A 1 423 ? 5.618 -23.196 -36.500 1.00 80.50 423 PHE A O 1
ATOM 3408 N N . LYS A 1 424 ? 6.765 -21.417 -37.226 1.00 76.88 424 LYS A N 1
ATOM 3409 C CA . LYS A 1 424 ? 7.053 -20.895 -35.880 1.00 76.88 424 LYS A CA 1
ATOM 3410 C C . LYS A 1 424 ? 5.788 -20.425 -35.163 1.00 76.88 424 LYS A C 1
ATOM 3412 O O . LYS A 1 424 ? 5.664 -20.685 -33.966 1.00 76.88 424 LYS A O 1
ATOM 3417 N N . GLU A 1 425 ? 4.882 -19.765 -35.879 1.00 75.38 425 GLU A N 1
ATOM 3418 C CA . GLU A 1 425 ? 3.582 -19.326 -35.361 1.00 75.38 425 GLU A CA 1
ATOM 3419 C C . GLU A 1 425 ? 2.682 -20.530 -35.021 1.00 75.38 425 GLU A C 1
ATOM 3421 O O . GLU A 1 425 ? 2.157 -20.608 -33.912 1.00 75.38 425 GLU A O 1
ATOM 3426 N N . GLU A 1 426 ? 2.578 -21.529 -35.905 1.00 78.12 426 GLU A N 1
ATOM 3427 C CA . GLU A 1 426 ? 1.790 -22.753 -35.676 1.00 78.12 426 GLU A CA 1
ATOM 3428 C C . GLU A 1 426 ? 2.339 -23.619 -34.529 1.00 78.12 426 GLU A C 1
ATOM 3430 O O . GLU A 1 426 ? 1.575 -24.194 -33.751 1.00 78.12 426 GLU A O 1
ATOM 3435 N N . ALA A 1 427 ? 3.664 -23.695 -34.376 1.00 74.75 427 ALA A N 1
ATOM 3436 C CA . ALA A 1 427 ? 4.308 -24.440 -33.295 1.00 74.75 427 ALA A CA 1
ATOM 3437 C C . ALA A 1 427 ? 4.252 -23.720 -31.929 1.00 74.75 427 ALA A C 1
ATOM 3439 O O . ALA A 1 427 ? 4.702 -24.278 -30.919 1.00 74.75 427 ALA A O 1
ATOM 3440 N N . GLY A 1 428 ? 3.738 -22.483 -31.866 1.00 59.78 428 GLY A N 1
ATOM 3441 C CA . GLY A 1 428 ? 3.761 -21.655 -30.655 1.00 59.78 428 GLY A CA 1
ATOM 3442 C C . GLY A 1 428 ? 5.188 -21.380 -30.157 1.00 59.78 428 GLY A C 1
ATOM 3443 O O . GLY A 1 428 ? 5.431 -21.352 -28.942 1.00 59.78 428 GLY A O 1
ATOM 3444 N N . LEU A 1 429 ? 6.134 -21.311 -31.105 1.00 59.34 429 LEU A N 1
ATOM 3445 C CA . LEU A 1 429 ? 7.558 -20.993 -30.939 1.00 59.34 429 LEU A CA 1
ATOM 3446 C C . LEU A 1 429 ? 7.865 -19.539 -31.329 1.00 59.34 429 LEU A C 1
ATOM 3448 O O . LEU A 1 429 ? 9.029 -19.134 -31.376 1.00 59.34 429 LEU A O 1
ATOM 3452 N N . ASP A 1 430 ? 6.834 -18.754 -31.614 1.00 69.38 430 ASP A N 1
ATOM 3453 C CA . ASP A 1 430 ? 6.892 -17.305 -31.629 1.00 69.38 430 ASP A CA 1
ATOM 3454 C C . ASP A 1 430 ? 7.454 -16.802 -30.290 1.00 69.38 430 ASP A C 1
ATOM 3456 O O . ASP A 1 430 ? 7.159 -17.328 -29.209 1.00 69.38 430 ASP A O 1
ATOM 3460 N N . GLU A 1 431 ? 8.335 -15.800 -30.366 1.00 66.31 431 GLU A N 1
ATOM 3461 C CA . GLU A 1 431 ? 9.056 -15.288 -29.196 1.00 66.31 431 GLU A CA 1
ATOM 3462 C C . GLU A 1 431 ? 8.093 -14.867 -28.078 1.00 66.31 431 GLU A C 1
ATOM 3464 O O . GLU A 1 431 ? 8.411 -15.029 -26.900 1.00 66.31 431 GLU A O 1
ATOM 3469 N N . GLU A 1 432 ? 6.888 -14.416 -28.432 1.00 64.75 432 GLU A N 1
ATOM 3470 C CA . GLU A 1 432 ? 5.835 -14.045 -27.491 1.00 64.75 432 GLU A CA 1
ATOM 3471 C C . GLU A 1 432 ? 5.195 -15.250 -26.785 1.00 64.75 432 GLU A C 1
ATOM 3473 O O . GLU A 1 432 ? 5.060 -15.226 -25.557 1.00 64.75 432 GLU A O 1
ATOM 3478 N N . SER A 1 433 ? 4.846 -16.330 -27.491 1.00 65.31 433 SER A N 1
ATOM 3479 C CA . SER A 1 433 ? 4.309 -17.544 -26.856 1.00 65.31 433 SER A CA 1
ATOM 3480 C C . SER A 1 433 ? 5.349 -18.283 -26.019 1.00 65.31 433 SER A C 1
ATOM 3482 O O . SER A 1 433 ? 5.027 -18.787 -24.938 1.00 65.31 433 SER A O 1
ATOM 3484 N N . MET A 1 434 ? 6.616 -18.299 -26.444 1.00 67.12 434 MET A N 1
ATOM 3485 C CA . MET A 1 434 ? 7.708 -18.854 -25.636 1.00 67.12 434 MET A CA 1
ATOM 3486 C C . MET A 1 434 ? 7.974 -18.022 -24.380 1.00 67.12 434 MET A C 1
ATOM 3488 O O . MET A 1 434 ? 8.260 -18.583 -23.320 1.00 67.12 434 MET A O 1
ATOM 3492 N N . LYS A 1 435 ? 7.818 -16.697 -24.454 1.00 67.69 435 LYS A N 1
ATOM 3493 C CA . LYS A 1 435 ? 7.916 -15.803 -23.295 1.00 67.69 435 LYS A CA 1
ATOM 3494 C C . LYS A 1 435 ? 6.749 -16.003 -22.324 1.00 67.69 435 LYS A C 1
ATOM 3496 O O . LYS A 1 435 ? 6.998 -16.188 -21.137 1.00 67.69 435 LYS A O 1
ATOM 3501 N N . LYS A 1 436 ? 5.513 -16.135 -22.821 1.00 68.62 436 LYS A N 1
ATOM 3502 C CA . LYS A 1 436 ? 4.334 -16.488 -22.003 1.00 68.62 436 LYS A CA 1
ATOM 3503 C C . LYS A 1 436 ? 4.465 -17.859 -21.334 1.00 68.62 436 LYS A C 1
ATOM 3505 O O . LYS A 1 436 ? 4.103 -18.002 -20.171 1.00 68.62 436 LYS A O 1
ATOM 3510 N N . LYS A 1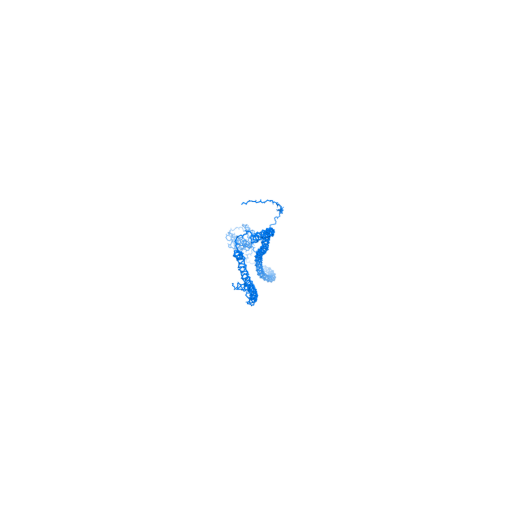 437 ? 5.020 -18.867 -22.022 1.00 66.25 437 LYS A N 1
ATOM 3511 C CA . LYS A 1 437 ? 5.314 -20.181 -21.415 1.00 66.25 437 LYS A CA 1
ATOM 3512 C C . LYS A 1 437 ? 6.379 -20.079 -20.321 1.00 66.25 437 LYS A C 1
ATOM 3514 O O . LYS A 1 437 ? 6.203 -20.677 -19.267 1.00 66.25 437 LYS A O 1
ATOM 3519 N N . ARG A 1 438 ? 7.450 -19.306 -20.532 1.00 69.50 438 ARG A N 1
ATOM 3520 C CA . ARG A 1 438 ? 8.485 -19.070 -19.505 1.00 69.50 438 ARG A CA 1
ATOM 3521 C C . ARG A 1 438 ? 7.926 -18.337 -18.284 1.00 69.50 438 ARG A C 1
ATOM 3523 O O . ARG A 1 438 ? 8.225 -18.731 -17.165 1.00 69.50 438 ARG A O 1
ATOM 3530 N N . GLU A 1 439 ? 7.073 -17.339 -18.490 1.00 69.81 439 GLU A N 1
ATOM 3531 C CA . GLU A 1 439 ? 6.393 -16.612 -17.410 1.00 69.81 439 GLU A CA 1
ATOM 3532 C C . GLU A 1 439 ? 5.384 -17.501 -16.658 1.00 69.81 439 GLU A C 1
ATOM 3534 O O . GLU A 1 439 ? 5.304 -17.440 -15.435 1.00 69.81 439 GLU A O 1
ATOM 3539 N N . ALA A 1 440 ? 4.672 -18.393 -17.354 1.00 66.56 440 ALA A N 1
ATOM 3540 C CA . ALA A 1 440 ? 3.757 -19.353 -16.732 1.00 66.56 440 ALA A CA 1
ATOM 3541 C C . ALA A 1 440 ? 4.471 -20.470 -15.947 1.00 66.56 440 ALA A C 1
ATOM 3543 O O . ALA A 1 440 ? 3.914 -20.981 -14.976 1.00 66.56 440 ALA A O 1
ATOM 3544 N N . VAL A 1 441 ? 5.683 -20.861 -16.358 1.00 69.75 441 VAL A N 1
ATOM 3545 C CA . VAL A 1 441 ? 6.531 -21.806 -15.610 1.00 69.75 441 VAL A CA 1
ATOM 3546 C C . VAL A 1 441 ? 7.130 -21.125 -14.378 1.00 69.75 441 VAL A C 1
ATOM 3548 O O . VAL A 1 441 ? 7.044 -21.684 -13.293 1.00 69.75 441 VAL A O 1
ATOM 3551 N N . ALA A 1 442 ? 7.618 -19.888 -14.507 1.00 61.78 442 ALA A N 1
ATOM 3552 C CA . ALA A 1 442 ? 8.138 -19.107 -13.382 1.00 61.78 442 ALA A CA 1
ATOM 3553 C C . ALA A 1 442 ? 7.068 -18.724 -12.339 1.00 61.78 442 ALA A C 1
ATOM 3555 O O . ALA A 1 442 ? 7.408 -18.416 -11.207 1.00 61.78 442 ALA A O 1
ATOM 3556 N N . ALA A 1 443 ? 5.781 -18.734 -12.703 1.00 58.34 443 ALA A N 1
ATOM 3557 C CA . ALA A 1 443 ? 4.669 -18.518 -11.773 1.00 58.34 443 ALA A CA 1
ATOM 3558 C C . ALA A 1 443 ? 4.217 -19.794 -11.030 1.00 58.34 443 ALA A C 1
ATOM 3560 O O . ALA A 1 443 ? 3.324 -19.721 -10.185 1.00 58.34 443 ALA A O 1
ATOM 3561 N N . LYS A 1 444 ? 4.766 -20.964 -11.386 1.00 53.38 444 LYS A N 1
ATOM 3562 C CA . LYS A 1 444 ? 4.473 -22.262 -10.754 1.00 53.38 444 LYS A CA 1
ATOM 3563 C C . LYS A 1 444 ? 5.590 -22.762 -9.829 1.00 53.38 444 LYS A C 1
ATOM 3565 O O . LYS A 1 444 ? 5.367 -23.757 -9.142 1.00 53.38 444 LYS A O 1
ATOM 3570 N N . GLU A 1 445 ? 6.737 -22.089 -9.819 1.00 42.59 445 GLU A N 1
ATOM 3571 C CA . GLU A 1 445 ? 7.787 -22.197 -8.793 1.00 42.59 445 GLU A CA 1
ATOM 3572 C C . GLU A 1 445 ? 7.570 -21.121 -7.724 1.00 42.59 445 GLU A C 1
ATOM 3574 O O . GLU A 1 445 ? 7.802 -21.431 -6.532 1.00 42.59 445 GLU A O 1
#

Secondary structure (DSSP, 8-state):
------------PPP-----------------HHHHHHHHHHHHTSTT---SS-S-S---EE-TTT--EE-TTT-PPPPHHHHHTTT-----HHHHHHHHHHHHHHHHHHTPPPPGGGGGGSTT-----------S-HHHHHHHHHHHHHHHHHHHHHHHHHHHHHHHHHHHHHHHHHHHHHHHHHHHHHHHHHHHHHHHHHHHHHHHHHHHHHHHHHHHHHHHHHHHHHHHHHHHHHHHHHHHHHHHHHHHHHHHHHHHHHHHHHHHHHHHHHHHHHHHHHHHHHHHHHHHHHHHHHHHHHHHHHHHHHHHHHHHHHHHHHHHHHHHHHHHHHHHHHHHHH-TT--S-HHHHHHHHHHHHHHHHHHHHHHHHHHHHHHHHHHHHHHHHHHHHHHHHHHHHHHHHHHHHHHHHHHHHHHHHHHHHHTT-SHHHHHHHHHHHHTT-

Foldseek 3Di:
DDDDDDDDDDDDDDDDDDDDPDDPPPPPPPDDPVVVVVVQVVQCPDPVHDDPDDDDDDFADQDPPPRDGDDVPPDDDDDPVNCVVVVDDDDDPVVVVVVLVVVVVVCVVVVHDDPPVNPVPPPPDDDDDDDDDDDDDPPVVVVVVVVVVVVVVVVVVVVVVVVVVVVVVVVVVVVVVVVVVVVVVVVVVVVVVVVVVVVVVVVVVVVVVVVVVVVVVVVVVVVVVVVVVVVVVVVVVVVVVVVVVVVVVVVVVVVVVVVVVVVVVVVVVVVVVVVVVVVVVVVVVVVVVVVVVVVVVVVVVVVVVVVVVVVVVVVVVVVVVVVVVVVVVVVVVVVVVVCQLPPPPDDDDPVVSVVVVVVVCVVVVVVVVVVVVVVVVVVVVVVVVVVVVVVVVVVVVVVVVVVVVVVVVVVVVVVVVVVVVVVCVVVLVPPVSVVVVVVVVVVVD

Organism: Polarella glacialis (NCBI:txid89957)

pLDDT: mean 76.12, std 19.07, range [30.47, 97.75]